Protein 4Z63 (pdb70)

B-factor: mean 12.14, std 10.26, range [0.14, 73.34]

Organism: Arabidopsis thaliana (NCBI:txid3702)

Solvent-accessible surface area: 25390 Å² total

Structure (mmCIF, N/CA/C/O backbone):
data_4Z63
#
_entry.id   4Z63
#
_cell.length_a   92.892
_cell.length_b   92.892
_cell.length_c   242.492
_cell.angle_alpha   90.00
_cell.angle_beta   90.00
_cell.angle_gamma   90.00
#
_symmetry.space_group_name_H-M   'P 43 2 2'
#
loop_
_entity.id
_entity.type
_entity.pdbx_description
1 polymer 'Phytosulfokine receptor 1'
2 polymer Phytosulfokine
3 non-polymer 2-acetamido-2-deoxy-beta-D-glucopyranose
4 water water
#
loop_
_atom_site.group_PDB
_atom_site.id
_atom_site.type_symbol
_atom_site.label_atom_id
_atom_site.label_alt_id
_atom_site.label_comp_id
_atom_site.label_asym_id
_atom_site.label_entity_id
_atom_site.label_seq_id
_atom_site.pdbx_PDB_ins_code
_atom_site.Cartn_x
_atom_site.Cartn_y
_atom_site.Cartn_z
_atom_site.occupancy
_atom_site.B_iso_or_equiv
_atom_site.auth_seq_id
_atom_site.auth_comp_id
_atom_site.auth_asym_id
_atom_site.auth_atom_id
_atom_site.pdbx_PDB_model_num
ATOM 1 N N . ARG A 1 7 ? -15.913 68.082 -25.500 1.00 30.62 30 ARG A N 1
ATOM 2 C CA . ARG A 1 7 ? -16.860 67.317 -26.313 1.00 30.37 30 ARG A CA 1
ATOM 3 C C . ARG A 1 7 ? -16.501 65.838 -26.363 1.00 25.30 30 ARG A C 1
ATOM 4 O O . ARG A 1 7 ? -15.453 65.467 -26.879 1.00 32.95 30 ARG A O 1
ATOM 12 N N . CYS A 1 8 ? -17.367 64.995 -25.817 1.00 16.34 31 CYS A N 1
ATOM 13 C CA . CYS A 1 8 ? -17.103 63.567 -25.800 1.00 22.74 31 CYS A CA 1
ATOM 14 C C . CYS A 1 8 ? -17.978 62.780 -26.759 1.00 21.36 31 CYS A C 1
ATOM 15 O O . CYS A 1 8 ? -18.869 63.325 -27.402 1.00 25.36 31 CYS A O 1
ATOM 18 N N . HIS A 1 9 ? -17.732 61.476 -26.798 1.00 19.31 32 HIS A N 1
ATOM 19 C CA . HIS A 1 9 ? -18.420 60.562 -27.695 1.00 23.16 32 HIS A CA 1
ATOM 20 C C . HIS A 1 9 ? -19.935 60.620 -27.525 1.00 26.86 32 HIS A C 1
ATOM 21 O O . HIS A 1 9 ? -20.439 60.629 -26.402 1.00 24.05 32 HIS A O 1
ATOM 28 N N . PRO A 1 10 ? -20.666 60.662 -28.648 1.00 29.90 33 PRO A N 1
ATOM 29 C CA . PRO A 1 10 ? -22.134 60.708 -28.674 1.00 26.42 33 PRO A CA 1
ATOM 30 C C . PRO A 1 10 ? -22.763 59.509 -27.970 1.00 21.51 33 PRO A C 1
ATOM 31 O O . PRO A 1 10 ? -23.882 59.590 -27.464 1.00 20.26 33 PRO A O 1
ATOM 35 N N . HIS A 1 11 ? -22.035 58.400 -27.952 1.00 22.16 34 HIS A N 1
ATOM 36 C CA . HIS A 1 11 ? -22.534 57.154 -27.394 1.00 21.24 34 HIS A CA 1
ATOM 37 C C . HIS A 1 11 ? -22.494 57.226 -25.878 1.00 19.63 34 HIS A C 1
ATOM 38 O O . HIS A 1 11 ? -23.432 56.805 -25.204 1.00 17.90 34 HIS A O 1
ATOM 45 N N . ASP A 1 12 ? -21.400 57.768 -25.350 1.00 18.88 35 ASP A N 1
ATOM 46 C CA . ASP A 1 12 ? -21.236 57.894 -23.912 1.00 16.35 35 ASP A CA 1
ATOM 47 C C . ASP A 1 12 ? -22.166 58.986 -23.446 1.00 16.80 35 ASP A C 1
ATOM 48 O O . ASP A 1 12 ? -22.846 58.834 -22.440 1.00 14.27 35 ASP A O 1
ATOM 53 N N . LEU A 1 13 ? -22.195 60.079 -24.205 1.00 20.37 36 LEU A N 1
ATOM 54 C CA . LEU A 1 13 ? -23.030 61.236 -23.905 1.00 17.02 36 LEU A CA 1
ATOM 55 C C . LEU A 1 13 ? -24.482 60.820 -23.706 1.00 20.81 36 LEU A C 1
ATOM 56 O O . LEU A 1 13 ? -25.138 61.214 -22.732 1.00 19.83 36 LEU A O 1
ATOM 61 N N . GLU A 1 14 ? -24.967 60.004 -24.635 1.00 17.02 37 GLU A N 1
ATOM 62 C CA . GLU A 1 14 ? -26.319 59.475 -24.571 1.00 21.88 37 GLU A CA 1
ATOM 63 C C . GLU A 1 14 ? -26.497 58.601 -23.328 1.00 15.96 37 GLU A C 1
ATOM 64 O O . GLU A 1 14 ? -27.402 58.827 -22.533 1.00 21.51 37 GLU A O 1
ATOM 70 N N . ALA A 1 15 ? -25.620 57.619 -23.158 1.00 12.79 38 ALA A N 1
ATOM 71 C CA . ALA A 1 15 ? -25.741 56.669 -22.059 1.00 16.07 38 ALA A CA 1
ATOM 72 C C . ALA A 1 15 ? -25.726 57.377 -20.713 1.00 13.73 38 ALA A C 1
ATOM 73 O O . ALA A 1 15 ? -26.459 57.011 -19.797 1.00 13.33 38 ALA A O 1
ATOM 75 N N . LEU A 1 16 ? -24.892 58.400 -20.603 1.00 8.33 39 LEU A N 1
ATOM 76 C CA . LEU A 1 16 ? -24.748 59.106 -19.348 1.00 8.67 39 LEU A CA 1
ATOM 77 C C . LEU A 1 16 ? -25.970 59.960 -19.054 1.00 9.44 39 LEU A C 1
ATOM 78 O O . LEU A 1 16 ? -26.380 60.084 -17.906 1.00 10.96 39 LEU A O 1
ATOM 83 N N . ARG A 1 17 ? -26.565 60.530 -20.094 1.00 12.76 40 ARG A N 1
ATOM 84 C CA . ARG A 1 17 ? -27.751 61.357 -19.913 1.00 10.31 40 ARG A CA 1
ATOM 85 C C . ARG A 1 17 ? -28.950 60.525 -19.471 1.00 9.18 40 ARG A C 1
ATOM 86 O O . ARG A 1 17 ? -29.759 60.976 -18.662 1.00 10.36 40 ARG A O 1
ATOM 94 N N . ASP A 1 18 ? -29.067 59.313 -19.999 1.00 6.00 41 ASP A N 1
ATOM 95 C CA . ASP A 1 18 ? -30.140 58.422 -19.576 1.00 9.29 41 ASP A CA 1
ATOM 96 C C . ASP A 1 18 ? -29.927 57.938 -18.140 1.00 19.09 41 ASP A C 1
ATOM 97 O O . ASP A 1 18 ? -30.877 57.838 -17.361 1.00 13.77 41 ASP A O 1
ATOM 102 N N . PHE A 1 19 ? -28.677 57.628 -17.808 1.00 9.49 42 PHE A N 1
ATOM 103 C CA . PHE A 1 19 ? -28.321 57.174 -16.477 1.00 8.23 42 PHE A CA 1
ATOM 104 C C . PHE A 1 19 ? -28.815 58.151 -15.420 1.00 12.96 42 PHE A C 1
ATOM 105 O O . PHE A 1 19 ? -29.443 57.751 -14.428 1.00 12.28 42 PHE A O 1
ATOM 113 N N . ILE A 1 20 ? -28.544 59.433 -15.636 1.00 9.91 43 ILE A N 1
ATOM 114 C CA . ILE A 1 20 ? -28.814 60.433 -14.609 1.00 8.15 43 ILE A CA 1
ATOM 115 C C . ILE A 1 20 ? -30.267 60.881 -14.675 1.00 8.33 43 ILE A C 1
ATOM 116 O O . ILE A 1 20 ? -30.774 61.513 -13.764 1.00 13.20 43 ILE A O 1
ATOM 121 N N . ALA A 1 21 ? -30.945 60.527 -15.758 1.00 11.87 44 ALA A N 1
ATOM 122 C CA . ALA A 1 21 ? -32.346 60.888 -15.927 1.00 12.01 44 ALA A CA 1
ATOM 123 C C . ALA A 1 21 ? -33.195 60.141 -14.909 1.00 9.60 44 ALA A C 1
ATOM 124 O O . ALA A 1 21 ? -34.295 60.566 -14.566 1.00 7.31 44 ALA A O 1
ATOM 126 N N . HIS A 1 22 ? -32.681 59.005 -14.462 1.00 7.14 45 HIS A N 1
ATOM 127 C CA . HIS A 1 22 ? -33.390 58.142 -13.538 1.00 9.07 45 HIS A CA 1
ATOM 128 C C . HIS A 1 22 ? -32.986 58.344 -12.086 1.00 8.96 45 HIS A C 1
ATOM 129 O O . HIS A 1 22 ? -33.485 57.643 -11.214 1.00 7.63 45 HIS A O 1
ATOM 136 N N . LEU A 1 23 ? -32.070 59.276 -11.834 1.00 9.10 46 LEU A N 1
ATOM 137 C CA . LEU A 1 23 ? -31.498 59.438 -10.501 1.00 13.58 46 LEU A CA 1
ATOM 138 C C . LEU A 1 23 ? -31.570 60.865 -9.967 1.00 10.31 46 LEU A C 1
ATOM 139 O O . LEU A 1 23 ? -31.277 61.822 -10.669 1.00 19.42 46 LEU A O 1
ATOM 144 N N . GLU A 1 24 ? -31.970 60.993 -8.714 1.00 9.16 47 GLU A N 1
ATOM 145 C CA . GLU A 1 24 ? -31.938 62.271 -8.026 1.00 15.27 47 GLU A CA 1
ATOM 146 C C . GLU A 1 24 ? -31.216 62.088 -6.694 1.00 11.44 47 GLU A C 1
ATOM 147 O O . GLU A 1 24 ? -31.270 61.012 -6.101 1.00 6.92 47 GLU A O 1
ATOM 153 N N . PRO A 1 25 ? -30.529 63.139 -6.221 1.00 15.40 48 PRO A N 1
ATOM 154 C CA . PRO A 1 25 ? -30.365 64.444 -6.873 1.00 12.25 48 PRO A CA 1
ATOM 155 C C . PRO A 1 25 ? -29.308 64.431 -7.965 1.00 15.25 48 PRO A C 1
ATOM 156 O O . PRO A 1 25 ? -28.459 63.545 -7.989 1.00 21.87 48 PRO A O 1
ATOM 160 N N . LYS A 1 26 ? -29.369 65.395 -8.872 1.00 11.98 49 LYS A N 1
ATOM 161 C CA . LYS A 1 26 ? -28.252 65.609 -9.768 1.00 13.36 49 LYS A CA 1
ATOM 162 C C . LYS A 1 26 ? -27.062 66.107 -8.951 1.00 13.37 49 LYS A C 1
ATOM 163 O O . LYS A 1 26 ? -27.157 67.118 -8.255 1.00 15.15 49 LYS A O 1
ATOM 169 N N . PRO A 1 27 ? -25.927 65.405 -9.056 1.00 14.55 50 PRO A N 1
ATOM 170 C CA . PRO A 1 27 ? -24.658 65.807 -8.447 1.00 12.90 50 PRO A CA 1
ATOM 171 C C . PRO A 1 27 ? -24.219 67.176 -8.939 1.00 19.31 50 PRO A C 1
ATOM 172 O O . PRO A 1 27 ? -24.808 67.748 -9.854 1.00 17.81 50 PRO A O 1
ATOM 176 N N . ASP A 1 28 ? -23.217 67.709 -8.258 1.00 27.01 51 ASP A N 1
ATOM 177 C CA . ASP A 1 28 ? -22.704 69.045 -8.488 1.00 24.18 51 ASP A CA 1
ATOM 178 C C . ASP A 1 28 ? -22.450 69.327 -9.979 1.00 29.08 51 ASP A C 1
ATOM 179 O O . ASP A 1 28 ? -23.022 70.252 -10.550 1.00 21.52 51 ASP A O 1
ATOM 184 N N . GLY A 1 29 ? -21.637 68.495 -10.620 1.00 30.56 52 GLY A N 1
ATOM 185 C CA . GLY A 1 29 ? -21.249 68.724 -12.002 1.00 17.50 52 GLY A CA 1
ATOM 186 C C . GLY A 1 29 ? -22.207 68.214 -13.070 1.00 19.45 52 GLY A C 1
ATOM 187 O O . GLY A 1 29 ? -21.917 68.323 -14.262 1.00 18.95 52 GLY A O 1
ATOM 188 N N . TRP A 1 30 ? -23.335 67.641 -12.656 1.00 17.12 53 TRP A N 1
ATOM 189 C CA . TRP A 1 30 ? -24.333 67.141 -13.610 1.00 18.67 53 TRP A CA 1
ATOM 190 C C . TRP A 1 30 ? -25.535 68.071 -13.857 1.00 18.65 53 TRP A C 1
ATOM 191 O O . TRP A 1 30 ? -26.446 67.727 -14.605 1.00 13.53 53 TRP A O 1
ATOM 202 N N . ILE A 1 31 ? -25.555 69.236 -13.223 1.00 17.15 54 ILE A N 1
ATOM 203 C CA . ILE A 1 31 ? -26.685 70.137 -13.399 1.00 19.42 54 ILE A CA 1
ATOM 204 C C . ILE A 1 31 ? -26.738 70.646 -14.846 1.00 20.04 54 ILE A C 1
ATOM 205 O O . ILE A 1 31 ? -27.808 70.995 -15.348 1.00 15.47 54 ILE A O 1
ATOM 210 N N . ASN A 1 32 ? -25.579 70.650 -15.508 1.00 19.16 55 ASN A N 1
ATOM 211 C CA . ASN A 1 32 ? -25.446 71.028 -16.923 1.00 13.29 55 ASN A CA 1
ATOM 212 C C . ASN A 1 32 ? -25.688 69.887 -17.896 1.00 12.96 55 ASN A C 1
ATOM 213 O O . ASN A 1 32 ? -25.562 70.074 -19.099 1.00 15.54 55 ASN A O 1
ATOM 218 N N . SER A 1 33 ? -26.028 68.714 -17.372 1.00 17.02 56 SER A N 1
ATOM 219 C CA . SER A 1 33 ? -25.926 67.455 -18.113 1.00 10.38 56 SER A CA 1
ATOM 220 C C . SER A 1 33 ? -26.624 67.377 -19.472 1.00 7.70 56 SER A C 1
ATOM 221 O O . SER A 1 33 ? -26.084 66.784 -20.404 1.00 9.17 56 SER A O 1
ATOM 224 N N . SER A 1 34 ? -27.832 67.924 -19.572 1.00 11.20 57 SER A N 1
ATOM 225 C CA . SER A 1 34 ? -28.632 67.805 -20.790 1.00 6.82 57 SER A CA 1
ATOM 226 C C . SER A 1 34 ? -28.206 68.833 -21.837 1.00 12.76 57 SER A C 1
ATOM 227 O O . SER A 1 34 ? -28.612 68.778 -23.000 1.00 16.63 57 SER A O 1
ATOM 230 N N . SER A 1 35 ? -27.373 69.766 -21.412 1.00 7.72 58 SER A N 1
ATOM 231 C CA . SER A 1 35 ? -26.881 70.826 -22.274 1.00 10.13 58 SER A CA 1
ATOM 232 C C . SER A 1 35 ? -25.392 70.604 -22.560 1.00 13.25 58 SER A C 1
ATOM 233 O O . SER A 1 35 ? -24.967 70.543 -23.722 1.00 15.81 58 SER A O 1
ATOM 236 N N . SER A 1 36 ? -24.605 70.539 -21.490 1.00 13.49 59 SER A N 1
ATOM 237 C CA . SER A 1 36 ? -23.166 70.320 -21.580 1.00 15.68 59 SER A CA 1
ATOM 238 C C . SER A 1 36 ? -22.835 69.131 -22.462 1.00 11.32 59 SER A C 1
ATOM 239 O O . SER A 1 36 ? -23.502 68.099 -22.425 1.00 12.97 59 SER A O 1
ATOM 242 N N . THR A 1 37 ? -21.830 69.303 -23.299 1.00 9.95 60 THR A N 1
ATOM 243 C CA . THR A 1 37 ? -21.318 68.196 -24.082 1.00 15.28 60 THR A CA 1
ATOM 244 C C . THR A 1 37 ? -20.034 67.599 -23.508 1.00 17.63 60 THR A C 1
ATOM 245 O O . THR A 1 37 ? -19.538 66.592 -24.022 1.00 21.96 60 THR A O 1
ATOM 249 N N . ASP A 1 38 ? -19.492 68.193 -22.447 1.00 17.27 61 ASP A N 1
ATOM 250 C CA . ASP A 1 38 ? -18.199 67.721 -21.968 1.00 19.68 61 ASP A CA 1
ATOM 251 C C . ASP A 1 38 ? -18.397 66.841 -20.739 1.00 21.19 61 ASP A C 1
ATOM 252 O O . ASP A 1 38 ? -18.349 67.305 -19.593 1.00 12.38 61 ASP A O 1
ATOM 257 N N . CYS A 1 39 ? -18.479 65.539 -20.991 1.00 15.85 62 CYS A N 1
ATOM 258 C CA . CYS A 1 39 ? -18.961 64.619 -19.974 1.00 19.91 62 CYS A CA 1
ATOM 259 C C . CYS A 1 39 ? -17.854 64.200 -19.031 1.00 23.39 62 CYS A C 1
ATOM 260 O O . CYS A 1 39 ? -18.096 63.910 -17.853 1.00 26.12 62 CYS A O 1
ATOM 263 N N . CYS A 1 40 ? -16.635 64.191 -19.556 1.00 13.52 63 CYS A N 1
ATOM 264 C CA . CYS A 1 40 ? -15.487 63.687 -18.824 1.00 19.37 63 CYS A CA 1
ATOM 265 C C . CYS A 1 40 ? -15.143 64.554 -17.631 1.00 23.10 63 CYS A C 1
ATOM 266 O O . CYS A 1 40 ? -14.475 64.107 -16.702 1.00 24.47 63 CYS A O 1
ATOM 269 N N . ASN A 1 41 ? -15.593 65.799 -17.661 1.00 19.15 64 ASN A N 1
ATOM 270 C CA . ASN A 1 41 ? -15.435 66.669 -16.508 1.00 15.90 64 ASN A CA 1
ATOM 271 C C . ASN A 1 41 ? -16.665 66.741 -15.610 1.00 13.57 6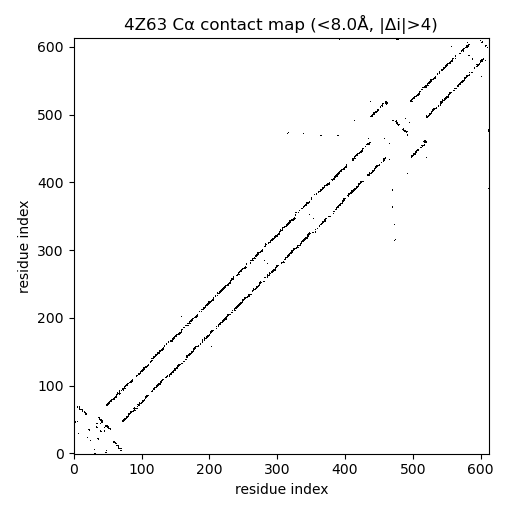4 ASN A C 1
ATOM 272 O O . ASN A 1 41 ? -16.697 67.524 -14.659 1.00 17.76 64 ASN A O 1
ATOM 277 N N . TRP A 1 42 ? -17.682 65.936 -15.915 1.00 13.93 65 TRP A N 1
ATOM 278 C CA . TRP A 1 42 ? -18.793 65.755 -14.973 1.00 18.75 65 TRP A CA 1
ATOM 279 C C . TRP A 1 42 ? -18.330 65.000 -13.721 1.00 7.41 65 TRP A C 1
ATOM 280 O O . TRP A 1 42 ? -17.340 64.281 -13.751 1.00 10.23 65 TRP A O 1
ATOM 291 N N . THR A 1 43 ? -19.061 65.159 -12.628 1.00 14.36 66 THR A N 1
ATOM 292 C CA . THR A 1 43 ? -18.703 64.538 -11.354 1.00 13.75 66 THR A CA 1
ATOM 293 C C . THR A 1 43 ? -18.617 63.011 -11.454 1.00 12.91 66 THR A C 1
ATOM 294 O O . THR A 1 43 ? -19.568 62.352 -11.883 1.00 8.70 66 THR A O 1
ATOM 298 N N . GLY A 1 44 ? -17.473 62.455 -11.058 1.00 6.99 67 GLY A N 1
ATOM 299 C CA . GLY A 1 44 ? -17.296 61.013 -11.032 1.00 4.12 67 GLY A CA 1
ATOM 300 C C . GLY A 1 44 ? -17.055 60.298 -12.351 1.00 9.55 67 GLY A C 1
ATOM 301 O O . GLY A 1 44 ? -17.206 59.079 -12.428 1.00 12.83 67 GLY A O 1
ATOM 302 N N . ILE A 1 45 ? -16.675 61.038 -13.389 1.00 9.56 68 ILE A N 1
ATOM 303 C CA . ILE A 1 45 ? -16.387 60.439 -14.688 1.00 8.31 68 ILE A CA 1
ATOM 304 C C . ILE A 1 45 ? -14.905 60.522 -15.016 1.00 10.45 68 ILE A C 1
ATOM 305 O O . ILE A 1 45 ? -14.258 61.535 -14.754 1.00 17.01 68 ILE A O 1
ATOM 310 N N . THR A 1 46 ? -14.364 59.457 -15.590 1.00 8.17 69 THR A N 1
ATOM 311 C CA . THR A 1 46 ? -12.986 59.462 -16.024 1.00 9.25 69 THR A CA 1
ATOM 312 C C . THR A 1 46 ? -12.912 58.909 -17.433 1.00 13.54 69 THR A C 1
ATOM 313 O O . THR A 1 46 ? -13.636 57.972 -17.777 1.00 11.52 69 THR A O 1
ATOM 317 N N . CYS A 1 47 ? -12.046 59.501 -18.254 1.00 21.85 70 CYS A N 1
ATOM 318 C CA . CYS A 1 47 ? -11.851 59.030 -19.623 1.00 19.26 70 CYS A CA 1
ATOM 319 C C . CYS A 1 47 ? -10.411 58.625 -19.921 1.00 17.92 70 CYS A C 1
ATOM 320 O O . CYS A 1 47 ? -9.492 58.979 -19.190 1.00 17.62 70 CYS A O 1
ATOM 323 N N . ASN A 1 48 ? -10.236 57.868 -20.999 1.00 15.81 71 ASN A N 1
ATOM 324 C CA . ASN A 1 48 ? -8.919 57.564 -21.544 1.00 22.96 71 ASN A CA 1
ATOM 325 C C . ASN A 1 48 ? -8.429 58.738 -22.382 1.00 28.43 71 ASN A C 1
ATOM 326 O O . ASN A 1 48 ? -8.956 59.848 -22.245 1.00 23.01 71 ASN A O 1
ATOM 331 N N . SER A 1 49 ? -7.414 58.500 -23.217 1.00 35.04 72 SER A N 1
ATOM 332 C CA . SER A 1 49 ? -6.631 59.583 -23.818 1.00 36.22 72 SER A CA 1
ATOM 333 C C . SER A 1 49 ? -6.062 60.356 -22.640 1.00 42.74 72 SER A C 1
ATOM 334 O O . SER A 1 49 ? -5.238 59.799 -21.917 1.00 67.32 72 SER A O 1
ATOM 337 N N . ASN A 1 50 ? -6.454 61.605 -22.409 1.00 43.80 73 ASN A N 1
ATOM 338 C CA . ASN A 1 50 ? -6.095 62.168 -21.102 1.00 50.31 73 ASN A CA 1
ATOM 339 C C . ASN A 1 50 ? -7.287 62.244 -20.151 1.00 42.30 73 ASN A C 1
ATOM 340 O O . ASN A 1 50 ? -7.467 61.367 -19.306 1.00 49.54 73 ASN A O 1
ATOM 345 N N . ASN A 1 51 ? -8.100 63.286 -20.265 1.00 48.68 74 ASN A N 1
ATOM 346 C CA . ASN A 1 51 ? -9.501 63.175 -19.869 1.00 36.23 74 ASN A CA 1
ATOM 347 C C . ASN A 1 51 ? -10.425 63.111 -21.090 1.00 48.58 74 ASN A C 1
ATOM 348 O O . ASN A 1 51 ? -11.631 63.126 -20.946 1.00 51.99 74 ASN A O 1
ATOM 353 N N . THR A 1 52 ? -9.848 63.079 -22.289 1.00 38.25 75 THR A N 1
ATOM 354 C CA . THR A 1 52 ? -10.573 63.463 -23.507 1.00 35.79 75 THR A CA 1
ATOM 355 C C . THR A 1 52 ? -11.223 62.374 -24.395 1.00 32.63 75 THR A C 1
ATOM 356 O O . THR A 1 52 ? -11.827 62.697 -25.412 1.00 32.23 75 THR A O 1
ATOM 360 N N . GLY A 1 53 ? -11.103 61.104 -24.022 1.00 37.87 76 GLY A N 1
ATOM 361 C CA . GLY A 1 53 ? -11.607 59.997 -24.831 1.00 21.04 76 GLY A CA 1
ATOM 362 C C . GLY A 1 53 ? -12.954 59.405 -24.423 1.00 18.65 76 GLY A C 1
ATOM 363 O O . GLY A 1 53 ? -13.896 60.121 -24.073 1.00 19.13 76 GLY A O 1
ATOM 364 N N . ARG A 1 54 ? -13.055 58.082 -24.547 1.00 15.73 77 ARG A N 1
ATOM 365 C CA . ARG A 1 54 ? -14.204 57.315 -24.062 1.00 20.01 77 ARG A CA 1
ATOM 366 C C . ARG A 1 54 ? -14.306 57.308 -22.528 1.00 19.71 77 ARG A C 1
ATOM 367 O O . ARG A 1 54 ? -13.314 57.526 -21.833 1.00 14.73 77 ARG A O 1
ATOM 375 N N . VAL A 1 55 ? -15.497 57.036 -21.997 1.00 15.53 78 VAL A N 1
ATOM 376 C CA . VAL A 1 55 ? -15.657 56.962 -20.547 1.00 19.74 78 VAL A CA 1
ATOM 377 C C . VAL A 1 55 ? -15.149 55.607 -20.045 1.00 16.26 78 VAL A C 1
ATOM 378 O O . VAL A 1 55 ? -15.692 54.562 -20.421 1.00 12.77 78 VAL A O 1
ATOM 382 N N . ILE A 1 56 ? -14.082 55.613 -19.241 1.00 9.01 79 ILE A N 1
ATOM 383 C CA . ILE A 1 56 ? -13.593 54.360 -18.654 1.00 10.20 79 ILE A CA 1
ATOM 384 C C . ILE A 1 56 ? -14.004 54.095 -17.189 1.00 10.49 79 ILE A C 1
ATOM 385 O O . ILE A 1 56 ? -13.961 52.957 -16.716 1.00 9.91 79 ILE A O 1
ATOM 390 N N . ARG A 1 57 ? -14.459 55.134 -16.499 1.00 7.89 80 ARG A N 1
ATOM 391 C CA . ARG A 1 57 ? -14.826 55.014 -15.094 1.00 9.88 80 ARG A CA 1
ATOM 392 C C . ARG A 1 57 ? -16.052 55.841 -14.750 1.00 8.95 80 ARG A C 1
ATOM 393 O O . ARG A 1 57 ? -16.100 57.037 -15.032 1.00 10.38 80 ARG A O 1
ATOM 401 N N . LEU A 1 58 ? -17.057 55.204 -14.164 1.00 5.76 81 LEU A N 1
ATOM 402 C CA . LEU A 1 58 ? -18.164 55.946 -13.585 1.00 7.28 81 LEU A CA 1
ATOM 403 C C . LEU A 1 58 ? -18.218 55.662 -12.075 1.00 4.90 81 LEU A C 1
ATOM 404 O O . LEU A 1 58 ? -18.662 54.587 -11.672 1.00 4.97 81 LEU A O 1
ATOM 409 N N . GLU A 1 59 ? -17.783 56.615 -11.245 1.00 4.24 82 GLU A N 1
ATOM 410 C CA . GLU A 1 59 ? -17.699 56.351 -9.802 1.00 5.16 82 GLU A CA 1
ATOM 411 C C . GLU A 1 59 ? -18.521 57.363 -9.030 1.00 3.52 82 GLU A C 1
ATOM 412 O O . GLU A 1 59 ? -18.065 58.455 -8.747 1.00 2.88 82 GLU A O 1
ATOM 418 N N . LEU A 1 60 ? -19.740 56.959 -8.695 1.00 2.34 83 LEU A N 1
ATOM 419 C CA . LEU A 1 60 ? -20.730 57.766 -7.990 1.00 1.50 83 LEU A CA 1
ATOM 420 C C . LEU A 1 60 ? -21.069 57.326 -6.571 1.00 3.31 83 LEU A C 1
ATOM 421 O O . LEU A 1 60 ? -22.179 57.571 -6.103 1.00 4.06 83 LEU A O 1
ATOM 426 N N . GLY A 1 61 ? -20.210 56.509 -5.977 1.00 2.88 84 GLY A N 1
ATOM 427 C CA . GLY A 1 61 ? -20.430 56.049 -4.624 1.00 2.76 84 GLY A CA 1
ATOM 428 C C . GLY A 1 61 ? -20.759 57.135 -3.616 1.00 4.89 84 GLY A C 1
ATOM 429 O O . GLY A 1 61 ? -20.217 58.238 -3.674 1.00 5.84 84 GLY A O 1
ATOM 430 N N . ASN A 1 62 ? -21.673 56.811 -2.698 1.00 6.44 85 ASN A N 1
ATOM 431 C CA . ASN A 1 62 ? -21.993 57.667 -1.556 1.00 6.18 85 ASN A CA 1
ATOM 432 C C . ASN A 1 62 ? -22.434 59.062 -1.991 1.00 7.75 85 ASN A C 1
ATOM 433 O O . ASN A 1 62 ? -22.004 60.067 -1.447 1.00 10.49 85 ASN A O 1
ATOM 438 N N . LYS A 1 63 ? -23.245 59.107 -3.035 1.00 8.38 86 LYS A N 1
ATOM 439 C CA . LYS A 1 63 ? -23.793 60.350 -3.554 1.00 7.16 86 LYS A CA 1
ATOM 440 C C . LYS A 1 63 ? -25.255 60.621 -3.174 1.00 12.51 86 LYS A C 1
ATOM 441 O O . LYS A 1 63 ? -25.868 61.549 -3.702 1.00 21.52 86 LYS A O 1
ATOM 447 N N . LYS A 1 64 ? -25.834 59.768 -2.334 1.00 6.91 87 LYS A N 1
ATOM 448 C CA . LYS A 1 64 ? -27.236 59.913 -1.919 1.00 8.13 87 LYS A CA 1
ATOM 449 C C . LYS A 1 64 ? -28.196 59.728 -3.091 1.00 8.65 87 LYS A C 1
ATOM 450 O O . LYS A 1 64 ? -29.313 60.241 -3.075 1.00 8.90 87 LYS A O 1
ATOM 456 N N . LEU A 1 65 ? -27.756 58.970 -4.091 1.00 11.16 88 LEU A N 1
ATOM 457 C CA . LEU A 1 65 ? -28.499 58.768 -5.333 1.00 4.84 88 LEU A CA 1
ATOM 458 C C . LEU A 1 65 ? -29.715 57.868 -5.186 1.00 5.63 88 LEU A C 1
ATOM 459 O O . LEU A 1 65 ? -29.610 56.720 -4.739 1.00 9.99 88 LEU A O 1
ATOM 464 N N . SER A 1 66 ? -30.861 58.377 -5.616 1.00 5.82 89 SER A N 1
ATOM 465 C CA . SER A 1 66 ? -32.126 57.683 -5.437 1.00 6.48 89 SER A CA 1
ATOM 466 C C . SER A 1 66 ? -32.849 57.449 -6.765 1.00 8.49 89 SER A C 1
ATOM 467 O O . SER A 1 66 ? -33.039 58.380 -7.545 1.00 13.36 89 SER A O 1
ATOM 470 N N . GLY A 1 67 ? -33.219 56.201 -7.043 1.00 6.75 90 GLY A N 1
ATOM 471 C CA . GLY A 1 67 ? -33.796 55.870 -8.336 1.00 5.01 90 GLY A CA 1
ATOM 472 C C . GLY A 1 67 ? -33.451 54.472 -8.835 1.00 6.31 90 GLY A C 1
ATOM 473 O O . GLY A 1 67 ? -33.104 53.588 -8.046 1.00 6.04 90 GLY A O 1
ATOM 474 N N . LYS A 1 68 ? -33.538 54.280 -10.153 1.00 6.06 91 LYS A N 1
ATOM 475 C CA . LYS A 1 68 ? -33.220 52.995 -10.794 1.00 5.31 91 LYS A CA 1
ATOM 476 C C . LYS A 1 68 ? -32.088 53.148 -11.779 1.00 4.05 91 LYS A C 1
ATOM 477 O O . LYS A 1 68 ? -31.774 54.258 -12.205 1.00 3.97 91 LYS A O 1
ATOM 483 N N . LEU A 1 69 ? -31.486 52.019 -12.136 1.00 4.89 92 LEU A N 1
ATOM 484 C CA . LEU A 1 69 ? -30.418 51.957 -13.134 1.00 7.28 92 LEU A CA 1
ATOM 485 C C . LEU A 1 69 ? -30.922 51.880 -14.581 1.00 6.97 92 LEU A C 1
ATOM 486 O O . LEU A 1 69 ? -31.672 50.973 -14.934 1.00 5.20 92 LEU A O 1
ATOM 491 N N . SER A 1 70 ? -30.486 52.827 -15.410 1.00 8.35 93 SER A N 1
ATOM 492 C CA . SER A 1 70 ? -30.816 52.838 -16.828 1.00 8.52 93 SER A CA 1
ATOM 493 C C . SER A 1 70 ? -30.191 51.650 -17.552 1.00 11.13 93 SER A C 1
ATOM 494 O O . SER A 1 70 ? -29.043 51.287 -17.289 1.00 6.89 93 SER A O 1
ATOM 497 N N . GLU A 1 71 ? -30.942 51.063 -18.483 1.00 11.64 94 GLU A N 1
ATOM 498 C CA . GLU A 1 71 ? -30.399 50.014 -19.340 1.00 11.55 94 GLU A CA 1
ATOM 499 C C . GLU A 1 71 ? -29.290 50.552 -20.242 1.00 10.08 94 GLU A C 1
ATOM 500 O O . GLU A 1 71 ? -28.405 49.812 -20.675 1.00 13.03 94 GLU A O 1
ATOM 506 N N . SER A 1 72 ? -29.301 51.847 -20.499 1.00 4.37 95 SER A N 1
ATOM 507 C CA . SER A 1 72 ? -28.333 52.385 -21.434 1.00 13.68 95 SER A CA 1
ATOM 508 C C . SER A 1 72 ? -26.978 52.574 -20.770 1.00 14.83 95 SER A C 1
ATOM 509 O O . SER A 1 72 ? -26.021 53.014 -21.396 1.00 19.16 95 SER A O 1
ATOM 512 N N . LEU A 1 73 ? -26.896 52.218 -19.494 1.00 16.31 96 LEU A N 1
ATOM 513 C CA . LEU A 1 73 ? -25.612 52.064 -18.826 1.00 9.22 96 LEU A CA 1
ATOM 514 C C . LEU A 1 73 ? -24.776 51.017 -19.578 1.00 14.46 96 LEU A C 1
ATOM 515 O O . LEU A 1 73 ? -23.550 51.008 -19.502 1.00 15.77 96 LEU A O 1
ATOM 520 N N . GLY A 1 74 ? -25.450 50.133 -20.310 1.00 16.63 97 GLY A N 1
ATOM 521 C CA . GLY A 1 74 ? -24.776 49.092 -21.063 1.00 16.42 97 GLY A CA 1
ATOM 522 C C . GLY A 1 74 ? -24.215 49.562 -22.392 1.00 11.98 97 GLY A C 1
ATOM 523 O O . GLY A 1 74 ? -23.619 48.784 -23.135 1.00 13.50 97 GLY A O 1
ATOM 524 N N . LYS A 1 75 ? -24.401 50.839 -22.693 1.00 16.55 98 LYS A N 1
ATOM 525 C CA . LYS A 1 75 ? -23.872 51.404 -23.929 1.00 21.14 98 LYS A CA 1
ATOM 526 C C . LYS A 1 75 ? -22.461 51.984 -23.752 1.00 27.51 98 LYS A C 1
ATOM 527 O O . LYS A 1 75 ? -21.856 52.419 -24.730 1.00 21.22 98 LYS A O 1
ATOM 533 N N . LEU A 1 76 ? -21.912 51.986 -22.534 1.00 23.85 99 LEU A N 1
ATOM 534 C CA . LEU A 1 76 ? -20.572 52.543 -22.395 1.00 19.63 99 LEU A CA 1
ATOM 535 C C . LEU A 1 76 ? -19.598 51.395 -22.600 1.00 19.78 99 LEU A C 1
ATOM 536 O O . LEU A 1 76 ? -19.275 50.658 -21.669 1.00 14.73 99 LEU A O 1
ATOM 541 N N . ASP A 1 77 ? -19.041 51.339 -23.807 1.00 18.18 100 ASP A N 1
ATOM 542 C CA . ASP A 1 77 ? -18.332 50.162 -24.296 1.00 14.34 100 ASP A CA 1
ATOM 543 C C . ASP A 1 77 ? -16.976 50.067 -23.633 1.00 13.91 100 ASP A C 1
ATOM 544 O O . ASP A 1 77 ? -16.409 48.985 -23.495 1.00 8.48 100 ASP A O 1
ATOM 549 N N . GLU A 1 78 ? -16.436 51.220 -23.262 1.00 13.48 101 GLU A N 1
ATOM 550 C CA . GLU A 1 78 ? -15.088 51.272 -22.728 1.00 15.73 101 GLU A CA 1
ATOM 551 C C . GLU A 1 78 ? -14.985 51.306 -21.203 1.00 14.45 101 GLU A C 1
ATOM 552 O O . GLU A 1 78 ? -13.876 51.357 -20.667 1.00 17.49 101 GLU A O 1
ATOM 558 N N . ILE A 1 79 ? -16.119 51.268 -20.504 1.00 13.10 102 ILE A N 1
ATOM 559 C CA . ILE A 1 79 ? -16.089 51.479 -19.056 1.00 10.91 102 ILE A CA 1
ATOM 560 C C . ILE A 1 79 ? -15.396 50.307 -18.371 1.00 6.21 102 ILE A C 1
ATOM 561 O O . ILE A 1 79 ? -15.754 49.155 -18.579 1.00 4.48 102 ILE A O 1
ATOM 566 N N . ARG A 1 80 ? -14.328 50.599 -17.636 1.00 12.61 103 ARG A N 1
ATOM 567 C CA . ARG A 1 80 ? -13.632 49.556 -16.889 1.00 11.21 103 ARG A CA 1
ATOM 568 C C . ARG A 1 80 ? -14.051 49.471 -15.423 1.00 6.97 103 ARG A C 1
ATOM 569 O O . ARG A 1 80 ? -13.877 48.437 -14.782 1.00 7.36 103 ARG A O 1
ATOM 577 N N . VAL A 1 81 ? -14.642 50.546 -14.913 1.00 7.70 104 VAL A N 1
ATOM 578 C CA . VAL A 1 81 ? -15.000 50.631 -13.498 1.00 7.13 104 VAL A CA 1
ATOM 579 C C . VAL A 1 81 ? -16.382 51.257 -13.326 1.00 5.32 104 VAL A C 1
ATOM 580 O O . VAL A 1 81 ? -16.587 52.402 -13.717 1.00 3.63 104 VAL A O 1
ATOM 584 N N . LEU A 1 82 ? -17.313 50.513 -12.727 1.00 4.13 105 LEU A N 1
ATOM 585 C CA . LEU A 1 82 ? -18.621 51.054 -12.369 1.00 2.43 105 LEU A CA 1
ATOM 586 C C . LEU A 1 82 ? -18.873 50.968 -10.842 1.00 3.14 105 LEU A C 1
ATOM 587 O O . LEU A 1 82 ? -19.057 49.880 -10.275 1.00 1.60 105 LEU A O 1
ATOM 592 N N . ASN A 1 83 ? -18.866 52.125 -10.183 1.00 4.10 106 ASN A N 1
ATOM 593 C CA . ASN A 1 83 ? -19.044 52.180 -8.734 1.00 3.09 106 ASN A CA 1
ATOM 594 C C . ASN A 1 83 ? -20.236 53.050 -8.349 1.00 3.24 106 ASN A C 1
ATOM 595 O O . ASN A 1 83 ? -20.194 54.281 -8.438 1.00 3.90 106 ASN A O 1
ATOM 600 N N . LEU A 1 84 ? -21.314 52.385 -7.967 1.00 2.13 107 LEU A N 1
ATOM 601 C CA . LEU A 1 84 ? -22.513 53.013 -7.417 1.00 2.56 107 LEU A CA 1
ATOM 602 C C . LEU A 1 84 ? -22.769 52.768 -5.925 1.00 3.23 107 LEU A C 1
ATOM 603 O O . LEU A 1 84 ? -23.876 52.980 -5.436 1.00 4.80 107 LEU A O 1
ATOM 608 N N . SER A 1 85 ? -21.790 52.226 -5.224 1.00 3.14 108 SER A N 1
ATOM 609 C CA . SER A 1 85 ? -22.024 51.790 -3.854 1.00 4.73 108 SER A CA 1
ATOM 610 C C . SER A 1 85 ? -22.488 52.918 -2.919 1.00 5.92 108 SER A C 1
ATOM 611 O O . SER A 1 85 ? -22.276 54.103 -3.198 1.00 3.54 108 SER A O 1
ATOM 614 N N . ARG A 1 86 ? -23.143 52.528 -1.824 1.00 5.14 109 ARG A N 1
ATOM 615 C CA . ARG A 1 86 ? -23.644 53.457 -0.794 1.00 7.90 109 ARG A CA 1
ATOM 616 C C . ARG A 1 86 ? -24.589 54.506 -1.359 1.00 4.41 109 ARG A C 1
ATOM 617 O O . ARG A 1 86 ? -24.376 55.709 -1.209 1.00 3.51 109 ARG A O 1
ATOM 625 N N . ASN A 1 87 ? -25.631 54.037 -2.021 1.00 2.42 110 ASN A N 1
ATOM 626 C CA . ASN A 1 87 ? -26.670 54.921 -2.486 1.00 3.07 110 ASN A CA 1
ATOM 627 C C . ASN A 1 87 ? -28.013 54.299 -2.158 1.00 3.06 110 ASN A C 1
ATOM 628 O O . ASN A 1 87 ? -28.081 53.311 -1.443 1.00 2.88 110 ASN A O 1
ATOM 633 N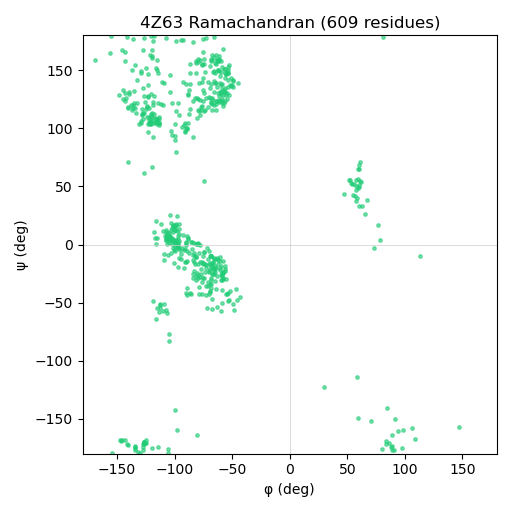 N . PHE A 1 88 ? -29.075 54.934 -2.637 1.00 4.50 111 PHE A N 1
ATOM 634 C CA . PHE A 1 88 ? -30.444 54.448 -2.511 1.00 4.32 111 PHE A CA 1
ATOM 635 C C . PHE A 1 88 ? -31.025 53.770 -3.767 1.00 6.33 111 PHE A C 1
ATOM 636 O O . PHE A 1 88 ? -32.244 53.720 -3.944 1.00 6.51 111 PHE A O 1
ATOM 644 N N . ILE A 1 89 ? -30.160 53.398 -4.701 1.00 3.61 112 ILE A N 1
ATOM 645 C CA . ILE A 1 89 ? -30.608 52.778 -5.947 1.00 4.51 112 ILE A CA 1
ATOM 646 C C . ILE A 1 89 ? -31.406 51.484 -5.739 1.00 5.95 112 ILE A C 1
ATOM 647 O O . ILE A 1 89 ? -31.014 50.612 -4.964 1.00 8.69 112 ILE A O 1
ATOM 652 N N . LYS A 1 90 ? -32.530 51.369 -6.441 1.00 6.60 113 LYS A N 1
ATOM 653 C CA . LYS A 1 90 ? -33.407 50.224 -6.273 1.00 8.09 113 LYS A CA 1
ATOM 654 C C . LYS A 1 90 ? -33.751 49.526 -7.581 1.00 7.90 113 LYS A C 1
ATOM 655 O O . LYS A 1 90 ? -33.252 49.892 -8.640 1.00 18.78 113 LYS A O 1
ATOM 661 N N . ASP A 1 91 ? -34.645 48.548 -7.472 1.00 10.06 114 ASP A N 1
ATOM 662 C CA . ASP A 1 91 ? -35.037 47.587 -8.518 1.00 12.61 114 ASP A CA 1
ATOM 663 C C . ASP A 1 91 ? -33.922 46.703 -9.090 1.00 10.91 114 ASP A C 1
ATOM 664 O O . ASP A 1 91 ? -32.950 46.373 -8.419 1.00 21.60 114 ASP A O 1
ATOM 669 N N . SER A 1 92 ? -34.072 46.347 -10.352 1.00 12.32 115 SER A N 1
ATOM 670 C CA . SER A 1 92 ? -33.255 45.320 -10.967 1.00 12.81 115 SER A CA 1
ATOM 671 C C . SER A 1 92 ? -31.949 45.855 -11.533 1.00 11.06 115 SER A C 1
ATOM 672 O O . SER A 1 92 ? -31.851 47.032 -11.859 1.00 12.30 115 SER A O 1
ATOM 675 N N . ILE A 1 93 ? -30.946 44.992 -11.647 1.00 8.67 116 ILE A N 1
ATOM 676 C CA . ILE A 1 93 ? -29.766 45.337 -12.419 1.00 11.69 116 ILE A CA 1
ATOM 677 C C . ILE A 1 93 ? -30.093 45.059 -13.882 1.00 11.87 116 ILE A C 1
ATOM 678 O O . ILE A 1 93 ? -30.528 43.960 -14.224 1.00 9.67 116 ILE A O 1
ATOM 683 N N . PRO A 1 94 ? -29.913 46.066 -14.744 1.00 10.05 117 PRO A N 1
ATOM 684 C CA . PRO A 1 94 ? -30.117 45.878 -16.183 1.00 12.52 117 PRO A CA 1
ATOM 685 C C . PRO A 1 94 ? -29.217 44.791 -16.764 1.00 11.12 117 PRO A C 1
ATOM 686 O O . PRO A 1 94 ? -28.039 44.675 -16.413 1.00 9.53 117 PRO A O 1
ATOM 690 N N . LEU A 1 95 ? -29.810 43.990 -17.642 1.00 12.41 118 LEU A N 1
ATOM 691 C CA . LEU A 1 95 ? -29.145 42.877 -18.305 1.00 12.39 118 LEU A CA 1
ATOM 692 C C . LEU A 1 95 ? -27.894 43.333 -19.019 1.00 11.44 118 LEU A C 1
ATOM 693 O O . LEU A 1 95 ? -26.861 42.671 -18.964 1.00 10.91 118 LEU A O 1
ATOM 698 N N . SER A 1 96 ? -28.007 44.472 -19.699 1.00 17.46 119 SER A N 1
ATOM 699 C CA . SER A 1 96 ? -26.933 44.997 -20.541 1.00 15.66 119 SER A CA 1
ATOM 700 C C . SER A 1 96 ? -25.643 45.250 -19.770 1.00 11.68 119 SER A C 1
ATOM 701 O O . SER A 1 96 ? -24.556 45.241 -20.342 1.00 16.29 119 SER A O 1
ATOM 704 N N . ILE A 1 97 ? -25.767 45.472 -18.469 1.00 13.04 120 ILE A N 1
ATOM 705 C CA . ILE A 1 97 ? -24.603 45.644 -17.608 1.00 11.98 120 ILE A CA 1
ATOM 706 C C . ILE A 1 97 ? -23.755 44.367 -17.525 1.00 14.98 120 ILE A C 1
ATOM 707 O O . ILE A 1 97 ? -22.525 44.428 -17.418 1.00 19.64 120 ILE A O 1
ATOM 712 N N . PHE A 1 98 ? -24.399 43.211 -17.635 1.00 9.49 121 PHE A N 1
ATOM 713 C CA . PHE A 1 98 ? -23.679 41.947 -17.517 1.00 9.14 121 PHE A CA 1
ATOM 714 C C . PHE A 1 98 ? -22.972 41.536 -18.800 1.00 11.82 121 PHE A C 1
ATOM 715 O O . PHE A 1 98 ? -22.417 40.442 -18.892 1.00 10.65 121 PHE A O 1
ATOM 723 N N . ASN A 1 99 ? -23.093 42.361 -19.826 1.00 10.61 122 ASN A N 1
ATOM 724 C CA . ASN A 1 99 ? -22.370 42.133 -21.072 1.00 14.25 122 ASN A CA 1
ATOM 725 C C . ASN A 1 99 ? -21.187 43.032 -21.439 1.00 12.72 122 ASN A C 1
ATOM 726 O O . ASN A 1 99 ? -20.612 42.902 -22.522 1.00 9.62 122 ASN A O 1
ATOM 731 N N . LEU A 1 100 ? -20.834 43.944 -20.539 1.00 18.01 123 LEU A N 1
ATOM 732 C CA . LEU A 1 100 ? -19.741 44.882 -20.790 1.00 12.41 123 LEU A CA 1
ATOM 733 C C . LEU A 1 100 ? -18.375 44.189 -20.846 1.00 10.02 123 LEU A C 1
ATOM 734 O O . LEU A 1 100 ? -17.918 43.589 -19.875 1.00 18.38 123 LEU A O 1
ATOM 739 N N . LYS A 1 101 ? -17.714 44.335 -21.985 1.00 10.32 124 LYS A N 1
ATOM 740 C CA . LYS A 1 101 ? -16.558 43.529 -22.336 1.00 17.19 124 LYS A CA 1
ATOM 741 C C . LYS A 1 101 ? -15.319 44.020 -21.586 1.00 8.21 124 LYS A C 1
ATOM 742 O O . LYS A 1 101 ? -14.353 43.279 -21.410 1.00 9.10 124 LYS A O 1
ATOM 748 N N . ASN A 1 102 ? -15.332 45.296 -21.215 1.00 6.05 125 ASN A N 1
ATOM 749 C CA . ASN A 1 102 ? -14.204 45.919 -20.529 1.00 7.05 125 ASN A CA 1
ATOM 750 C C . ASN A 1 102 ? -14.337 46.110 -19.006 1.00 11.65 125 ASN A C 1
ATOM 751 O O . ASN A 1 102 ? -13.424 46.639 -18.361 1.00 10.81 125 ASN A O 1
ATOM 756 N N . LEU A 1 103 ? -15.454 45.688 -18.425 1.00 4.00 126 LEU A N 1
ATOM 757 C CA . LEU A 1 103 ? -15.683 46.043 -17.049 1.00 6.15 126 LEU A CA 1
ATOM 758 C C . LEU A 1 103 ? -14.755 45.202 -16.185 1.00 3.65 126 LEU A C 1
ATOM 759 O O . LEU A 1 103 ? -14.831 43.988 -16.175 1.00 2.97 126 LEU A O 1
ATOM 764 N N . GLN A 1 104 ? -13.829 45.856 -15.501 1.00 4.59 127 GLN A N 1
ATOM 765 C CA . GLN A 1 104 ? -12.977 45.145 -14.558 1.00 8.64 127 GLN A CA 1
ATOM 766 C C . GLN A 1 104 ? -13.561 45.071 -13.150 1.00 6.18 127 GLN A C 1
ATOM 767 O O . GLN A 1 104 ? -13.562 44.019 -12.520 1.00 5.64 127 GLN A O 1
ATOM 773 N N . THR A 1 105 ? -14.094 46.205 -12.706 1.00 5.63 128 THR A N 1
ATOM 774 C CA . THR A 1 105 ? -14.523 46.417 -11.334 1.00 5.56 128 THR A CA 1
ATOM 775 C C . THR A 1 105 ? -15.988 46.833 -11.283 1.00 8.04 128 THR A C 1
ATOM 776 O O . THR A 1 105 ? -16.366 47.871 -11.844 1.00 10.69 128 THR A O 1
ATOM 780 N N . LEU A 1 106 ? -16.818 46.023 -10.633 1.00 3.31 129 LEU A N 1
ATOM 781 C CA . LEU A 1 106 ? -18.227 46.364 -10.462 1.00 3.43 129 LEU A CA 1
ATOM 782 C C . LEU A 1 106 ? -18.575 46.443 -8.964 1.00 5.82 129 LEU A C 1
ATOM 783 O O . LEU A 1 106 ? -18.570 45.421 -8.272 1.00 2.32 129 LEU A O 1
ATOM 788 N N . ASP A 1 107 ? -18.852 47.644 -8.454 1.00 3.36 130 ASP A N 1
ATOM 789 C CA . ASP A 1 107 ? -19.276 47.760 -7.063 1.00 3.00 130 ASP A CA 1
ATOM 790 C C . ASP A 1 107 ? -20.643 48.398 -7.028 1.00 3.51 130 ASP A C 1
ATOM 791 O O . ASP A 1 107 ? -20.781 49.605 -7.227 1.00 3.80 130 ASP A O 1
ATOM 796 N N . LEU A 1 108 ? -21.648 47.560 -6.788 1.00 3.32 131 LEU A N 1
ATOM 797 C CA . LEU A 1 108 ? -23.028 47.966 -6.522 1.00 3.05 131 LEU A CA 1
ATOM 798 C C . LEU A 1 108 ? -23.409 47.847 -5.032 1.00 3.70 131 LEU A C 1
ATOM 799 O O . LEU A 1 108 ? -24.582 47.937 -4.674 1.00 4.26 131 LEU A O 1
ATOM 804 N N . SER A 1 109 ? -22.435 47.544 -4.186 1.00 1.54 132 SER A N 1
ATOM 805 C CA . SER A 1 109 ? -22.713 47.249 -2.784 1.00 2.82 132 SER A CA 1
ATOM 806 C C . SER A 1 109 ? -23.514 48.335 -2.066 1.00 4.26 132 SER A C 1
ATOM 807 O O . SER A 1 109 ? -23.419 49.525 -2.385 1.00 2.54 132 SER A O 1
ATOM 810 N N . SER A 1 110 ? -24.334 47.902 -1.112 1.00 4.90 133 SER A N 1
ATOM 811 C CA . SER A 1 110 ? -25.046 48.830 -0.241 1.00 3.39 133 SER A CA 1
ATOM 812 C C . SER A 1 110 ? -25.974 49.777 -1.015 1.00 2.67 133 SER A C 1
ATOM 813 O O . SER A 1 110 ? -25.747 50.992 -1.098 1.00 2.83 133 SER A O 1
ATOM 816 N N . ASN A 1 111 ? -27.019 49.182 -1.573 1.00 0.96 134 ASN A N 1
ATOM 817 C CA . ASN A 1 111 ? -28.123 49.901 -2.184 1.00 4.95 134 ASN A CA 1
ATOM 818 C C . ASN A 1 111 ? -29.373 49.113 -1.870 1.00 5.12 134 ASN A C 1
ATOM 819 O O . ASN A 1 111 ? -29.350 48.243 -1.021 1.00 2.96 134 ASN A O 1
ATOM 824 N N . ASP A 1 112 ? -30.472 49.454 -2.526 1.00 7.90 135 ASP A N 1
ATOM 825 C CA . ASP A 1 112 ? -31.725 48.702 -2.411 1.00 12.71 135 ASP A CA 1
ATOM 826 C C . ASP A 1 112 ? -32.027 47.704 -3.553 1.00 12.15 135 ASP A C 1
ATOM 827 O O . ASP A 1 112 ? -33.179 47.298 -3.729 1.00 12.57 135 ASP A O 1
ATOM 832 N N . LEU A 1 113 ? -31.025 47.419 -4.388 1.00 8.77 136 LEU A N 1
ATOM 833 C CA . LEU A 1 113 ? -31.183 46.556 -5.576 1.00 7.12 136 LEU A CA 1
ATOM 834 C C . LEU A 1 113 ? -31.733 45.167 -5.288 1.00 7.58 136 LEU A C 1
ATOM 835 O O . LEU A 1 113 ? -31.389 44.538 -4.297 1.00 6.43 136 LEU A O 1
ATOM 840 N N . SER A 1 114 ? -32.561 44.660 -6.186 1.00 9.66 137 SER A N 1
ATOM 841 C CA . SER A 1 114 ? -33.189 43.373 -5.938 1.00 12.67 137 SER A CA 1
ATOM 842 C C . SER A 1 114 ? -33.389 42.561 -7.197 1.00 17.49 137 SER A C 1
ATOM 843 O O . SER A 1 114 ? -32.862 42.887 -8.270 1.00 22.83 137 SER A O 1
ATOM 846 N N . GLY A 1 115 ? -34.174 41.499 -7.057 1.00 26.32 138 GLY A N 1
ATOM 847 C CA . GLY A 1 115 ? -34.383 40.585 -8.155 1.00 35.44 138 GLY A CA 1
ATOM 848 C C . GLY A 1 115 ? -33.262 39.574 -8.181 1.00 34.40 138 GLY A C 1
ATOM 849 O O . GLY A 1 115 ? -32.809 39.096 -7.131 1.00 22.82 138 GLY A O 1
ATOM 850 N N . GLY A 1 116 ? -32.825 39.241 -9.390 1.00 33.79 139 GLY A N 1
ATOM 851 C CA . GLY A 1 116 ? -31.810 38.231 -9.570 1.00 25.76 139 GLY A CA 1
ATOM 852 C C . GLY A 1 116 ? -30.869 38.502 -10.726 1.00 43.55 139 GLY A C 1
ATOM 853 O O . GLY A 1 116 ? -31.092 39.364 -11.586 1.00 43.12 139 GLY A O 1
ATOM 854 N N . ILE A 1 117 ? -29.794 37.731 -10.723 1.00 37.32 140 ILE A N 1
ATOM 855 C CA . ILE A 1 117 ? -28.701 37.871 -11.656 1.00 29.49 140 ILE A CA 1
ATOM 856 C C . ILE A 1 117 ? -29.022 36.983 -12.851 1.00 26.47 140 ILE A C 1
ATOM 857 O O . ILE A 1 117 ? -29.515 35.873 -12.667 1.00 43.20 140 ILE A O 1
ATOM 862 N N . PRO A 1 118 ? -28.764 37.468 -14.078 1.00 24.89 141 PRO A N 1
ATOM 863 C CA . PRO A 1 118 ? -29.082 36.717 -15.304 1.00 20.92 141 PRO A CA 1
ATOM 864 C C . PRO A 1 118 ? -28.339 35.383 -15.391 1.00 26.12 141 PRO A C 1
ATOM 865 O O . PRO A 1 118 ? -27.220 35.271 -14.885 1.00 22.40 141 PRO A O 1
ATOM 869 N N . THR A 1 119 ? -28.960 34.392 -16.033 1.00 27.52 142 THR A N 1
ATOM 870 C CA . THR A 1 119 ? -28.372 33.062 -16.187 1.00 29.77 142 THR A CA 1
ATOM 871 C C . THR A 1 119 ? -27.174 33.100 -17.129 1.00 28.22 142 THR A C 1
ATOM 872 O O . THR A 1 119 ? -26.322 32.208 -17.106 1.00 24.67 142 THR A O 1
ATOM 876 N N . SER A 1 120 ? -27.123 34.132 -17.966 1.00 18.99 143 SER A N 1
ATOM 877 C CA . SER A 1 120 ? -26.045 34.280 -18.927 1.00 16.02 143 SER A CA 1
ATOM 878 C C . SER A 1 120 ? -25.281 35.583 -18.714 1.00 16.93 143 SER A C 1
ATOM 879 O O . SER A 1 120 ? -25.812 36.666 -18.933 1.00 19.65 143 SER A O 1
ATOM 882 N N . ILE A 1 121 ? -24.026 35.477 -18.295 1.00 19.66 144 ILE A N 1
ATOM 883 C CA . ILE A 1 121 ? -23.219 36.657 -17.991 1.00 15.38 144 ILE A CA 1
ATOM 884 C C . ILE A 1 121 ? -21.920 36.586 -18.765 1.00 12.55 144 ILE A C 1
ATOM 885 O O . ILE A 1 121 ? -21.218 35.576 -18.711 1.00 16.92 144 ILE A O 1
ATOM 890 N N . ASN A 1 122 ? -21.590 37.637 -19.503 1.00 8.44 145 ASN A N 1
ATOM 891 C CA . ASN A 1 122 ? -20.297 37.638 -20.157 1.00 11.53 145 ASN A CA 1
ATOM 892 C C . ASN A 1 122 ? -19.526 38.920 -19.867 1.00 16.18 145 ASN A C 1
ATOM 893 O O . ASN A 1 122 ? -19.750 39.959 -20.488 1.00 17.20 145 ASN A O 1
ATOM 898 N N . LEU A 1 123 ? -18.538 38.801 -18.987 1.00 14.83 146 LEU A N 1
ATOM 899 C CA . LEU A 1 123 ? -17.775 39.946 -18.513 1.00 13.83 146 LEU A CA 1
ATOM 900 C C . LEU A 1 123 ? -16.336 39.502 -18.405 1.00 13.44 146 LEU A C 1
ATOM 901 O O . LEU A 1 123 ? -15.813 39.346 -17.299 1.00 4.86 146 LEU A O 1
ATOM 906 N N . PRO A 1 124 ? -15.691 39.303 -19.567 1.00 18.96 147 PRO A N 1
ATOM 907 C CA . PRO A 1 124 ? -14.400 38.619 -19.680 1.00 11.06 147 PRO A CA 1
ATOM 908 C C . PRO A 1 124 ? -13.321 39.325 -18.873 1.00 7.30 147 PRO A C 1
ATOM 909 O O . PRO A 1 124 ? -12.403 38.666 -18.386 1.00 6.53 147 PRO A O 1
ATOM 913 N N . ALA A 1 125 ? -13.444 40.645 -18.735 1.00 6.20 148 ALA A N 1
ATOM 914 C CA . ALA A 1 125 ? -12.433 41.451 -18.053 1.00 7.94 148 ALA A CA 1
ATOM 915 C C . ALA A 1 125 ? -12.664 41.619 -16.537 1.00 8.29 148 ALA A C 1
ATOM 916 O O . ALA A 1 125 ? -11.880 42.297 -15.868 1.00 12.85 148 ALA A O 1
ATOM 918 N N . LEU A 1 126 ? -13.718 41.006 -15.998 1.00 3.27 149 LEU A N 1
ATOM 919 C CA . LEU A 1 126 ? -14.099 41.260 -14.610 1.00 6.35 149 LEU A CA 1
ATOM 920 C C . LEU A 1 126 ? -13.058 40.778 -13.604 1.00 4.22 149 LEU A C 1
ATOM 921 O O . LEU A 1 126 ? -12.592 39.660 -13.688 1.00 3.66 149 LEU A O 1
ATOM 926 N N . GLN A 1 127 ? -12.702 41.649 -12.668 1.00 4.98 150 GLN A N 1
ATOM 927 C CA . GLN A 1 127 ? -11.746 41.348 -11.598 1.00 6.53 150 GLN A CA 1
ATOM 928 C C . GLN A 1 127 ? -12.486 41.190 -10.272 1.00 8.87 150 GLN A C 1
ATOM 929 O O . GLN A 1 127 ? -12.359 40.177 -9.587 1.00 9.54 150 GLN A O 1
ATOM 935 N N . SER A 1 128 ? -13.191 42.249 -9.883 1.00 6.08 151 SER A N 1
ATOM 936 C CA . SER A 1 128 ? -13.968 42.253 -8.652 1.00 11.83 151 SER A CA 1
ATOM 937 C C . SER A 1 128 ? -15.448 42.562 -8.895 1.00 7.47 151 SER A C 1
ATOM 938 O O . SER A 1 128 ? -15.798 43.463 -9.656 1.00 4.16 151 SER A O 1
ATOM 941 N N . PHE A 1 129 ? -16.289 41.800 -8.199 1.00 9.07 152 PHE A N 1
ATOM 942 C CA . PHE A 1 129 ? -17.740 41.820 -8.327 1.00 7.63 152 PHE A CA 1
ATOM 943 C C . PHE A 1 129 ? -18.350 41.990 -6.912 1.00 10.62 152 PHE A C 1
ATOM 944 O O . PHE A 1 129 ? -18.254 41.089 -6.063 1.00 6.01 152 PHE A O 1
ATOM 952 N N . ASP A 1 130 ? -18.956 43.147 -6.641 1.00 11.56 153 ASP A N 1
ATOM 953 C CA . ASP A 1 130 ? -19.481 43.403 -5.301 1.00 5.54 153 ASP A CA 1
ATOM 954 C C . ASP A 1 130 ? -20.924 43.869 -5.345 1.00 5.89 153 ASP A C 1
ATOM 955 O O . ASP A 1 130 ? -21.219 45.009 -5.724 1.00 5.03 153 ASP A O 1
ATOM 960 N N . LEU A 1 131 ? -21.804 42.950 -4.950 1.00 6.82 154 LEU A N 1
ATOM 961 C CA . LEU A 1 131 ? -23.245 43.156 -4.796 1.00 2.90 154 LEU A CA 1
ATOM 962 C C . LEU A 1 131 ? -23.731 43.199 -3.348 1.00 4.69 154 LEU A C 1
ATOM 963 O O . LEU A 1 131 ? -24.931 43.127 -3.091 1.00 4.93 154 LEU A O 1
ATOM 968 N N . SER A 1 132 ? -22.810 43.200 -2.397 1.00 2.97 155 SER A N 1
ATOM 969 C CA . SER A 1 132 ? -23.204 43.001 -1.012 1.00 3.84 155 SER A CA 1
ATOM 970 C C . SER A 1 132 ? -24.081 44.125 -0.454 1.00 2.09 155 SER A C 1
ATOM 971 O O . SER A 1 132 ? -24.056 45.238 -0.955 1.00 2.56 155 SER A O 1
ATOM 974 N N . SER A 1 133 ? -24.868 43.808 0.570 1.00 2.34 156 SER A N 1
ATOM 975 C CA . SER A 1 133 ? -25.846 44.738 1.159 1.00 1.91 156 SER A CA 1
ATOM 976 C C . SER A 1 133 ? -26.886 45.231 0.184 1.00 1.53 156 SER A C 1
ATOM 977 O O . SER A 1 133 ? -26.973 46.415 -0.100 1.00 1.31 156 SER A O 1
ATOM 980 N N . ASN A 1 134 ? -27.698 44.307 -0.296 1.00 2.17 157 ASN A N 1
ATOM 981 C CA . ASN A 1 134 ? -28.793 44.624 -1.186 1.00 2.36 157 ASN A CA 1
ATOM 982 C C . ASN A 1 134 ? -29.912 43.638 -0.892 1.00 4.26 157 ASN A C 1
ATOM 983 O O . ASN A 1 134 ? -29.908 42.973 0.136 1.00 5.64 157 ASN A O 1
ATOM 988 N N . LYS A 1 135 ? -30.902 43.600 -1.763 1.00 6.33 158 LYS A N 1
ATOM 989 C CA . LYS A 1 135 ? -32.034 42.684 -1.656 1.00 9.74 158 LYS A CA 1
ATOM 990 C C . LYS A 1 135 ? -32.009 41.429 -2.546 1.00 8.45 158 LYS A C 1
ATOM 991 O O . LYS A 1 135 ? -33.055 40.851 -2.816 1.00 10.57 158 LYS A O 1
ATOM 997 N N . PHE A 1 136 ? -30.858 41.092 -3.116 1.00 6.67 159 PHE A N 1
ATOM 998 C CA . PHE A 1 136 ? -30.784 39.930 -4.003 1.00 7.19 159 PHE A CA 1
ATOM 999 C C . PHE A 1 136 ? -31.115 38.611 -3.313 1.00 9.29 159 PHE A C 1
ATOM 1000 O O . PHE A 1 136 ? -30.559 38.298 -2.265 1.00 14.01 159 PHE A O 1
ATOM 1008 N N . ASN A 1 137 ? -32.004 37.835 -3.924 1.00 10.55 160 ASN A N 1
ATOM 1009 C CA . ASN A 1 137 ? -32.291 36.470 -3.489 1.00 9.75 160 ASN A CA 1
ATOM 1010 C C . ASN A 1 137 ? -31.971 35.479 -4.594 1.00 12.38 160 ASN A C 1
ATOM 1011 O O . ASN A 1 137 ? -31.451 35.852 -5.643 1.00 16.42 160 ASN A O 1
ATOM 1016 N N . GLY A 1 138 ? -32.287 34.212 -4.366 1.00 10.86 161 GLY A N 1
ATOM 1017 C CA . GLY A 1 138 ? -32.173 33.232 -5.427 1.00 13.52 161 GLY A CA 1
ATOM 1018 C C . GLY A 1 138 ? -30.912 32.404 -5.390 1.00 15.87 161 GLY A C 1
ATOM 1019 O O . GLY A 1 138 ? -30.280 32.260 -4.348 1.00 20.71 161 GLY A O 1
ATOM 1020 N N . SER A 1 139 ? -30.569 31.822 -6.530 1.00 12.24 162 SER A N 1
ATOM 1021 C CA . SER A 1 139 ? -29.366 31.023 -6.615 1.00 16.90 162 SER A CA 1
ATOM 1022 C C . SER A 1 139 ? -28.135 31.909 -6.739 1.00 16.51 162 SER A C 1
ATOM 1023 O O . SER A 1 139 ? -28.136 32.907 -7.474 1.00 18.76 162 SER A O 1
ATOM 1026 N N . LEU A 1 140 ? -27.085 31.524 -6.022 1.00 13.81 163 LEU A N 1
ATOM 1027 C CA . LEU A 1 140 ? -25.785 32.173 -6.134 1.00 17.22 163 LEU A CA 1
ATOM 1028 C C . LEU A 1 140 ? -25.253 32.160 -7.572 1.00 17.57 163 LEU A C 1
ATOM 1029 O O . LEU A 1 140 ? -25.219 31.123 -8.243 1.00 11.77 163 LEU A O 1
ATOM 1034 N N . PRO A 1 141 ? -24.815 33.324 -8.047 1.00 13.10 164 PRO A N 1
ATOM 1035 C CA . PRO A 1 141 ? -24.336 33.440 -9.421 1.00 7.56 164 PRO A CA 1
ATOM 1036 C C . PRO A 1 141 ? -22.950 32.826 -9.652 1.00 10.00 164 PRO A C 1
ATOM 1037 O O . PRO A 1 141 ? -22.071 33.522 -10.179 1.00 13.59 164 PRO A O 1
ATOM 1041 N N . SER A 1 142 ? -22.746 31.556 -9.305 1.00 8.99 165 SER A N 1
ATOM 1042 C CA . SER A 1 142 ? -21.441 30.922 -9.558 1.00 8.87 165 SER A CA 1
ATOM 1043 C C . SER A 1 142 ? -21.132 30.704 -11.050 1.00 16.37 165 SER A C 1
ATOM 1044 O O . SER A 1 142 ? -20.003 30.363 -11.405 1.00 18.28 165 SER A O 1
ATOM 1047 N N . HIS A 1 143 ? -22.119 30.907 -11.919 1.00 7.37 166 HIS A N 1
ATOM 1048 C CA . HIS A 1 143 ? -21.906 30.701 -13.347 1.00 10.39 166 HIS A CA 1
ATOM 1049 C C . HIS A 1 143 ? -21.110 31.837 -13.950 1.00 12.82 166 HIS A C 1
ATOM 1050 O O . HIS A 1 143 ? -20.682 31.746 -15.099 1.00 16.62 166 HIS A O 1
ATOM 1057 N N . ILE A 1 144 ? -20.914 32.903 -13.174 1.00 14.79 167 ILE A N 1
ATOM 1058 C CA . ILE A 1 144 ? -20.076 34.036 -13.582 1.00 9.37 167 ILE A CA 1
ATOM 1059 C C . ILE A 1 144 ? -18.640 33.600 -13.908 1.00 10.54 167 ILE A C 1
ATOM 1060 O O . ILE A 1 144 ? -17.939 34.257 -14.674 1.00 11.10 167 ILE A O 1
ATOM 1065 N N . CYS A 1 145 ? -18.215 32.481 -13.329 1.00 9.81 168 CYS A N 1
ATOM 1066 C CA . CYS A 1 145 ? -16.876 31.951 -13.541 1.00 10.41 168 CYS A CA 1
ATOM 1067 C C . CYS A 1 145 ? -16.581 31.539 -14.978 1.00 12.34 168 CYS A C 1
ATOM 1068 O O . CYS A 1 145 ? -15.424 31.546 -15.389 1.00 10.28 168 CYS A O 1
ATOM 1071 N N . HIS A 1 146 ? -17.621 31.170 -15.726 1.00 9.36 169 HIS A N 1
ATOM 1072 C CA . HIS A 1 146 ? -17.451 30.665 -17.081 1.00 8.75 169 HIS A CA 1
ATOM 1073 C C . HIS A 1 146 ? -16.757 31.695 -17.972 1.00 14.38 169 HIS A C 1
ATOM 1074 O O . HIS A 1 146 ? -15.702 31.417 -18.559 1.00 7.83 169 HIS A O 1
ATOM 1081 N N . ASN A 1 147 ? -17.347 32.881 -18.078 1.00 6.50 170 ASN A N 1
ATOM 1082 C CA . ASN A 1 147 ? -16.736 33.925 -18.878 1.00 7.86 170 ASN A CA 1
ATOM 1083 C C . ASN A 1 147 ? -15.840 34.942 -18.163 1.00 8.05 170 ASN A C 1
ATOM 1084 O O . ASN A 1 147 ? -15.101 35.665 -18.819 1.00 8.07 170 ASN A O 1
ATOM 1089 N N . SER A 1 148 ? -15.850 35.006 -16.837 1.00 12.73 171 SER A N 1
ATOM 1090 C CA . SER A 1 148 ? -14.831 35.856 -16.228 1.00 9.31 171 SER A CA 1
ATOM 1091 C C . SER A 1 148 ? -13.756 34.947 -15.689 1.00 7.47 171 SER A C 1
ATOM 1092 O O . SER A 1 148 ? -13.836 34.474 -14.556 1.00 11.74 171 SER A O 1
ATOM 1095 N N . THR A 1 149 ? -12.692 34.791 -16.461 1.00 6.26 172 THR A N 1
ATOM 1096 C CA . THR A 1 149 ? -11.686 33.808 -16.115 1.00 8.70 172 THR A CA 1
ATOM 1097 C C . THR A 1 149 ? -10.672 34.480 -15.212 1.00 7.60 172 THR A C 1
ATOM 1098 O O . THR A 1 149 ? -9.861 33.818 -14.561 1.00 6.16 172 THR A O 1
ATOM 1102 N N . GLN A 1 150 ? -10.734 35.808 -15.177 1.00 6.72 173 GLN A N 1
ATOM 1103 C CA . GLN A 1 150 ? -9.807 36.591 -14.377 1.00 7.15 173 GLN A CA 1
ATOM 1104 C C . GLN A 1 150 ? -10.311 37.016 -12.983 1.00 4.72 173 GLN A C 1
ATOM 1105 O O . GLN A 1 150 ? -9.565 37.636 -12.227 1.00 6.47 173 GLN A O 1
ATOM 1111 N N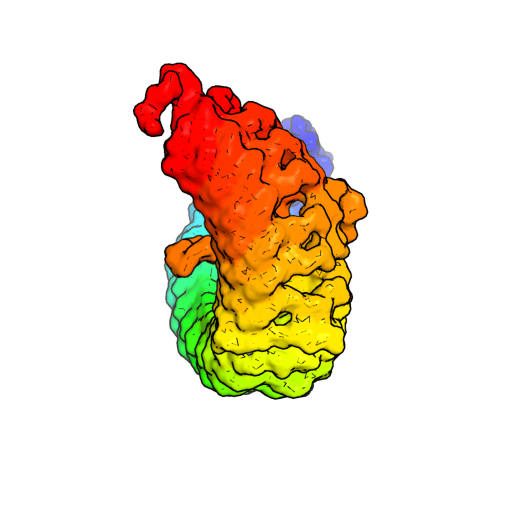 . ILE A 1 151 ? -11.551 36.690 -12.639 1.00 3.03 174 ILE A N 1
ATOM 1112 C CA . ILE A 1 151 ? -12.157 37.251 -11.427 1.00 5.25 174 ILE A CA 1
ATOM 1113 C C . ILE A 1 151 ? -11.380 36.935 -10.141 1.00 4.69 174 ILE A C 1
ATOM 1114 O O . ILE A 1 151 ? -11.079 35.782 -9.841 1.00 3.70 174 ILE A O 1
ATOM 1119 N N . ARG A 1 152 ? -10.966 37.983 -9.439 1.00 5.02 175 ARG A N 1
ATOM 1120 C CA . ARG A 1 152 ? -10.305 37.835 -8.140 1.00 8.18 175 ARG A CA 1
ATOM 1121 C C . ARG A 1 152 ? -11.240 37.815 -6.949 1.00 5.42 175 ARG A C 1
ATOM 1122 O O . ARG A 1 152 ? -10.999 37.099 -5.990 1.00 6.65 175 ARG A O 1
ATOM 1130 N N . VAL A 1 153 ? -12.288 38.631 -7.020 1.00 3.49 176 VAL A N 1
ATOM 1131 C CA . VAL A 1 153 ? -13.109 38.959 -5.858 1.00 5.02 176 VAL A CA 1
ATOM 1132 C C . VAL A 1 153 ? -14.615 38.852 -6.101 1.00 7.01 176 VAL A C 1
ATOM 1133 O O . VAL A 1 153 ? -15.164 39.521 -6.992 1.00 5.20 176 VAL A O 1
ATOM 1137 N N . VAL A 1 154 ? -15.275 38.017 -5.302 1.00 2.93 177 VAL A N 1
ATOM 1138 C CA . VAL A 1 154 ? -16.734 37.962 -5.278 1.00 5.47 177 VAL A CA 1
ATOM 1139 C C . VAL A 1 154 ? -17.238 38.308 -3.879 1.00 5.97 177 VAL A C 1
ATOM 1140 O O . VAL A 1 154 ? -16.986 37.563 -2.927 1.00 5.82 177 VAL A O 1
ATOM 1144 N N . LYS A 1 155 ? -17.920 39.447 -3.755 1.00 5.27 178 LYS A N 1
ATOM 1145 C CA . LYS A 1 155 ? -18.571 39.837 -2.496 1.00 3.52 178 LYS A CA 1
ATOM 1146 C C . LYS A 1 155 ? -20.112 39.849 -2.657 1.00 5.38 178 LYS A C 1
ATOM 1147 O O . LYS A 1 155 ? -20.682 40.739 -3.318 1.00 5.54 178 LYS A O 1
ATOM 1153 N N . LEU A 1 156 ? -20.772 38.824 -2.111 1.00 2.88 179 LEU A N 1
ATOM 1154 C CA . LEU A 1 156 ? -22.246 38.735 -2.071 1.00 3.08 179 LEU A CA 1
ATOM 1155 C C . LEU A 1 156 ? -22.933 38.942 -0.698 1.00 2.08 179 LEU A C 1
ATOM 1156 O O . LEU A 1 156 ? -24.134 38.743 -0.563 1.00 1.63 179 LEU A O 1
ATOM 1161 N N . ALA A 1 157 ? -22.156 39.289 0.318 1.00 1.79 180 ALA A N 1
ATOM 1162 C CA . ALA A 1 157 ? -22.622 39.238 1.695 1.00 2.20 180 ALA A CA 1
ATOM 1163 C C . ALA A 1 157 ? -23.817 40.162 1.971 1.00 6.19 180 ALA A C 1
ATOM 1164 O O . ALA A 1 157 ? -24.079 41.099 1.214 1.00 6.39 180 ALA A O 1
ATOM 1166 N N . VAL A 1 158 ? -24.557 39.878 3.040 1.00 2.96 181 VAL A N 1
ATOM 1167 C CA . VAL A 1 158 ? -25.672 40.739 3.440 1.00 4.90 181 VAL A CA 1
ATOM 1168 C C . VAL A 1 158 ? -26.718 40.844 2.330 1.00 2.74 181 VAL A C 1
ATOM 1169 O O . VAL A 1 158 ? -27.034 41.917 1.827 1.00 1.57 181 VAL A O 1
ATOM 1173 N N . ASN A 1 159 ? -27.201 39.679 1.921 1.00 4.64 182 ASN A N 1
ATOM 1174 C CA . ASN A 1 159 ? -28.298 39.578 0.978 1.00 4.56 182 ASN A CA 1
ATOM 1175 C C . ASN A 1 159 ? -29.296 38.545 1.461 1.00 4.48 182 ASN A C 1
ATOM 1176 O O . ASN A 1 159 ? -29.234 38.100 2.597 1.00 6.82 182 ASN A O 1
ATOM 1181 N N . TYR A 1 160 ? -30.271 38.251 0.623 1.00 5.69 183 TYR A N 1
ATOM 1182 C CA . TYR A 1 160 ? -31.320 37.282 0.920 1.00 7.04 183 TYR A CA 1
ATOM 1183 C C . TYR A 1 160 ? -31.132 35.926 0.255 1.00 8.68 183 TYR A C 1
ATOM 1184 O O . TYR A 1 160 ? -32.101 35.188 0.076 1.00 9.23 183 TYR A O 1
ATOM 1193 N N . PHE A 1 161 ? -29.933 35.679 -0.260 1.00 6.84 184 PHE A N 1
ATOM 1194 C CA . PHE A 1 161 ? -29.655 34.409 -0.905 1.00 8.72 184 PHE A CA 1
ATOM 1195 C C . PHE A 1 161 ? -29.959 33.282 0.063 1.00 10.19 184 PHE A C 1
ATOM 1196 O O . PHE A 1 161 ? -29.414 33.225 1.164 1.00 7.81 184 PHE A O 1
ATOM 1204 N N . ALA A 1 162 ? -30.835 32.387 -0.370 1.00 15.60 185 ALA A N 1
ATOM 1205 C CA . ALA A 1 162 ? -31.131 31.160 0.351 1.00 18.85 185 ALA A CA 1
ATOM 1206 C C . ALA A 1 162 ? -30.935 30.036 -0.657 1.00 19.95 185 ALA A C 1
ATOM 1207 O O . ALA A 1 162 ? -30.430 30.262 -1.763 1.00 20.69 185 ALA A O 1
ATOM 1209 N N . GLY A 1 163 ? -31.305 28.824 -0.283 1.00 20.17 186 GLY A N 1
ATOM 1210 C CA . GLY A 1 163 ? -31.044 27.695 -1.150 1.00 8.06 186 GLY A CA 1
ATOM 1211 C C . GLY A 1 163 ? -29.696 27.111 -0.796 1.00 15.38 186 GLY A C 1
ATOM 1212 O O . GLY A 1 163 ? -29.034 27.553 0.152 1.00 17.27 186 GLY A O 1
ATOM 1213 N N . ASN A 1 164 ? -29.288 26.103 -1.549 1.00 16.59 187 ASN A N 1
ATOM 1214 C CA . ASN A 1 164 ? -28.018 25.458 -1.303 1.00 16.99 187 ASN A CA 1
ATOM 1215 C C . ASN A 1 164 ? -26.859 26.395 -1.566 1.00 18.02 187 ASN A C 1
ATOM 1216 O O . ASN A 1 164 ? -26.956 27.286 -2.410 1.00 17.46 187 ASN A O 1
ATOM 1221 N N . PHE A 1 165 ? -25.765 26.198 -0.834 1.00 16.11 188 PHE A N 1
ATOM 1222 C CA . PHE A 1 165 ? -24.522 26.837 -1.194 1.00 13.13 188 PHE A CA 1
ATOM 1223 C C . PHE A 1 165 ? -24.235 26.100 -2.491 1.00 22.15 188 PHE A C 1
ATOM 1224 O O . PHE A 1 165 ? -23.978 24.884 -2.506 1.00 19.84 188 PHE A O 1
ATOM 1232 N N . THR A 1 166 ? -24.236 26.850 -3.581 1.00 23.15 189 THR A N 1
ATOM 1233 C CA . THR A 1 166 ? -24.277 26.231 -4.895 1.00 24.98 189 THR A CA 1
ATOM 1234 C C . THR A 1 166 ? -22.883 26.010 -5.455 1.00 20.11 189 THR A C 1
ATOM 1235 O O . THR A 1 166 ? -21.994 26.861 -5.338 1.00 20.44 189 THR A O 1
ATOM 1239 N N . SER A 1 167 ? -22.716 24.857 -6.081 1.00 16.42 190 SER A N 1
ATOM 1240 C CA . SER A 1 167 ? -21.455 24.480 -6.682 1.00 18.40 190 SER A CA 1
ATOM 1241 C C . SER A 1 167 ? -21.100 25.437 -7.824 1.00 18.21 190 SER A C 1
ATOM 1242 O O . SER A 1 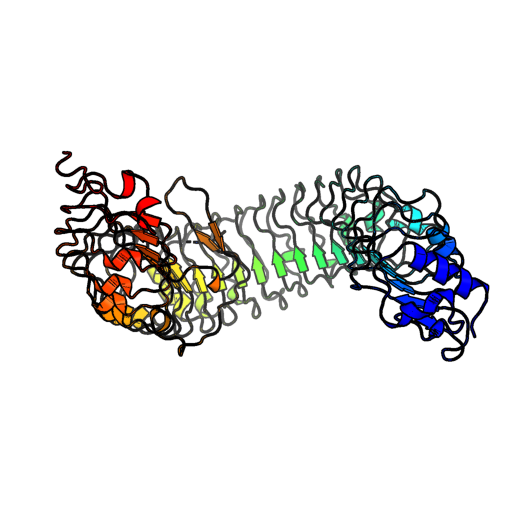167 ? -21.951 26.190 -8.308 1.00 14.78 190 SER A O 1
ATOM 1245 N N . GLY A 1 168 ? -19.831 25.423 -8.227 1.00 20.53 191 GLY A N 1
ATOM 1246 C CA . GLY A 1 168 ? -19.375 26.170 -9.391 1.00 11.85 191 GLY A CA 1
ATOM 1247 C C . GLY A 1 168 ? -18.431 27.336 -9.174 1.00 17.05 191 GLY A C 1
ATOM 1248 O O . GLY A 1 168 ? -17.863 27.852 -10.143 1.00 15.55 191 GLY A O 1
ATOM 1249 N N . PHE A 1 169 ? -18.224 27.738 -7.922 1.00 16.06 192 PHE A N 1
ATOM 1250 C CA . PHE A 1 169 ? -17.245 28.784 -7.631 1.00 9.20 192 PHE A CA 1
ATOM 1251 C C . PHE A 1 169 ? -15.828 28.291 -7.854 1.00 11.55 192 PHE A C 1
ATOM 1252 O O . PHE A 1 169 ? -14.917 29.084 -8.109 1.00 9.47 192 PHE A O 1
ATOM 1260 N N . GLY A 1 170 ? -15.665 26.972 -7.784 1.00 11.94 193 GLY A N 1
ATOM 1261 C CA . GLY A 1 170 ? -14.383 26.323 -7.991 1.00 11.60 193 GLY A CA 1
ATOM 1262 C C . GLY A 1 170 ? -13.801 26.521 -9.379 1.00 12.58 193 GLY A C 1
ATOM 1263 O O . GLY A 1 170 ? -12.626 26.222 -9.598 1.00 8.74 193 GLY A O 1
ATOM 1264 N N . LYS A 1 171 ? -14.610 27.014 -10.317 1.00 7.11 194 LYS A N 1
ATOM 1265 C CA . LYS A 1 171 ? -14.115 27.271 -11.671 1.00 8.62 194 LYS A CA 1
ATOM 1266 C C . LYS A 1 171 ? -13.557 28.685 -11.776 1.00 7.02 194 LYS A C 1
ATOM 1267 O O . LYS A 1 171 ? -12.992 29.039 -12.801 1.00 9.60 194 LYS A O 1
ATOM 1273 N N . CYS A 1 172 ? -13.692 29.499 -10.730 1.00 6.63 195 CYS A N 1
ATOM 1274 C CA . CYS A 1 172 ? -13.031 30.797 -10.784 1.00 6.50 195 CYS A CA 1
ATOM 1275 C C . CYS A 1 172 ? -11.666 30.500 -10.211 1.00 8.07 195 CYS A C 1
ATOM 1276 O O . CYS A 1 172 ? -11.470 30.531 -9.008 1.00 14.63 195 CYS A O 1
ATOM 1279 N N . VAL A 1 173 ? -10.693 30.333 -11.084 1.00 4.88 196 VAL A N 1
ATOM 1280 C CA . VAL A 1 173 ? -9.476 29.640 -10.707 1.00 3.19 196 VAL A CA 1
ATOM 1281 C C . VAL A 1 173 ? -8.584 30.608 -9.938 1.00 2.49 196 VAL A C 1
ATOM 1282 O O . VAL A 1 173 ? -7.791 30.218 -9.094 1.00 1.92 196 VAL A O 1
ATOM 1286 N N . LEU A 1 174 ? -8.728 31.885 -10.255 1.00 2.45 197 LEU A N 1
ATOM 1287 C CA . LEU A 1 174 ? -7.920 32.933 -9.649 1.00 3.98 197 LEU A CA 1
ATOM 1288 C C . LEU A 1 174 ? -8.610 33.637 -8.480 1.00 7.33 197 LEU A C 1
ATOM 1289 O O . LEU A 1 174 ? -8.119 34.662 -8.014 1.00 12.07 197 LEU A O 1
ATOM 1294 N N . LEU A 1 175 ? -9.766 33.131 -8.049 1.00 3.63 198 LEU A N 1
ATOM 1295 C CA . LEU A 1 175 ? -10.475 33.731 -6.925 1.00 4.25 198 LEU A CA 1
ATOM 1296 C C . LEU A 1 175 ? -9.614 33.862 -5.665 1.00 4.70 198 LEU A C 1
ATOM 1297 O O . LEU A 1 175 ? -8.968 32.906 -5.231 1.00 4.76 198 LEU A O 1
ATOM 1302 N N . GLU A 1 176 ? -9.623 35.066 -5.098 1.00 4.11 199 GLU A N 1
ATOM 1303 C CA . GLU A 1 176 ? -8.848 35.430 -3.908 1.00 5.17 199 GLU A CA 1
ATOM 1304 C C . GLU A 1 176 ? -9.724 35.724 -2.677 1.00 4.99 199 GLU A C 1
ATOM 1305 O O . GLU A 1 176 ? -9.449 35.232 -1.585 1.00 3.06 199 GLU A O 1
ATOM 1311 N N . HIS A 1 177 ? -10.675 36.642 -2.830 1.00 6.93 200 HIS A N 1
ATOM 1312 C CA . HIS A 1 177 ? -11.667 36.913 -1.788 1.00 6.78 200 HIS A CA 1
ATOM 1313 C C . HIS A 1 177 ? -12.991 36.294 -2.191 1.00 6.37 200 HIS A C 1
ATOM 1314 O O . HIS A 1 177 ? -13.444 36.495 -3.311 1.00 4.85 200 HIS A O 1
ATOM 1321 N N . LEU A 1 178 ? -13.622 35.555 -1.281 1.00 5.17 201 LEU A N 1
ATOM 1322 C CA . LEU A 1 178 ? -14.996 35.135 -1.494 1.00 3.54 201 LEU A CA 1
ATOM 1323 C C . LEU A 1 178 ? -15.812 35.392 -0.218 1.00 2.83 201 LEU A C 1
ATOM 1324 O O . LEU A 1 178 ? -15.573 34.766 0.819 1.00 2.29 201 LEU A O 1
ATOM 1329 N N . CYS A 1 179 ? -16.758 36.330 -0.306 1.00 3.55 202 CYS A N 1
ATOM 1330 C CA . CYS A 1 179 ? -17.595 36.712 0.841 1.00 8.67 202 CYS A CA 1
ATOM 1331 C C . CYS A 1 179 ? -19.066 36.417 0.587 1.00 3.66 202 CYS A C 1
ATOM 1332 O O . CYS A 1 179 ? -19.719 37.101 -0.201 1.00 1.13 202 CYS A O 1
ATOM 1335 N N . LEU A 1 180 ? -19.538 35.359 1.245 1.00 3.40 203 LEU A N 1
ATOM 1336 C CA . LEU A 1 180 ? -20.935 34.918 1.270 1.00 2.08 203 LEU A CA 1
ATOM 1337 C C . LEU A 1 180 ? -21.718 35.172 2.586 1.00 2.58 203 LEU A C 1
ATOM 1338 O O . LEU A 1 180 ? -22.823 34.657 2.786 1.00 2.06 203 LEU A O 1
ATOM 1343 N N . GLY A 1 181 ? -21.098 35.887 3.516 1.00 3.57 204 GLY A N 1
ATOM 1344 C CA . GLY A 1 181 ? -21.642 36.032 4.850 1.00 2.69 204 GLY A CA 1
ATOM 1345 C C . GLY A 1 181 ? -23.021 36.656 4.947 1.00 3.79 204 GLY A C 1
ATOM 1346 O O . GLY A 1 181 ? -23.383 37.518 4.150 1.00 2.93 204 GLY A O 1
ATOM 1347 N N . MET A 1 182 ? -23.784 36.237 5.953 1.00 4.16 205 MET A N 1
ATOM 1348 C CA . MET A 1 182 ? -25.070 36.863 6.231 1.00 4.62 205 MET A CA 1
ATOM 1349 C C . MET A 1 182 ? -26.067 36.729 5.083 1.00 3.18 205 MET A C 1
ATOM 1350 O O . MET A 1 182 ? -26.600 37.702 4.567 1.00 2.55 205 MET A O 1
ATOM 1355 N N . ASN A 1 183 ? -26.265 35.483 4.679 1.00 4.43 206 ASN A N 1
ATOM 1356 C CA . ASN A 1 183 ? -27.349 35.080 3.800 1.00 8.08 206 ASN A CA 1
ATOM 1357 C C . ASN A 1 183 ? -28.086 33.929 4.499 1.00 10.45 206 ASN A C 1
ATOM 1358 O O . ASN A 1 183 ? -27.887 33.695 5.680 1.00 6.72 206 ASN A O 1
ATOM 1363 N N . ASP A 1 184 ? -28.992 33.282 3.783 1.00 10.26 207 ASP A N 1
ATOM 1364 C CA . ASP A 1 184 ? -29.704 32.086 4.249 1.00 12.53 207 ASP A CA 1
ATOM 1365 C C . ASP A 1 184 ? -29.217 30.705 3.756 1.00 10.61 207 ASP A C 1
ATOM 1366 O O . ASP A 1 184 ? -29.998 29.763 3.751 1.00 16.40 207 ASP A O 1
ATOM 1371 N N . LEU A 1 185 ? -28.010 30.617 3.207 1.00 8.34 208 LEU A N 1
ATOM 1372 C CA . LEU A 1 185 ? -27.507 29.366 2.621 1.00 4.86 208 LEU A CA 1
ATOM 1373 C C . LEU A 1 185 ? -27.616 28.112 3.512 1.00 8.71 208 LEU A C 1
ATOM 1374 O O . LEU A 1 185 ? -27.309 28.146 4.708 1.00 5.44 208 LEU A O 1
ATOM 1379 N N . THR A 1 186 ? -28.039 27.002 2.906 1.00 11.47 209 THR A N 1
ATOM 1380 C CA . THR A 1 186 ? -28.133 25.713 3.598 1.00 9.55 209 THR A CA 1
ATOM 1381 C C . THR A 1 186 ? -27.205 24.664 2.966 1.00 9.30 209 THR A C 1
ATOM 1382 O O . THR A 1 186 ? -26.530 24.946 1.978 1.00 11.87 209 THR A O 1
ATOM 1386 N N . GLY A 1 187 ? -27.185 23.454 3.520 1.00 3.03 210 GLY A N 1
ATOM 1387 C CA . GLY A 1 187 ? -26.332 22.397 3.004 1.00 1.82 210 GLY A CA 1
ATOM 1388 C C . GLY A 1 187 ? -24.895 22.524 3.478 1.00 4.96 210 GLY A C 1
ATOM 1389 O O . GLY A 1 187 ? -24.578 23.395 4.290 1.00 6.19 210 GLY A O 1
ATOM 1390 N N . ASN A 1 188 ? -24.018 21.652 2.988 1.00 4.00 211 ASN A N 1
ATOM 1391 C CA . ASN A 1 188 ? -22.612 21.734 3.348 1.00 3.93 211 ASN A CA 1
ATOM 1392 C C . ASN A 1 188 ? -21.882 22.529 2.288 1.00 4.98 211 ASN A C 1
ATOM 1393 O O . ASN A 1 188 ? -22.474 22.943 1.290 1.00 7.49 211 ASN A O 1
ATOM 1398 N N . ILE A 1 189 ? -20.601 22.759 2.516 1.00 3.07 212 ILE A N 1
ATOM 1399 C CA . ILE A 1 189 ? -19.785 23.464 1.556 1.00 6.85 212 ILE A CA 1
ATOM 1400 C C . ILE A 1 189 ? -19.609 22.554 0.357 1.00 7.14 212 ILE A C 1
ATOM 1401 O O . ILE A 1 189 ? -19.186 21.407 0.515 1.00 8.30 212 ILE A O 1
ATOM 1406 N N . PRO A 1 190 ? -19.932 23.053 -0.843 1.00 5.99 213 PRO A N 1
ATOM 1407 C CA . PRO A 1 190 ? -19.766 22.244 -2.056 1.00 7.78 213 PRO A CA 1
ATOM 1408 C C . PRO A 1 190 ? -18.302 21.872 -2.184 1.00 6.63 213 PRO A C 1
ATOM 1409 O O . PRO A 1 190 ? -17.465 22.720 -1.918 1.00 7.67 213 PRO A O 1
ATOM 1413 N N . GLU A 1 191 ? -17.981 20.635 -2.540 1.00 10.86 214 GLU A N 1
ATOM 1414 C CA . GLU A 1 191 ? -16.571 20.231 -2.592 1.00 18.35 214 GLU A CA 1
ATOM 1415 C C . GLU A 1 191 ? -15.818 20.960 -3.715 1.00 13.90 214 GLU A C 1
ATOM 1416 O O . GLU A 1 191 ? -14.586 21.019 -3.748 1.00 11.44 214 GLU A O 1
ATOM 1422 N N . ASP A 1 192 ? -16.612 21.522 -4.610 1.00 10.60 215 ASP A N 1
ATOM 1423 C CA . ASP A 1 192 ? -16.206 22.450 -5.648 1.00 15.07 215 ASP A CA 1
ATOM 1424 C C . ASP A 1 192 ? -15.261 23.527 -5.082 1.00 20.26 215 ASP A C 1
ATOM 1425 O O . ASP A 1 192 ? -14.190 23.806 -5.638 1.00 11.17 215 ASP A O 1
ATOM 1430 N N . LEU A 1 193 ? -15.663 24.112 -3.956 1.00 13.39 216 LEU A N 1
ATOM 1431 C CA . LEU A 1 193 ? -14.958 25.235 -3.354 1.00 11.60 216 LEU A CA 1
ATOM 1432 C C . LEU A 1 193 ? -13.505 24.926 -3.004 1.00 11.58 216 LEU A C 1
ATOM 1433 O O . LEU A 1 193 ? -12.655 25.809 -3.039 1.00 12.68 216 LEU A O 1
ATOM 1438 N N . PHE A 1 194 ? -13.222 23.669 -2.680 1.00 11.80 217 PHE A N 1
ATOM 1439 C CA . PHE A 1 194 ? -11.875 23.258 -2.290 1.00 9.03 217 PHE A CA 1
ATOM 1440 C C . PHE A 1 194 ? -10.862 23.216 -3.443 1.00 10.90 217 PHE A C 1
ATOM 1441 O O . PHE A 1 194 ? -9.687 22.921 -3.226 1.00 15.64 217 PHE A O 1
ATOM 1449 N N . HIS A 1 195 ? -11.319 23.497 -4.659 1.00 8.82 218 HIS A N 1
ATOM 1450 C CA . HIS A 1 195 ? -10.396 23.703 -5.779 1.00 13.99 218 HIS A CA 1
ATOM 1451 C C . HIS A 1 195 ? -9.753 25.088 -5.794 1.00 8.48 218 HIS A C 1
ATOM 1452 O O . HIS A 1 195 ? -8.868 25.335 -6.604 1.00 7.45 218 HIS A O 1
ATOM 1459 N N . LEU A 1 196 ? -10.164 26.012 -4.932 1.00 5.30 219 LEU A N 1
ATOM 1460 C CA . LEU A 1 196 ? -9.633 27.344 -5.139 1.00 4.87 219 LEU A CA 1
ATOM 1461 C C . LEU A 1 196 ? -8.377 27.474 -4.323 1.00 3.45 219 LEU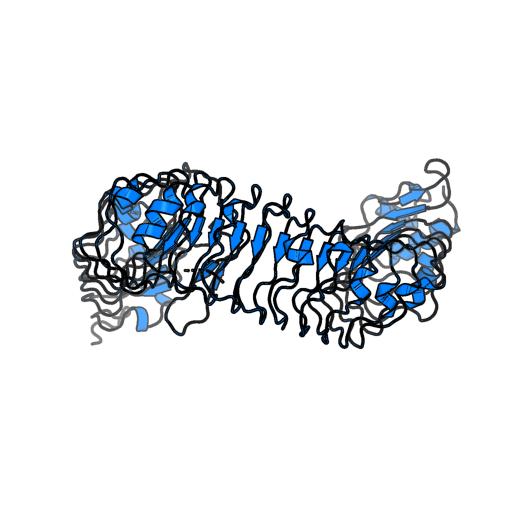 A C 1
ATOM 1462 O O . LEU A 1 196 ? -8.421 27.917 -3.197 1.00 6.84 219 LEU A O 1
ATOM 1467 N N . LYS A 1 197 ? -7.237 27.269 -4.960 1.00 3.22 220 LYS A N 1
ATOM 1468 C CA . LYS A 1 197 ? -5.982 27.175 -4.232 1.00 3.02 220 LYS A CA 1
ATOM 1469 C C . LYS A 1 197 ? -5.342 28.546 -4.032 1.00 2.48 220 LYS A C 1
ATOM 1470 O O . LYS A 1 197 ? -4.314 28.664 -3.360 1.00 1.85 220 LYS A O 1
ATOM 1476 N N . ARG A 1 198 ? -5.908 29.570 -4.662 1.00 1.37 221 ARG A N 1
ATOM 1477 C CA . ARG A 1 198 ? -5.429 30.932 -4.456 1.00 3.06 221 ARG A CA 1
ATOM 1478 C C . ARG A 1 198 ? -6.279 31.782 -3.498 1.00 2.30 221 ARG A C 1
ATOM 1479 O O . ARG A 1 198 ? -5.936 32.931 -3.221 1.00 2.38 221 ARG A O 1
ATOM 1487 N N . LEU A 1 199 ? -7.378 31.223 -3.001 1.00 1.55 222 LEU A N 1
ATOM 1488 C CA . LEU A 1 199 ? -8.267 31.959 -2.102 1.00 2.40 222 LEU A CA 1
ATOM 1489 C C . LEU A 1 199 ? -7.555 32.309 -0.782 1.00 2.60 222 LEU A C 1
ATOM 1490 O O . LEU A 1 199 ? -7.063 31.412 -0.087 1.00 0.93 222 LEU A O 1
ATOM 1495 N N . ASN A 1 200 ? -7.462 33.600 -0.449 1.00 1.52 223 ASN A N 1
ATOM 1496 C CA . ASN A 1 200 ? -6.941 33.977 0.870 1.00 2.67 223 ASN A CA 1
ATOM 1497 C C . ASN A 1 200 ? -7.989 34.415 1.909 1.00 2.47 223 ASN A C 1
ATOM 1498 O O . ASN A 1 200 ? -7.671 34.633 3.078 1.00 1.37 223 ASN A O 1
ATOM 1503 N N . LEU A 1 201 ? -9.234 34.556 1.468 1.00 5.24 224 LEU A N 1
ATOM 1504 C CA . LEU A 1 201 ? -10.321 34.987 2.347 1.00 4.09 224 LEU A CA 1
ATOM 1505 C C . LEU A 1 201 ? -11.582 34.203 2.018 1.00 4.18 224 LEU A C 1
ATOM 1506 O O . LEU A 1 201 ? -12.074 34.284 0.896 1.00 5.12 224 LEU A O 1
ATOM 1511 N N . LEU A 1 202 ? -12.098 33.441 2.979 1.00 2.53 225 LEU A N 1
ATOM 1512 C CA . LEU A 1 202 ? -13.401 32.819 2.816 1.00 3.14 225 LEU A CA 1
ATOM 1513 C C . LEU A 1 202 ? -14.293 33.261 3.967 1.00 5.20 225 LEU A C 1
ATOM 1514 O O . LEU A 1 202 ? -14.099 32.794 5.090 1.00 3.52 225 LEU A O 1
ATOM 1519 N N . GLY A 1 203 ? -15.232 34.181 3.744 1.00 3.80 226 GLY A N 1
ATOM 1520 C CA . GLY A 1 203 ? -16.288 34.309 4.724 1.00 2.87 226 GLY A CA 1
ATOM 1521 C C . GLY A 1 203 ? -17.516 33.545 4.297 1.00 4.34 226 GLY A C 1
ATOM 1522 O O . GLY A 1 203 ? -18.102 33.840 3.248 1.00 4.02 226 GLY A O 1
ATOM 1523 N N . ILE A 1 204 ? -17.939 32.601 5.130 1.00 4.10 227 ILE A N 1
ATOM 1524 C CA . ILE A 1 204 ? -19.259 31.982 5.038 1.00 3.52 227 ILE A CA 1
ATOM 1525 C C . ILE A 1 204 ? -20.159 32.262 6.243 1.00 4.11 227 ILE A C 1
ATOM 1526 O O . ILE A 1 204 ? -21.222 31.666 6.371 1.00 4.31 227 ILE A O 1
ATOM 1531 N N . GLN A 1 205 ? -19.684 33.115 7.152 1.00 3.85 228 GLN A N 1
ATOM 1532 C CA . GLN A 1 205 ? -20.306 33.300 8.463 1.00 3.07 228 GLN A CA 1
ATOM 1533 C C . GLN A 1 205 ? -21.756 33.752 8.397 1.00 3.20 228 GLN A C 1
ATOM 1534 O O . GLN A 1 205 ? -22.190 34.359 7.419 1.00 2.88 228 GLN A O 1
ATOM 1540 N N . GLU A 1 206 ? -22.504 33.406 9.438 1.00 3.29 229 GLU A N 1
ATOM 1541 C CA . GLU A 1 206 ? -23.895 33.834 9.574 1.00 6.03 229 GLU A CA 1
ATOM 1542 C C . GLU A 1 206 ? -24.781 33.366 8.433 1.00 5.07 229 GLU A C 1
ATOM 1543 O O . GLU A 1 206 ? -25.460 34.165 7.806 1.00 9.04 229 GLU A O 1
ATOM 1549 N N . ASN A 1 207 ? -24.728 32.065 8.158 1.00 3.69 230 ASN A N 1
ATOM 1550 C CA . ASN A 1 207 ? -25.669 31.397 7.264 1.00 6.76 230 ASN A CA 1
ATOM 1551 C C . ASN A 1 207 ? -26.243 30.201 8.032 1.00 9.54 230 ASN A C 1
ATOM 1552 O O . ASN A 1 207 ? -26.038 30.078 9.236 1.00 12.31 230 ASN A O 1
ATOM 1557 N N . ARG A 1 208 ? -26.999 29.354 7.343 1.00 11.93 231 ARG A N 1
ATOM 1558 C CA . ARG A 1 208 ? -27.501 28.087 7.894 1.00 6.87 231 ARG A CA 1
ATOM 1559 C C . ARG A 1 208 ? -26.706 26.828 7.528 1.00 6.23 231 ARG A C 1
ATOM 1560 O O . ARG A 1 208 ? -27.254 25.734 7.557 1.00 14.73 231 ARG A O 1
ATOM 1568 N N . LEU A 1 209 ? -25.488 26.993 7.036 1.00 3.49 232 LEU A N 1
ATOM 1569 C CA . LEU A 1 209 ? -24.644 25.866 6.639 1.00 2.76 232 LEU A CA 1
ATOM 1570 C C . LEU A 1 209 ? -24.410 24.810 7.733 1.00 6.73 232 LEU A C 1
ATOM 1571 O O . LEU A 1 209 ? -24.340 25.120 8.928 1.00 3.31 232 LEU A O 1
ATOM 1576 N N . SER A 1 210 ? -24.280 23.556 7.317 1.00 3.19 233 SER A N 1
ATOM 1577 C CA . SER A 1 210 ? -24.155 22.477 8.273 1.00 6.35 233 SER A CA 1
ATOM 1578 C C . SER A 1 210 ? -23.416 21.313 7.651 1.00 8.17 233 SER A C 1
ATOM 1579 O O . SER A 1 210 ? -23.036 21.369 6.486 1.00 7.27 233 SER A O 1
ATOM 1582 N N . GLY A 1 211 ? -23.246 20.251 8.437 1.00 7.00 234 GLY A N 1
ATOM 1583 C CA . GLY A 1 211 ? -22.400 19.135 8.065 1.00 5.71 234 GLY A CA 1
ATOM 1584 C C . GLY A 1 211 ? -21.036 19.290 8.704 1.00 5.65 234 GLY A C 1
ATOM 1585 O O . GLY A 1 211 ? -20.817 20.191 9.507 1.00 6.17 234 GLY A O 1
ATOM 1586 N N . SER A 1 212 ? -20.118 18.394 8.384 1.00 5.30 235 SER A N 1
ATOM 1587 C CA . SER A 1 212 ? -18.752 18.565 8.849 1.00 8.38 235 SER A CA 1
ATOM 1588 C C . SER A 1 212 ? -18.005 19.534 7.946 1.00 11.88 235 SER A C 1
ATOM 1589 O O . SER A 1 212 ? -18.368 19.737 6.784 1.00 9.34 235 SER A O 1
ATOM 1592 N N . LEU A 1 213 ? -16.968 20.138 8.503 1.00 11.40 236 LEU A N 1
ATOM 1593 C CA . LEU A 1 213 ? -16.129 21.056 7.774 1.00 8.26 236 LEU A CA 1
ATOM 1594 C C . LEU A 1 213 ? -15.089 20.140 7.145 1.00 10.59 236 LEU A C 1
ATOM 1595 O O . LEU A 1 213 ? -14.271 19.539 7.847 1.00 11.76 236 LEU A O 1
ATOM 1600 N N . SER A 1 214 ? -15.130 20.016 5.819 1.00 14.12 237 SER A N 1
ATOM 1601 C CA . SER A 1 214 ? -14.422 18.925 5.142 1.00 10.31 237 SER A CA 1
ATOM 1602 C C . SER A 1 214 ? -12.916 18.942 5.318 1.00 8.06 237 SER A C 1
ATOM 1603 O O . SER A 1 214 ? -12.303 19.989 5.445 1.00 9.95 237 SER A O 1
ATOM 1606 N N . ARG A 1 215 ? -12.322 17.762 5.293 1.00 13.90 238 ARG A N 1
ATOM 1607 C CA . ARG A 1 215 ? -10.881 17.643 5.385 1.00 11.97 238 ARG A CA 1
ATOM 1608 C C . ARG A 1 215 ? -10.235 18.153 4.104 1.00 11.66 238 ARG A C 1
ATOM 1609 O O . ARG A 1 215 ? -9.047 18.464 4.084 1.00 16.86 238 ARG A O 1
ATOM 1617 N N . GLU A 1 216 ? -11.028 18.270 3.040 1.00 11.35 239 GLU A N 1
ATOM 1618 C CA . GLU A 1 216 ? -10.516 18.754 1.762 1.00 16.19 239 GLU A CA 1
ATOM 1619 C C . GLU A 1 216 ? -10.074 20.207 1.840 1.00 13.94 239 GLU A C 1
ATOM 1620 O O . GLU A 1 216 ? -9.406 20.722 0.941 1.00 9.09 239 GLU A O 1
ATOM 1626 N N . ILE A 1 217 ? -10.435 20.854 2.938 1.00 8.38 240 ILE A N 1
ATOM 1627 C CA . ILE A 1 217 ? -10.063 22.233 3.179 1.00 9.52 240 ILE A CA 1
ATOM 1628 C C . ILE A 1 217 ? -8.537 22.423 3.271 1.00 8.62 240 ILE A C 1
ATOM 1629 O O . ILE A 1 217 ? -8.031 23.545 3.127 1.00 7.41 240 ILE A O 1
ATOM 1634 N N . ARG A 1 218 ? -7.805 21.329 3.470 1.00 3.62 241 ARG A N 1
ATOM 1635 C CA . ARG A 1 218 ? -6.349 21.376 3.443 1.00 6.66 241 ARG A CA 1
ATOM 1636 C C . ARG A 1 218 ? -5.863 21.772 2.058 1.00 14.45 241 ARG A C 1
ATOM 1637 O O . ARG A 1 218 ? -4.688 22.089 1.846 1.00 10.30 241 ARG A O 1
ATOM 1645 N N . ASN A 1 219 ? -6.772 21.749 1.098 1.00 10.09 242 ASN A N 1
ATOM 1646 C CA . ASN A 1 219 ? -6.364 22.079 -0.242 1.00 13.22 242 ASN A CA 1
ATOM 1647 C C . ASN A 1 219 ? -6.351 23.567 -0.482 1.00 10.04 242 ASN A C 1
ATOM 1648 O O . ASN A 1 219 ? -5.842 24.020 -1.510 1.00 6.69 242 ASN A O 1
ATOM 1653 N N . LEU A 1 220 ? -6.879 24.346 0.456 1.00 3.41 243 LEU A N 1
ATOM 1654 C CA . LEU A 1 220 ? -6.852 25.758 0.202 1.00 2.36 243 LEU A CA 1
ATOM 1655 C C . LEU A 1 220 ? -5.695 26.330 0.972 1.00 2.32 243 LEU A C 1
ATOM 1656 O O . LEU A 1 220 ? -5.880 26.943 2.011 1.00 2.23 243 LEU A O 1
ATOM 1661 N N . SER A 1 221 ? -4.544 26.366 0.330 1.00 2.50 244 SER A N 1
ATOM 1662 C CA . SER A 1 221 ? -3.307 26.548 1.062 1.00 4.70 244 SER A CA 1
ATOM 1663 C C . SER A 1 221 ? -2.937 28.015 1.149 1.00 2.67 244 SER A C 1
ATOM 1664 O O . SER A 1 221 ? -1.957 28.374 1.802 1.00 3.58 244 SER A O 1
ATOM 1667 N N . SER A 1 222 ? -3.718 28.856 0.480 1.00 1.34 245 SER A N 1
ATOM 1668 C CA . SER A 1 222 ? -3.477 30.288 0.472 1.00 0.97 245 SER A CA 1
ATOM 1669 C C . SER A 1 222 ? -4.287 31.037 1.522 1.00 0.60 245 SER A C 1
ATOM 1670 O O . SER A 1 222 ? -4.132 32.249 1.653 1.00 0.80 245 SER A O 1
ATOM 1673 N N . LEU A 1 223 ? -5.162 30.330 2.241 1.00 0.79 246 LEU A N 1
ATOM 1674 C CA . LEU A 1 223 ? -6.044 30.976 3.219 1.00 1.11 246 LEU A CA 1
ATOM 1675 C C . LEU A 1 223 ? -5.301 31.763 4.290 1.00 1.32 246 LEU A C 1
ATOM 1676 O O . LEU A 1 223 ? -4.344 31.286 4.893 1.00 1.50 246 LEU A O 1
ATOM 1681 N N . VAL A 1 224 ? -5.762 32.987 4.486 1.00 1.85 247 VAL A N 1
ATOM 1682 C CA . VAL A 1 224 ? -5.299 33.867 5.548 1.00 2.18 247 VAL A CA 1
ATOM 1683 C C . VAL A 1 224 ? -6.384 33.986 6.634 1.00 1.63 247 VAL A C 1
ATOM 1684 O O . VAL A 1 224 ? -6.132 33.792 7.830 1.00 1.12 247 VAL A O 1
ATOM 1688 N N . ARG A 1 225 ? -7.563 34.399 6.180 1.00 1.24 248 ARG A N 1
ATOM 1689 C CA . ARG A 1 225 ? -8.748 34.537 7.003 1.00 2.51 248 ARG A CA 1
ATOM 1690 C C . ARG A 1 225 ? -9.833 33.511 6.640 1.00 3.79 248 ARG A C 1
ATOM 1691 O O . ARG A 1 225 ? -10.299 33.466 5.494 1.00 2.99 248 ARG A O 1
ATOM 1699 N N . LEU A 1 226 ? -10.207 32.687 7.624 1.00 2.46 249 LEU A N 1
ATOM 1700 C CA . LEU A 1 226 ? -11.313 31.736 7.502 1.00 2.76 249 LEU A CA 1
ATOM 1701 C C . LEU A 1 226 ? -12.435 32.065 8.489 1.00 4.19 249 LEU A C 1
ATOM 1702 O O . LEU A 1 226 ? -12.286 31.867 9.700 1.00 2.80 249 LEU A O 1
ATOM 1707 N N . ASP A 1 227 ? -13.559 32.563 7.980 1.00 4.72 250 ASP A N 1
ATOM 1708 C CA . ASP A 1 227 ? -14.693 32.841 8.853 1.00 2.96 250 ASP A CA 1
ATOM 1709 C C . ASP A 1 227 ? -15.861 31.921 8.536 1.00 2.67 250 ASP A C 1
ATOM 1710 O O . ASP A 1 227 ? -16.567 32.084 7.552 1.00 1.23 250 ASP A O 1
ATOM 1715 N N . VAL A 1 228 ? -16.012 30.951 9.430 1.00 4.99 251 VAL A N 1
ATOM 1716 C CA . VAL A 1 228 ? -17.055 29.940 9.460 1.00 2.90 251 VAL A CA 1
ATOM 1717 C C . VAL A 1 228 ? -18.151 30.202 10.548 1.00 2.10 251 VAL A C 1
ATOM 1718 O O . VAL A 1 228 ? -19.107 29.446 10.671 1.00 1.95 251 VAL A O 1
ATOM 1722 N N . SER A 1 229 ? -18.025 31.307 11.290 1.00 3.01 252 SER A N 1
ATOM 1723 C CA . SER A 1 229 ? -18.870 31.617 12.465 1.00 2.31 252 SER A CA 1
ATOM 1724 C C . SER A 1 229 ? -20.353 31.564 12.184 1.00 2.47 252 SER A C 1
ATOM 1725 O O . SER A 1 229 ? -20.786 31.822 11.066 1.00 1.47 252 SER A O 1
ATOM 1728 N N . TRP A 1 230 ? -21.121 31.228 13.219 1.00 2.20 253 TRP A N 1
ATOM 1729 C CA . TRP A 1 230 ? -22.579 31.318 13.190 1.00 1.89 253 TRP A CA 1
ATOM 1730 C C . TRP A 1 230 ? -23.223 30.505 12.085 1.00 2.38 253 TRP A C 1
ATOM 1731 O O . TRP A 1 230 ? -24.054 30.997 11.340 1.00 2.41 253 TRP A O 1
ATOM 1742 N N . ASN A 1 231 ? -22.831 29.245 11.999 1.00 2.56 254 ASN A N 1
ATOM 1743 C CA . ASN A 1 231 ? -23.527 28.285 11.174 1.00 2.39 254 ASN A CA 1
ATOM 1744 C C . ASN A 1 231 ? -23.929 27.094 12.049 1.00 3.75 254 ASN A C 1
ATOM 1745 O O . ASN A 1 231 ? -23.890 27.175 13.269 1.00 9.35 254 ASN A O 1
ATOM 1750 N N . LEU A 1 232 ? -24.413 26.039 11.415 1.00 7.70 255 LEU A N 1
ATOM 1751 C CA . LEU A 1 232 ? -24.757 24.764 12.048 1.00 2.59 255 LEU A CA 1
ATOM 1752 C C . LEU A 1 232 ? -23.717 23.638 11.941 1.00 4.47 255 LEU A C 1
ATOM 1753 O O . LEU A 1 232 ? -24.094 22.477 11.972 1.00 12.74 255 LEU A O 1
ATOM 1758 N N . PHE A 1 233 ? -22.464 23.949 11.625 1.00 5.87 256 PHE A N 1
ATOM 1759 C CA . PHE A 1 233 ? -21.432 22.910 11.504 1.00 3.23 256 PHE A CA 1
ATOM 1760 C C . PHE A 1 233 ? -21.260 22.057 12.755 1.00 5.45 256 PHE A C 1
ATOM 1761 O O . PHE A 1 233 ? -21.517 22.502 13.873 1.00 6.41 256 PHE A O 1
ATOM 1769 N N . SER A 1 234 ? -20.838 20.815 12.555 1.00 4.88 257 SER A N 1
ATOM 1770 C CA . SER A 1 234 ? -20.632 19.877 13.653 1.00 5.97 257 SER A CA 1
ATOM 1771 C C . SER A 1 234 ? -19.470 18.978 13.277 1.00 7.44 257 SER A C 1
ATOM 1772 O O . SER A 1 234 ? -18.757 19.255 12.315 1.00 14.06 257 SER A O 1
ATOM 1775 N N . GLY A 1 235 ? -19.267 17.909 14.033 1.00 5.74 258 GLY A N 1
ATOM 1776 C CA . GLY A 1 235 ? -18.141 17.034 13.785 1.00 3.94 258 GLY A CA 1
ATOM 1777 C C . GLY A 1 235 ? -16.881 17.616 14.391 1.00 4.52 258 GLY A C 1
ATOM 1778 O O . GLY A 1 235 ? -16.896 18.694 14.979 1.00 4.19 258 GLY A O 1
ATOM 1779 N N . GLU A 1 236 ? -15.785 16.889 14.257 1.00 4.08 259 GLU A N 1
ATOM 1780 C CA . GLU A 1 236 ? -14.508 17.386 14.702 1.00 6.13 259 GLU A CA 1
ATOM 1781 C C . GLU A 1 236 ? -14.035 18.449 13.732 1.00 5.48 259 GLU A C 1
ATOM 1782 O O . GLU A 1 236 ? -14.337 18.394 12.552 1.00 9.21 259 GLU A O 1
ATOM 1788 N N . ILE A 1 237 ? -13.300 19.424 14.238 1.00 4.52 260 ILE A N 1
ATOM 1789 C CA . ILE A 1 237 ? -12.571 20.326 13.377 1.00 6.70 260 ILE A CA 1
ATOM 1790 C C . ILE A 1 237 ? -11.454 19.511 12.726 1.00 8.14 260 ILE A C 1
ATOM 1791 O O . ILE A 1 237 ? -10.635 18.906 13.423 1.00 7.39 260 ILE A O 1
ATOM 1796 N N . PRO A 1 238 ? -11.423 19.485 11.385 1.00 11.84 261 PRO A N 1
ATOM 1797 C CA . PRO A 1 238 ? -10.499 18.623 10.630 1.00 13.51 261 PRO A CA 1
ATOM 1798 C C . PRO A 1 238 ? -9.041 18.957 10.954 1.00 11.95 261 PRO A C 1
ATOM 1799 O O . PRO A 1 238 ? -8.706 20.146 11.053 1.00 4.65 261 PRO A O 1
ATOM 1803 N N . ASP A 1 239 ? -8.172 17.959 11.108 1.00 11.36 262 ASP A N 1
ATOM 1804 C CA . ASP A 1 239 ? -6.842 18.325 11.567 1.00 14.35 262 ASP A CA 1
ATOM 1805 C C . ASP A 1 239 ? -5.970 18.381 10.320 1.00 12.37 262 ASP A C 1
ATOM 1806 O O . ASP A 1 239 ? -5.152 17.500 10.056 1.00 11.78 262 ASP A O 1
ATOM 1811 N N . VAL A 1 240 ? -6.115 19.507 9.622 1.00 11.95 263 VAL A N 1
ATOM 1812 C CA . VAL A 1 240 ? -5.422 19.829 8.374 1.00 11.05 263 VAL A CA 1
ATOM 1813 C C . VAL A 1 240 ? -4.472 21.029 8.394 1.00 12.32 263 VAL A C 1
ATOM 1814 O O . VAL A 1 240 ? -3.924 21.408 7.364 1.00 14.62 263 VAL A O 1
ATOM 1818 N N . PHE A 1 241 ? -4.342 21.674 9.539 1.00 9.65 264 PHE A N 1
ATOM 1819 C CA . PHE A 1 241 ? -3.831 23.033 9.561 1.00 8.71 264 PHE A CA 1
ATOM 1820 C C . PHE A 1 241 ? -2.351 23.237 9.216 1.00 10.69 264 PHE A C 1
ATOM 1821 O O . PHE A 1 241 ? -1.903 24.367 9.024 1.00 16.66 264 PHE A O 1
ATOM 1829 N N . ASP A 1 242 ? -1.588 22.160 9.116 1.00 10.35 265 ASP A N 1
ATOM 1830 C CA . ASP A 1 242 ? -0.224 22.293 8.610 1.00 18.60 265 ASP A CA 1
ATOM 1831 C C . ASP A 1 242 ? -0.250 22.562 7.093 1.00 15.91 265 ASP A C 1
ATOM 1832 O O . ASP A 1 242 ? 0.724 23.050 6.505 1.00 11.81 265 ASP A O 1
ATOM 1837 N N . GLU A 1 243 ? -1.386 22.267 6.472 1.00 10.09 266 GLU A N 1
ATOM 1838 C CA . GLU A 1 243 ? -1.572 22.568 5.062 1.00 9.95 266 GLU A CA 1
ATOM 1839 C C . GLU A 1 243 ? -1.983 24.011 4.823 1.00 10.23 266 GLU A C 1
ATOM 1840 O O . GLU A 1 243 ? -2.016 24.454 3.685 1.00 15.46 266 GLU A O 1
ATOM 1846 N N . LEU A 1 244 ? -2.309 24.744 5.881 1.00 8.26 267 LEU A N 1
ATOM 1847 C CA . LEU A 1 244 ? -2.740 26.127 5.724 1.00 5.16 267 LEU A CA 1
ATOM 1848 C C . LEU A 1 244 ? -1.781 27.040 6.475 1.00 8.33 267 LEU A C 1
ATOM 1849 O O . LEU A 1 244 ? -2.175 27.696 7.446 1.00 5.07 267 LEU A O 1
ATOM 1854 N N . PRO A 1 245 ? -0.523 27.113 6.001 1.00 11.03 268 PRO A N 1
ATOM 1855 C CA . PRO A 1 245 ? 0.588 27.795 6.678 1.00 6.38 268 PRO A CA 1
ATOM 1856 C C . PRO A 1 245 ? 0.423 29.307 6.752 1.00 3.14 268 PRO A C 1
ATOM 1857 O O . PRO A 1 245 ? 1.172 29.981 7.445 1.00 2.60 268 PRO A O 1
ATOM 1861 N N . GLN A 1 246 ? -0.492 29.842 5.967 1.00 3.10 269 GLN A N 1
ATOM 1862 C CA . GLN A 1 246 ? -0.686 31.277 5.937 1.00 3.81 269 GLN A CA 1
ATOM 1863 C C . GLN A 1 246 ? -1.852 31.704 6.812 1.00 0.99 269 GLN A C 1
ATOM 1864 O O . GLN A 1 246 ? -2.136 32.889 6.898 1.00 1.38 269 GLN A O 1
ATOM 1870 N N . LEU A 1 247 ? -2.535 30.745 7.439 1.00 0.95 270 LEU A N 1
ATOM 1871 C CA . LEU A 1 247 ? -3.724 31.066 8.239 1.00 3.56 270 LEU A CA 1
ATOM 1872 C C . LEU A 1 247 ? -3.399 31.947 9.446 1.00 1.86 270 LEU A C 1
ATOM 1873 O O . LEU A 1 247 ? -2.588 31.577 10.290 1.00 2.98 270 LEU A O 1
ATOM 1878 N N . LYS A 1 248 ? -4.073 33.089 9.523 1.00 1.15 271 LYS A N 1
ATOM 1879 C CA . LYS A 1 248 ? -3.882 34.087 10.581 1.00 1.80 271 LYS A CA 1
ATOM 1880 C C . LYS A 1 248 ? -5.115 34.168 11.457 1.00 1.49 271 LYS A C 1
ATOM 1881 O O . LYS A 1 248 ? -5.001 34.237 12.666 1.00 3.07 271 LYS A O 1
ATOM 1887 N N . PHE A 1 249 ? -6.274 34.335 10.827 1.00 1.82 272 PHE A N 1
ATOM 1888 C CA . PHE A 1 249 ? -7.554 34.365 11.529 1.00 1.50 272 PHE A CA 1
ATOM 1889 C C . PHE A 1 249 ? -8.424 33.141 11.255 1.00 3.56 272 PHE A C 1
ATOM 1890 O O . PHE A 1 249 ? -8.764 32.831 10.099 1.00 1.63 272 PHE A O 1
ATOM 1898 N N . PHE A 1 250 ? -8.741 32.426 12.335 1.00 2.94 273 PHE A N 1
ATOM 1899 C CA . PHE A 1 250 ? -9.720 31.351 12.283 1.00 3.49 273 PHE A CA 1
ATOM 1900 C C . PHE A 1 250 ? -10.917 31.656 13.186 1.00 4.11 273 PHE A C 1
ATOM 1901 O O . PHE A 1 250 ? -10.778 31.664 14.403 1.00 2.98 273 PHE A O 1
ATOM 1909 N N . LEU A 1 251 ? -12.081 31.878 12.580 1.00 2.53 274 LEU A N 1
ATOM 1910 C CA . LEU A 1 251 ? -13.302 32.173 13.306 1.00 2.15 274 LEU A CA 1
ATOM 1911 C C . LEU A 1 251 ? -14.336 31.066 13.105 1.00 4.75 274 LEU A C 1
ATOM 1912 O O . LEU A 1 251 ? -14.871 30.895 12.000 1.00 2.66 274 LEU A O 1
ATOM 1917 N N . GLY A 1 252 ? -14.548 30.272 14.162 1.00 3.32 275 GLY A N 1
ATOM 1918 C CA . GLY A 1 252 ? -15.545 29.214 14.184 1.00 2.52 275 GLY A CA 1
ATOM 1919 C C . GLY A 1 252 ? -16.677 29.336 15.192 1.00 4.06 275 GLY A C 1
ATOM 1920 O O . GLY A 1 252 ? -17.496 28.427 15.307 1.00 2.17 275 GLY A O 1
ATOM 1921 N N . GLN A 1 253 ? -16.738 30.455 15.907 1.00 4.02 276 GLN A N 1
ATOM 1922 C CA . GLN A 1 253 ? -17.652 30.600 17.036 1.00 1.97 276 GLN A CA 1
ATOM 1923 C C . GLN A 1 253 ? -19.119 30.362 16.686 1.00 1.96 276 GLN A C 1
ATOM 1924 O O . GLN A 1 253 ? -19.550 30.637 15.579 1.00 1.99 276 GLN A O 1
ATOM 1930 N N . THR A 1 254 ? -19.872 29.835 17.652 1.00 3.46 277 THR A N 1
ATOM 1931 C CA . THR A 1 254 ? -21.294 29.524 17.482 1.00 2.63 277 THR A CA 1
ATOM 1932 C C . THR A 1 254 ? -21.515 28.514 16.352 1.00 2.21 277 THR A C 1
ATOM 1933 O O . THR A 1 254 ? -22.130 28.806 15.324 1.00 1.18 277 THR A O 1
ATOM 1937 N N . ASN A 1 255 ? -20.992 27.314 16.582 1.00 2.12 278 ASN A N 1
ATOM 1938 C CA . ASN A 1 255 ? -21.276 26.140 15.768 1.00 4.62 278 ASN A CA 1
ATOM 1939 C C . ASN A 1 255 ? -21.416 24.945 16.719 1.00 3.02 278 ASN A C 1
ATOM 1940 O O . ASN A 1 255 ? -21.431 25.135 17.914 1.00 2.78 278 ASN A O 1
ATOM 1945 N N . GLY A 1 256 ? -21.534 23.732 16.183 1.00 5.48 279 GLY A N 1
ATOM 1946 C CA . GLY A 1 256 ? -21.583 22.508 16.974 1.00 3.59 279 GLY A CA 1
ATOM 1947 C C . GLY A 1 256 ? -20.304 21.668 16.977 1.00 6.01 279 GLY A C 1
ATOM 1948 O O . GLY A 1 256 ? -20.365 20.450 17.124 1.00 7.21 279 GLY A O 1
ATOM 1949 N N . PHE A 1 257 ? -19.154 22.295 16.746 1.00 4.89 280 PHE A N 1
ATOM 1950 C CA . PHE A 1 257 ? -17.875 21.585 16.718 1.00 3.27 280 PHE A CA 1
ATOM 1951 C C . PHE A 1 257 ? -17.620 20.770 17.980 1.00 3.23 280 PHE A C 1
ATOM 1952 O O . PHE A 1 257 ? -17.849 21.240 19.090 1.00 2.24 280 PHE A O 1
ATOM 1960 N N . ILE A 1 258 ? -17.151 19.542 17.800 1.00 3.64 281 ILE A N 1
ATOM 1961 C CA . ILE A 1 258 ? -16.825 18.691 18.935 1.00 5.89 281 ILE A CA 1
ATOM 1962 C C . ILE A 1 258 ? -15.339 18.311 18.919 1.00 7.30 281 ILE A C 1
ATOM 1963 O O . ILE A 1 258 ? -14.622 18.604 17.954 1.00 6.48 281 ILE A O 1
ATOM 1968 N N . GLY A 1 259 ? -14.896 17.623 19.968 1.00 3.75 282 GLY A N 1
ATOM 1969 C CA . GLY A 1 259 ? -13.498 17.250 20.095 1.00 5.91 282 GLY A CA 1
ATOM 1970 C C . GLY A 1 259 ? -12.734 18.410 20.680 1.00 3.37 282 GLY A C 1
ATOM 1971 O O . GLY A 1 259 ? -13.333 19.391 21.100 1.00 4.72 282 GLY A O 1
ATOM 1972 N N . GLY A 1 260 ? -11.417 18.312 20.708 1.00 1.87 283 GLY A N 1
ATOM 1973 C CA . GLY A 1 260 ? -10.613 19.405 21.207 1.00 2.73 283 GLY A CA 1
ATOM 1974 C C . GLY A 1 260 ? -10.057 20.268 20.082 1.00 14.25 283 GLY A C 1
ATOM 1975 O O . GLY A 1 260 ? -10.564 20.299 18.949 1.00 3.76 283 GLY A O 1
ATOM 1976 N N . ILE A 1 261 ? -9.005 20.998 20.399 1.00 7.51 284 ILE A N 1
ATOM 1977 C CA . ILE A 1 261 ? -8.277 21.676 19.367 1.00 6.77 284 ILE A CA 1
ATOM 1978 C C . ILE A 1 261 ? -7.344 20.678 18.702 1.00 7.57 284 ILE A C 1
ATOM 1979 O O . ILE A 1 261 ? -6.575 20.003 19.383 1.00 7.06 284 ILE A O 1
ATOM 1984 N N . PRO A 1 262 ? -7.436 20.566 17.366 1.00 5.91 285 PRO A N 1
ATOM 1985 C CA . PRO A 1 262 ? -6.598 19.648 16.594 1.00 5.68 285 PRO A CA 1
ATOM 1986 C C . PRO A 1 262 ? -5.138 19.995 16.781 1.00 5.55 285 PRO A C 1
ATOM 1987 O O . PRO A 1 262 ? -4.810 21.177 16.926 1.00 5.67 285 PRO A O 1
ATOM 1991 N N . LYS A 1 263 ? -4.285 18.974 16.793 1.00 3.74 286 LYS A N 1
ATOM 1992 C CA . LYS A 1 263 ? -2.858 19.158 16.988 1.00 6.96 286 LYS A CA 1
ATOM 1993 C C . LYS A 1 263 ? -2.262 20.146 15.986 1.00 5.21 286 LYS A C 1
ATOM 1994 O O . LYS A 1 263 ? -1.459 21.000 16.361 1.00 5.65 286 LYS A O 1
ATOM 2000 N N . SER A 1 264 ? -2.669 20.052 14.724 1.00 3.39 287 SER A N 1
ATOM 2001 C CA . SER A 1 264 ? -2.113 20.945 13.699 1.00 6.60 287 SER A CA 1
ATOM 2002 C C . SER A 1 264 ? -2.447 22.412 13.955 1.00 4.79 287 SER A C 1
ATOM 2003 O O . SER A 1 264 ? -1.619 23.283 13.736 1.00 6.48 287 SER A O 1
ATOM 2006 N N . LEU A 1 265 ? -3.657 22.680 14.435 1.00 10.94 288 LEU A N 1
ATOM 2007 C CA . LEU A 1 265 ? -4.053 24.039 14.799 1.00 4.39 288 LEU A CA 1
ATOM 2008 C C . LEU A 1 265 ? -3.282 24.460 16.032 1.00 6.62 288 LEU A C 1
ATOM 2009 O O . LEU A 1 265 ? -2.821 25.602 16.116 1.00 9.14 288 LEU A O 1
ATOM 2014 N N . ALA A 1 266 ? -3.117 23.530 16.976 1.00 3.61 289 ALA A N 1
ATOM 2015 C CA . ALA A 1 266 ? -2.376 23.819 18.207 1.00 8.88 289 ALA A CA 1
ATOM 2016 C C . ALA A 1 266 ? -0.883 24.014 17.947 1.00 6.74 289 ALA A C 1
ATOM 2017 O O . ALA A 1 266 ? -0.145 24.491 18.810 1.00 5.05 289 ALA A O 1
ATOM 2019 N N . ASN A 1 267 ? -0.440 23.580 16.774 1.00 6.95 290 ASN A N 1
ATOM 2020 C CA . ASN A 1 267 ? 0.921 23.843 16.297 1.00 6.67 290 ASN A CA 1
ATOM 2021 C C . ASN A 1 267 ? 1.145 24.941 15.259 1.00 5.32 290 ASN A C 1
ATOM 2022 O O . ASN A 1 267 ? 2.246 25.070 14.741 1.00 10.60 290 ASN A O 1
ATOM 2027 N N . SER A 1 268 ? 0.114 25.683 14.892 1.00 5.97 291 SER A N 1
ATOM 2028 C CA . SER A 1 268 ? 0.277 26.635 13.794 1.00 4.37 291 SER A CA 1
ATOM 2029 C C . SER A 1 268 ? 1.037 27.904 14.196 1.00 5.17 291 SER A C 1
ATOM 2030 O O . SER A 1 268 ? 0.623 28.630 15.089 1.00 8.83 291 SER A O 1
ATOM 2033 N N . PRO A 1 269 ? 2.184 28.156 13.561 1.00 9.94 292 PRO A N 1
ATOM 2034 C CA . PRO A 1 269 ? 2.967 29.352 13.891 1.00 5.87 292 PRO A CA 1
ATOM 2035 C C . PRO A 1 269 ? 2.353 30.651 13.375 1.00 3.71 292 PRO A C 1
ATOM 2036 O O . PRO A 1 269 ? 2.789 31.729 13.781 1.00 4.71 292 PRO A O 1
ATOM 2040 N N . SER A 1 270 ? 1.423 30.555 12.433 1.00 3.08 293 SER A N 1
ATOM 2041 C CA . SER A 1 270 ? 0.846 31.754 11.839 1.00 2.50 293 SER A CA 1
ATOM 2042 C C . SER A 1 270 ? -0.414 32.332 12.470 1.00 0.97 293 SER A C 1
ATOM 2043 O O . SER A 1 270 ? -0.697 33.505 12.261 1.00 1.52 293 SER A O 1
ATOM 2046 N N . LEU A 1 271 ? -1.165 31.548 13.234 1.00 1.02 294 LEU A N 1
ATOM 2047 C CA . LEU A 1 271 ? -2.435 32.049 13.788 1.00 2.55 294 LEU A CA 1
ATOM 2048 C C . LEU A 1 271 ? -2.233 33.282 14.658 1.00 0.85 294 LEU A C 1
ATOM 2049 O O . LEU A 1 271 ? -1.434 33.248 15.575 1.00 0.91 294 LEU A O 1
ATOM 2054 N N . ASN A 1 272 ? -2.910 34.380 14.336 1.00 1.01 295 ASN A N 1
ATOM 2055 C CA . ASN A 1 272 ? -3.007 35.520 15.255 1.00 2.78 295 ASN A CA 1
ATOM 2056 C C . ASN A 1 272 ? -4.151 35.320 16.227 1.00 3.75 295 ASN A C 1
ATOM 2057 O O . ASN A 1 272 ? -4.024 35.574 17.416 1.00 3.06 295 ASN A O 1
ATOM 2062 N N . LEU A 1 273 ? -5.269 34.849 15.681 1.00 3.74 296 LEU A N 1
ATOM 2063 C CA . LEU A 1 273 ? -6.540 34.858 16.375 1.00 2.63 296 LEU A CA 1
ATOM 2064 C C . LEU A 1 273 ? -7.250 33.524 16.204 1.00 2.79 296 LEU A C 1
ATOM 2065 O O . LEU A 1 273 ? -7.344 32.997 15.088 1.00 2.96 296 LEU A O 1
ATOM 2070 N N . LEU A 1 274 ? -7.731 32.976 17.315 1.00 1.55 297 LEU A N 1
ATOM 2071 C CA . LEU A 1 274 ? -8.544 31.765 17.279 1.00 2.15 297 LEU A CA 1
ATOM 2072 C C . LEU A 1 274 ? -9.826 32.012 18.049 1.00 2.54 297 LEU A C 1
ATOM 2073 O O . LEU A 1 274 ? -9.787 32.234 19.249 1.00 2.43 297 LEU A O 1
ATOM 2078 N N . ASN A 1 275 ? -10.965 32.030 17.368 1.00 3.22 298 ASN A N 1
ATOM 2079 C CA . ASN A 1 275 ? -12.211 32.134 18.105 1.00 5.15 298 ASN A CA 1
ATOM 2080 C C . ASN A 1 275 ? -13.089 30.931 17.800 1.00 4.88 298 ASN A C 1
ATOM 2081 O O . ASN A 1 275 ? -13.683 30.833 16.725 1.00 5.79 298 ASN A O 1
ATOM 2086 N N . LEU A 1 276 ? -13.121 30.015 18.763 1.00 2.77 299 LEU A N 1
ATOM 2087 C CA . LEU A 1 276 ? -13.998 28.848 18.802 1.00 3.57 299 LEU A CA 1
ATOM 2088 C C . LEU A 1 276 ? -15.147 28.908 19.832 1.00 5.63 299 LEU A C 1
ATOM 2089 O O . LEU A 1 276 ? -15.714 27.875 20.200 1.00 3.80 299 LEU A O 1
ATOM 2094 N N . ARG A 1 277 ? -15.397 30.081 20.396 1.00 5.51 300 ARG A N 1
ATOM 2095 C CA . ARG A 1 277 ? -16.370 30.187 21.477 1.00 5.11 300 ARG A CA 1
ATOM 2096 C C . ARG A 1 277 ? -17.769 29.684 21.102 1.00 5.32 300 ARG A C 1
ATOM 2097 O O . ARG A 1 277 ? -18.146 29.694 19.929 1.00 3.51 300 ARG A O 1
ATOM 2105 N N . ASN A 1 278 ? -18.497 29.197 22.113 1.00 4.23 301 ASN A N 1
ATOM 2106 C CA . ASN A 1 278 ? -19.862 28.689 21.976 1.00 1.65 301 ASN A CA 1
ATOM 2107 C C . ASN A 1 278 ? -19.927 27.527 20.999 1.00 1.68 301 ASN A C 1
ATOM 2108 O O . ASN A 1 278 ? -20.751 27.468 20.098 1.00 1.12 301 ASN A O 1
ATOM 2113 N N . ASN A 1 279 ? -19.023 26.589 21.196 1.00 1.93 302 ASN A N 1
ATOM 2114 C CA . ASN A 1 279 ? -19.111 25.330 20.500 1.00 2.11 302 ASN A CA 1
ATOM 2115 C C . ASN A 1 279 ? -19.365 24.204 21.497 1.00 2.45 302 ASN A C 1
ATOM 2116 O O . ASN A 1 279 ? -19.613 24.435 22.670 1.00 3.33 302 ASN A O 1
ATOM 2121 N N . SER A 1 280 ? -19.341 22.990 20.994 1.00 3.81 303 SER A N 1
ATOM 2122 C CA . SER A 1 280 ? -19.476 21.768 21.771 1.00 2.11 303 SER A CA 1
ATOM 2123 C C . SER A 1 280 ? -18.102 21.133 22.145 1.00 2.23 303 SER A C 1
ATOM 2124 O O . SER A 1 280 ? -18.002 19.929 22.345 1.00 1.78 303 SER A O 1
ATOM 2127 N N . LEU A 1 281 ? -17.025 21.908 22.049 1.00 3.19 304 LEU A N 1
ATOM 2128 C CA . LEU A 1 281 ? -15.665 21.400 22.274 1.00 3.02 304 LEU A CA 1
ATOM 2129 C C . LEU A 1 281 ? -15.414 20.879 23.694 1.00 8.95 304 LEU A C 1
ATOM 2130 O O . LEU A 1 281 ? -15.999 21.378 24.668 1.00 8.81 304 LEU A O 1
ATOM 2135 N N . SER A 1 282 ? -14.515 19.909 23.824 1.00 3.78 305 SER A N 1
ATOM 2136 C CA . SER A 1 282 ? -14.289 19.285 25.124 1.00 9.08 305 SER A CA 1
ATOM 2137 C C . SER A 1 282 ? -12.909 18.667 25.277 1.00 12.49 305 SER A C 1
ATOM 2138 O O . SER A 1 282 ? -12.085 18.696 24.358 1.00 11.22 305 SER A O 1
ATOM 2141 N N . GLY A 1 283 ? -12.667 18.100 26.455 1.00 7.61 306 GLY A N 1
ATOM 2142 C CA . GLY A 1 283 ? -11.410 17.440 26.727 1.00 4.89 306 GLY A CA 1
ATOM 2143 C C . GLY A 1 283 ? -10.397 18.412 27.281 1.00 9.05 306 GLY A C 1
ATOM 2144 O O . GLY A 1 283 ? -10.712 19.565 27.580 1.00 7.74 306 GLY A O 1
ATOM 2145 N N . ARG A 1 284 ? -9.175 17.929 27.438 1.00 6.47 307 ARG A N 1
ATOM 2146 C CA . ARG A 1 284 ? -8.086 18.760 27.883 1.00 5.74 307 ARG A CA 1
ATOM 2147 C C . ARG A 1 284 ? -7.841 19.820 26.799 1.00 9.97 307 ARG A C 1
ATOM 2148 O O . ARG A 1 284 ? -8.040 19.570 25.596 1.00 5.36 307 ARG A O 1
ATOM 2156 N N . LEU A 1 285 ? -7.424 21.007 27.226 1.00 7.84 308 LEU A N 1
ATOM 2157 C CA . LEU A 1 285 ? -7.046 22.059 26.298 1.00 6.30 308 LEU A CA 1
ATOM 2158 C C . LEU A 1 285 ? -5.533 22.052 26.108 1.00 8.58 308 LEU A C 1
ATOM 2159 O O . LEU A 1 285 ? -4.784 22.385 27.027 1.00 6.02 308 LEU A O 1
ATOM 2164 N N . MET A 1 286 ? -5.089 21.681 24.908 1.00 7.84 309 MET A N 1
ATOM 2165 C CA . MET A 1 286 ? -3.654 21.562 24.625 1.00 9.72 309 MET A CA 1
ATOM 2166 C C . MET A 1 286 ? -3.202 22.397 23.416 1.00 11.77 309 MET A C 1
ATOM 2167 O O . MET A 1 286 ? -3.639 22.181 22.279 1.00 6.33 309 MET A O 1
ATOM 2172 N N . LEU A 1 287 ? -2.329 23.361 23.683 1.00 10.73 310 LEU A N 1
ATOM 2173 C CA . LEU A 1 287 ? -1.710 24.159 22.639 1.00 9.98 310 LEU A CA 1
ATOM 2174 C C . LEU A 1 287 ? -0.211 24.000 22.806 1.00 12.03 310 LEU A C 1
ATOM 2175 O O . LEU A 1 287 ? 0.281 23.868 23.926 1.00 11.59 310 LEU A O 1
ATOM 2180 N N . ASN A 1 288 ? 0.523 24.028 21.700 1.00 11.02 311 ASN A N 1
ATOM 2181 C CA . ASN A 1 288 ? 1.964 24.045 21.806 1.00 10.28 311 ASN A CA 1
ATOM 2182 C C . ASN A 1 288 ? 2.362 25.488 21.605 1.00 11.24 311 ASN A C 1
ATOM 2183 O O . ASN A 1 288 ? 2.429 25.971 20.483 1.00 14.53 311 ASN A O 1
ATOM 2188 N N . CYS A 1 289 ? 2.694 26.154 22.703 1.00 10.13 312 CYS A N 1
ATOM 2189 C CA . CYS A 1 289 ? 2.883 27.588 22.670 1.00 9.89 312 CYS A CA 1
ATOM 2190 C C . CYS A 1 289 ? 4.276 27.978 22.194 1.00 12.74 312 CYS A C 1
ATOM 2191 O O . CYS A 1 289 ? 4.515 29.128 21.829 1.00 16.29 312 CYS A O 1
ATOM 2194 N N . THR A 1 290 ? 5.184 27.008 22.192 1.00 13.03 313 THR A N 1
ATOM 2195 C CA . THR A 1 290 ? 6.499 27.183 21.597 1.00 12.06 313 THR A CA 1
ATOM 2196 C C . THR A 1 290 ? 6.295 27.238 20.086 1.00 10.34 313 THR A C 1
ATOM 2197 O O . THR A 1 290 ? 7.020 27.918 19.367 1.00 10.90 313 THR A O 1
ATOM 2201 N N . ALA A 1 291 ? 5.290 26.500 19.623 1.00 12.87 314 ALA A N 1
ATOM 2202 C CA . ALA A 1 291 ? 4.920 26.456 18.211 1.00 9.05 314 ALA A CA 1
ATOM 2203 C C . ALA A 1 291 ? 4.045 27.637 17.764 1.00 7.79 314 ALA A C 1
ATOM 2204 O O . ALA A 1 291 ? 4.114 28.067 16.619 1.00 5.25 314 ALA A O 1
ATOM 2206 N N . MET A 1 292 ? 3.219 28.188 18.643 1.00 8.82 315 MET A N 1
ATOM 2207 C CA . MET A 1 292 ? 2.372 29.243 18.131 1.00 7.27 315 MET A CA 1
ATOM 2208 C C . MET A 1 292 ? 2.957 30.577 18.503 1.00 6.46 315 MET A C 1
ATOM 2209 O O . MET A 1 292 ? 2.588 31.171 19.507 1.00 7.09 315 MET A O 1
ATOM 2214 N N . ILE A 1 293 ? 3.759 31.126 17.601 1.00 7.06 316 ILE A N 1
ATOM 2215 C CA . ILE A 1 293 ? 4.509 32.308 17.970 1.00 4.91 316 ILE A CA 1
ATOM 2216 C C . ILE A 1 293 ? 3.808 33.574 17.537 1.00 6.50 316 ILE A C 1
ATOM 2217 O O . ILE A 1 293 ? 4.166 34.659 17.994 1.00 6.88 316 ILE A O 1
ATOM 2222 N N . ALA A 1 294 ? 2.781 33.436 16.695 1.00 5.54 317 ALA A N 1
ATOM 2223 C CA . ALA A 1 294 ? 1.967 34.601 16.320 1.00 4.53 317 ALA A CA 1
ATOM 2224 C C . ALA A 1 294 ? 0.660 34.775 17.129 1.00 2.16 317 ALA A C 1
ATOM 2225 O O . ALA A 1 294 ? -0.057 35.751 16.941 1.00 0.91 317 ALA A O 1
ATOM 2227 N N . LEU A 1 295 ? 0.354 33.858 18.038 1.00 1.35 318 LEU A N 1
ATOM 2228 C CA . LEU A 1 295 ? -0.978 33.882 18.612 1.00 2.75 318 LEU A CA 1
ATOM 2229 C C . LEU A 1 295 ? -1.084 35.041 19.599 1.00 4.56 318 LEU A C 1
ATOM 2230 O O . LEU A 1 295 ? -0.350 35.084 20.583 1.00 4.80 318 LEU A O 1
ATOM 2235 N N . ASN A 1 296 ? -1.936 36.020 19.294 1.00 2.07 319 ASN A N 1
ATOM 2236 C CA . ASN A 1 296 ? -2.169 37.113 20.222 1.00 6.08 319 ASN A CA 1
ATOM 2237 C C . ASN A 1 296 ? -3.540 37.151 20.913 1.00 8.72 319 ASN A C 1
ATOM 2238 O O . ASN A 1 296 ? -3.754 37.927 21.849 1.00 4.88 319 ASN A O 1
ATOM 2243 N N . SER A 1 297 ? -4.482 36.361 20.413 1.00 7.60 320 SER A N 1
ATOM 2244 C CA . SER A 1 297 ? -5.851 36.429 20.910 1.00 4.33 320 SER A CA 1
ATOM 2245 C C . SER A 1 297 ? -6.492 35.065 20.828 1.00 3.80 320 SER A C 1
ATOM 2246 O O . SER A 1 297 ? -6.503 34.455 19.755 1.00 2.32 320 SER A O 1
ATOM 2249 N N . LEU A 1 298 ? -7.067 34.620 21.945 1.00 3.36 321 LEU A N 1
ATOM 2250 C CA . LEU A 1 298 ? -7.654 33.283 22.056 1.00 3.67 321 LEU A CA 1
ATOM 2251 C C . LEU A 1 298 ? -9.010 33.317 22.777 1.00 4.06 321 LEU A C 1
ATOM 2252 O O . LEU A 1 298 ? -9.092 33.725 23.941 1.00 3.40 321 LEU A O 1
ATOM 2257 N N . ASP A 1 299 ? -10.068 32.916 22.076 1.00 2.44 322 ASP A N 1
ATOM 2258 C CA . ASP A 1 299 ? -11.391 32.841 22.678 1.00 4.21 322 ASP A CA 1
ATOM 2259 C C . ASP A 1 299 ? -11.958 31.418 22.586 1.00 7.74 322 ASP A C 1
ATOM 2260 O O . ASP A 1 299 ? -12.355 30.964 21.511 1.00 5.45 322 ASP A O 1
ATOM 2265 N N . LEU A 1 300 ? -11.959 30.723 23.723 1.00 4.78 323 LEU A N 1
ATOM 2266 C CA . LEU A 1 300 ? -12.578 29.407 23.884 1.00 4.92 323 LEU A CA 1
ATOM 2267 C C . LEU A 1 300 ? -13.886 29.336 24.706 1.00 6.22 323 LEU A C 1
ATOM 2268 O O . LEU A 1 300 ? -14.330 28.255 25.099 1.00 2.48 323 LEU A O 1
ATOM 2273 N N . GLY A 1 301 ? -14.452 30.493 25.027 1.00 6.83 324 GLY A N 1
ATOM 2274 C CA . GLY A 1 301 ? -15.614 30.558 25.891 1.00 3.73 324 GLY A CA 1
ATOM 2275 C C . GLY A 1 301 ? -16.795 29.686 25.495 1.00 6.55 324 GLY A C 1
ATOM 2276 O O . GLY A 1 301 ? -16.959 29.322 24.335 1.00 4.06 324 GLY A O 1
ATOM 2277 N N . THR A 1 302 ? -17.603 29.331 26.497 1.00 14.12 325 THR A N 1
ATOM 2278 C CA . THR A 1 302 ? -18.800 28.507 26.333 1.00 2.70 325 THR A CA 1
ATOM 2279 C C . THR A 1 302 ? -18.490 27.198 25.627 1.00 1.55 325 THR A C 1
ATOM 2280 O O . THR A 1 302 ? -19.124 26.833 24.649 1.00 1.68 325 THR A O 1
ATOM 2284 N N . ASN A 1 303 ? -17.489 26.502 26.153 1.00 1.75 326 ASN A N 1
ATOM 2285 C CA . ASN A 1 303 ? -17.207 25.124 25.776 1.00 3.23 326 ASN A CA 1
ATOM 2286 C C . ASN A 1 303 ? -17.058 24.226 27.004 1.00 9.96 326 ASN A C 1
ATOM 2287 O O . ASN A 1 303 ? -17.236 24.656 28.144 1.00 11.67 326 ASN A O 1
ATOM 2292 N N . ARG A 1 304 ? -16.791 22.957 26.742 1.00 10.11 327 ARG A N 1
ATOM 2293 C CA . ARG A 1 304 ? -16.554 21.939 27.770 1.00 9.16 327 ARG A CA 1
ATOM 2294 C C . ARG A 1 304 ? -15.114 21.468 28.069 1.00 10.23 327 ARG A C 1
ATOM 2295 O O . ARG A 1 304 ? -14.912 20.331 28.502 1.00 7.80 327 ARG A O 1
ATOM 2303 N N . PHE A 1 305 ? -14.117 22.253 27.674 1.00 11.35 328 PHE A N 1
ATOM 2304 C CA . PHE A 1 305 ? -12.742 21.919 28.038 1.00 10.47 328 PHE A CA 1
ATOM 2305 C C . PHE A 1 305 ? -12.651 21.627 29.549 1.00 13.65 328 PHE A C 1
ATOM 2306 O O . PHE A 1 305 ? -13.229 22.333 30.376 1.00 8.37 328 PHE A O 1
ATOM 2314 N N . ASN A 1 306 ? -11.944 20.555 29.887 1.00 17.72 329 ASN A N 1
ATOM 2315 C CA . ASN A 1 306 ? -11.826 20.098 31.259 1.00 6.16 329 ASN A CA 1
ATOM 2316 C C . ASN A 1 306 ? -10.374 19.911 31.638 1.00 10.37 329 ASN A C 1
ATOM 2317 O O . ASN A 1 306 ? -9.481 20.171 30.834 1.00 14.77 329 ASN A O 1
ATOM 2322 N N . GLY A 1 307 ? -10.140 19.437 32.858 1.00 14.12 330 GLY A N 1
ATOM 2323 C CA . GLY A 1 307 ? -8.797 19.270 33.371 1.00 11.30 330 GLY A CA 1
ATOM 2324 C C . GLY A 1 307 ? -8.333 20.592 33.920 1.00 10.23 330 GLY A C 1
ATOM 2325 O O . GLY A 1 307 ? -9.134 21.509 34.055 1.00 9.47 330 GLY A O 1
ATOM 2326 N N . ARG A 1 308 ? -7.046 20.692 34.234 1.00 11.04 331 ARG A N 1
ATOM 2327 C CA . ARG A 1 308 ? -6.461 21.943 34.720 1.00 9.63 331 ARG A CA 1
ATOM 2328 C C . ARG A 1 308 ? -6.268 22.982 33.601 1.00 15.08 331 ARG A C 1
ATOM 2329 O O . ARG A 1 308 ? -6.232 22.643 32.414 1.00 13.49 331 ARG A O 1
ATOM 2337 N N . LEU A 1 309 ? -6.153 24.252 33.969 1.00 13.79 332 LEU A N 1
ATOM 2338 C CA . LEU A 1 309 ? -5.742 25.264 33.002 1.00 10.50 332 LEU A CA 1
ATOM 2339 C C . LEU A 1 309 ? -4.354 24.898 32.494 1.00 9.94 332 LEU A C 1
ATOM 2340 O O . LEU A 1 309 ? -3.468 24.590 33.283 1.00 16.88 332 LEU A O 1
ATOM 2345 N N . PRO A 1 310 ? -4.163 24.903 31.170 1.00 16.72 333 PRO A N 1
ATOM 2346 C CA . PRO A 1 310 ? -2.865 24.449 30.653 1.00 12.63 333 PRO A CA 1
ATOM 2347 C C . PRO A 1 310 ? -1.705 25.306 31.150 1.00 14.23 333 PRO A C 1
ATOM 2348 O O . PRO A 1 310 ? -1.708 26.536 31.023 1.00 11.62 333 PRO A O 1
ATOM 2352 N N . GLU A 1 311 ? -0.709 24.633 31.709 1.00 14.76 334 GLU A N 1
ATOM 2353 C CA . GLU A 1 311 ? 0.385 25.300 32.385 1.00 15.99 334 GLU A CA 1
ATOM 2354 C C . GLU A 1 311 ? 1.284 26.039 31.395 1.00 15.46 334 GLU A C 1
ATOM 2355 O O . GLU A 1 311 ? 1.982 26.993 31.755 1.00 10.17 334 GLU A O 1
ATOM 2361 N N . ASN A 1 312 ? 1.253 25.608 30.139 1.00 10.05 335 ASN A N 1
ATOM 2362 C CA . ASN A 1 312 ? 2.131 26.198 29.138 1.00 18.75 335 ASN A CA 1
ATOM 2363 C C . ASN A 1 312 ? 1.623 27.493 28.495 1.00 17.89 335 ASN A C 1
ATOM 2364 O O . ASN A 1 312 ? 2.370 28.147 27.777 1.00 14.18 335 ASN A O 1
ATOM 2369 N N . LEU A 1 313 ? 0.379 27.879 28.780 1.00 11.50 336 LEU A N 1
ATOM 2370 C CA . LEU A 1 313 ? -0.191 29.114 28.223 1.00 14.12 336 LEU A CA 1
ATOM 2371 C C . LEU A 1 313 ? 0.735 30.349 28.216 1.00 12.09 336 LEU A C 1
ATOM 2372 O O . LEU A 1 313 ? 0.803 31.050 27.213 1.00 9.58 336 LEU A O 1
ATOM 2377 N N . PRO A 1 314 ? 1.451 30.625 29.325 1.00 13.48 337 PRO A N 1
ATOM 2378 C CA . PRO A 1 314 ? 2.359 31.786 29.272 1.00 14.88 337 PRO A CA 1
ATOM 2379 C C . PRO A 1 314 ? 3.483 31.647 28.238 1.00 12.17 337 PRO A C 1
ATOM 2380 O O . PRO A 1 314 ? 4.171 32.620 27.941 1.00 6.22 337 PRO A O 1
ATOM 2384 N N . ASP A 1 315 ? 3.671 30.452 27.698 1.00 10.41 338 ASP A N 1
ATOM 2385 C CA . ASP A 1 315 ? 4.695 30.267 26.680 1.00 12.85 338 ASP A CA 1
ATOM 2386 C C . ASP A 1 315 ? 4.249 30.784 25.311 1.00 13.87 338 ASP A C 1
ATOM 2387 O O . ASP A 1 315 ? 4.998 30.683 24.351 1.00 15.45 338 ASP A O 1
ATOM 2392 N N . CYS A 1 316 ? 3.032 31.314 25.209 1.00 10.52 339 CYS A N 1
ATOM 2393 C CA . CYS A 1 316 ? 2.658 32.019 24.001 1.00 9.03 339 CYS A CA 1
ATOM 2394 C C . CYS A 1 316 ? 3.009 33.449 24.289 1.00 7.54 339 CYS A C 1
ATOM 2395 O O . CYS A 1 316 ? 2.239 34.173 24.920 1.00 8.81 339 CYS A O 1
ATOM 2398 N N . LYS A 1 317 ? 4.124 33.891 23.730 1.00 7.67 340 LYS A N 1
ATOM 2399 C CA . LYS A 1 317 ? 4.734 35.123 24.192 1.00 8.66 340 LYS A CA 1
ATOM 2400 C C . LYS A 1 317 ? 3.969 36.339 23.711 1.00 6.63 340 LYS A C 1
ATOM 2401 O O . LYS A 1 317 ? 4.174 37.440 24.199 1.00 9.55 340 LYS A O 1
ATOM 2407 N N . ARG A 1 318 ? 3.129 36.139 22.708 1.00 5.79 341 ARG A N 1
ATOM 2408 C CA . ARG A 1 318 ? 2.316 37.217 22.163 1.00 6.29 341 ARG A CA 1
ATOM 2409 C C . ARG A 1 318 ? 0.847 37.228 22.603 1.00 5.53 341 ARG A C 1
ATOM 2410 O O . ARG A 1 318 ? 0.081 38.071 22.158 1.00 4.70 341 ARG A O 1
ATOM 2418 N N . LEU A 1 319 ? 0.446 36.316 23.481 1.00 5.52 342 LEU A N 1
ATOM 2419 C CA . LEU A 1 319 ? -0.975 36.182 23.750 1.00 4.55 342 LEU A CA 1
ATOM 2420 C C . LEU A 1 319 ? -1.380 37.273 24.729 1.00 5.34 342 LEU A C 1
ATOM 2421 O O . LEU A 1 319 ? -1.005 37.268 25.894 1.00 5.15 342 LEU A O 1
ATOM 2426 N N . LYS A 1 320 ? -2.119 38.232 24.189 1.00 5.37 343 LYS A N 1
ATOM 2427 C CA . LYS A 1 320 ? -2.635 39.395 24.891 1.00 5.47 343 LYS A CA 1
ATOM 2428 C C . LYS A 1 320 ? -4.003 39.166 25.510 1.00 6.00 343 LYS A C 1
ATOM 2429 O O . LYS A 1 320 ? -4.301 39.616 26.622 1.00 3.29 343 LYS A O 1
ATOM 2435 N N . ASN A 1 321 ? -4.847 38.485 24.740 1.00 6.75 344 ASN A N 1
ATOM 2436 C CA . ASN A 1 321 ? -6.267 38.401 25.033 1.00 4.81 344 ASN A CA 1
ATOM 2437 C C . ASN A 1 321 ? -6.699 36.959 25.185 1.00 3.44 344 ASN A C 1
ATOM 2438 O O . ASN A 1 321 ? -6.586 36.170 24.249 1.00 4.16 344 ASN A O 1
ATOM 2443 N N . VAL A 1 322 ? -7.176 36.618 26.377 1.00 3.16 345 VAL A N 1
ATOM 2444 C CA . VAL A 1 322 ? -7.563 35.243 26.691 1.00 5.00 345 VAL A CA 1
ATOM 2445 C C . VAL A 1 322 ? -8.972 35.215 27.275 1.00 5.20 345 VAL A C 1
ATOM 2446 O O . VAL A 1 322 ? -9.235 35.793 28.330 1.00 6.60 345 VAL A O 1
ATOM 2450 N N . ASN A 1 323 ? -9.893 34.566 26.579 1.00 4.85 346 ASN A N 1
ATOM 2451 C CA . ASN A 1 323 ? -11.195 34.324 27.162 1.00 5.16 346 ASN A CA 1
ATOM 2452 C C . ASN A 1 323 ? -11.453 32.825 27.221 1.00 8.54 346 ASN A C 1
ATOM 2453 O O . ASN A 1 323 ? -11.668 32.167 26.197 1.00 4.13 346 ASN A O 1
ATOM 2458 N N . LEU A 1 324 ? -11.376 32.309 28.446 1.00 12.32 347 LEU A N 1
ATOM 2459 C CA . LEU A 1 324 ? -11.669 30.922 28.806 1.00 6.15 347 LEU A CA 1
ATOM 2460 C C . LEU A 1 324 ? -12.998 30.696 29.521 1.00 7.77 347 LEU A C 1
ATOM 2461 O O . LEU A 1 324 ? -13.204 29.638 30.114 1.00 8.18 347 LEU A O 1
ATOM 2466 N N . ALA A 1 325 ? -13.840 31.719 29.575 1.00 7.47 348 ALA A N 1
ATOM 2467 C CA . ALA A 1 325 ? -15.013 31.675 30.439 1.00 3.89 348 ALA A CA 1
ATOM 2468 C C . ALA A 1 325 ? -15.987 30.582 30.073 1.00 4.86 348 ALA A C 1
ATOM 2469 O O . ALA A 1 325 ? -15.997 30.064 28.957 1.00 3.86 348 ALA A O 1
ATOM 2471 N N . ARG A 1 326 ? -16.787 30.226 31.064 1.00 2.91 349 ARG A N 1
ATOM 2472 C CA . ARG A 1 326 ? -17.803 29.211 30.935 1.00 2.88 349 ARG A CA 1
ATOM 2473 C C . ARG A 1 326 ? -17.268 27.882 30.403 1.00 2.68 349 ARG A C 1
ATOM 2474 O O . ARG A 1 326 ? -17.768 27.317 29.433 1.00 3.82 349 ARG A O 1
ATOM 2482 N N . ASN A 1 327 ? -16.236 27.384 31.062 1.00 4.18 350 ASN A N 1
ATOM 2483 C CA . ASN A 1 327 ? -15.729 26.064 30.753 1.00 9.12 350 ASN A CA 1
ATOM 2484 C C . ASN A 1 327 ? -15.785 25.161 31.956 1.00 8.54 350 ASN A C 1
ATOM 2485 O O . ASN A 1 327 ? -16.253 25.563 33.013 1.00 6.81 350 ASN A O 1
ATOM 2490 N N . THR A 1 328 ? -15.347 23.926 31.755 1.00 11.89 351 THR A N 1
ATOM 2491 C CA . THR A 1 328 ? -15.312 22.885 32.795 1.00 13.42 351 THR A CA 1
ATOM 2492 C C . THR A 1 328 ? -14.002 22.618 33.528 1.00 8.47 351 THR A C 1
ATOM 2493 O O . THR A 1 328 ? -13.750 21.475 33.887 1.00 9.73 351 THR A O 1
ATOM 2497 N N . PHE A 1 329 ? -13.098 23.589 33.605 1.00 7.96 352 PHE A N 1
ATOM 2498 C CA . PHE A 1 329 ? -11.813 23.315 34.252 1.00 10.61 352 PHE A CA 1
ATOM 2499 C C . PHE A 1 329 ? -11.967 23.040 35.749 1.00 15.09 352 PHE A C 1
ATOM 2500 O O . PHE A 1 329 ? -13.074 23.072 36.288 1.00 15.09 352 PHE A O 1
ATOM 2508 N N . HIS A 1 330 ? -10.853 22.748 36.411 1.00 8.75 353 HIS A N 1
ATOM 2509 C CA . HIS A 1 330 ? -10.845 22.556 37.856 1.00 13.04 353 HIS A CA 1
ATOM 2510 C C . HIS A 1 330 ? -9.442 22.830 38.361 1.00 20.57 353 HIS A C 1
ATOM 2511 O O . HIS A 1 330 ? -8.496 22.868 37.572 1.00 14.02 353 HIS A O 1
ATOM 2518 N N . GLY A 1 331 ? -9.303 23.020 39.671 1.00 8.44 354 GLY A N 1
ATOM 2519 C CA . GLY A 1 331 ? -7.997 23.250 40.256 1.00 6.89 354 GLY A CA 1
ATOM 2520 C C . GLY A 1 331 ? -7.625 24.717 40.271 1.00 9.23 354 GLY A C 1
ATOM 2521 O O . GLY A 1 331 ? -8.471 25.589 40.092 1.00 14.20 354 GLY A O 1
ATOM 2522 N N . GLN A 1 332 ? -6.349 25.003 40.464 1.00 8.90 355 GLN A N 1
ATOM 2523 C CA . GLN A 1 332 ? -5.933 26.389 40.599 1.00 15.81 355 GLN A CA 1
ATOM 2524 C C . GLN A 1 332 ? -5.357 26.996 39.312 1.00 14.93 355 GLN A C 1
ATOM 2525 O O . GLN A 1 332 ? -5.176 26.318 38.299 1.00 15.39 355 GLN A O 1
ATOM 2531 N N . VAL A 1 333 ? -5.062 28.285 39.372 1.00 7.06 356 VAL A N 1
ATOM 2532 C CA . VAL A 1 333 ? -4.315 28.926 38.323 1.00 9.39 356 VAL A CA 1
ATOM 2533 C C . VAL A 1 333 ? -2.869 28.499 38.499 1.00 11.01 356 VAL A C 1
ATOM 2534 O O . VAL A 1 333 ? -2.293 28.719 39.552 1.00 16.74 356 VAL A O 1
ATOM 2538 N N . PRO A 1 334 ? -2.321 27.927 37.450 1.00 14.90 357 PRO A N 1
ATOM 2539 C CA . PRO A 1 334 ? -0.937 27.545 37.439 1.00 9.18 357 PRO A CA 1
ATOM 2540 C C . PRO A 1 334 ? -0.004 28.662 37.791 1.00 7.94 357 PRO A C 1
ATOM 2541 O O . PRO A 1 334 ? -0.151 29.824 37.679 1.00 10.12 357 PRO A O 1
ATOM 2545 N N . GLU A 1 335 ? 1.051 28.171 38.307 1.00 10.13 358 GLU A N 1
ATOM 2546 C CA . GLU A 1 335 ? 2.040 28.917 38.967 1.00 15.49 358 GLU A CA 1
ATOM 2547 C C . GLU A 1 335 ? 2.929 29.679 37.929 1.00 7.88 358 GLU A C 1
ATOM 2548 O O . GLU A 1 335 ? 3.340 30.748 38.120 1.00 10.39 358 GLU A O 1
ATOM 2554 N N . SER A 1 336 ? 3.096 29.080 36.787 1.00 9.68 359 SER A N 1
ATOM 2555 C CA . SER A 1 336 ? 3.623 29.690 35.606 1.00 8.54 359 SER A CA 1
ATOM 2556 C C . SER A 1 336 ? 2.921 30.918 35.092 1.00 10.97 359 SER A C 1
ATOM 2557 O O . SER A 1 336 ? 3.504 31.692 34.441 1.00 14.25 359 SER A O 1
ATOM 2560 N N . PHE A 1 337 ? 1.683 31.109 35.424 1.00 7.38 360 PHE A N 1
ATOM 2561 C CA . PHE A 1 337 ? 1.008 32.327 34.974 1.00 8.04 360 PHE A CA 1
ATOM 2562 C C . PHE A 1 337 ? 1.672 33.611 35.495 1.00 10.37 360 PHE A C 1
ATOM 2563 O O . PHE A 1 337 ? 1.350 34.703 35.034 1.00 9.91 360 PHE A O 1
ATOM 2571 N N . LYS A 1 338 ? 2.608 33.475 36.436 1.00 12.35 361 LYS A N 1
ATOM 2572 C CA . LYS A 1 338 ? 3.423 34.605 36.905 1.00 13.96 361 LYS A CA 1
ATOM 2573 C C . LYS A 1 338 ? 4.229 35.248 35.777 1.00 12.87 361 LYS A C 1
ATOM 2574 O O . LYS A 1 338 ? 4.585 36.419 35.833 1.00 13.65 361 LYS A O 1
ATOM 2580 N N . ASN A 1 339 ? 4.520 34.448 34.760 1.00 21.66 362 ASN A N 1
ATOM 2581 C CA . ASN A 1 339 ? 5.323 34.849 33.612 1.00 11.19 362 ASN A CA 1
ATOM 2582 C C . ASN A 1 339 ? 4.542 35.309 32.372 1.00 21.51 362 ASN A C 1
ATOM 2583 O O . ASN A 1 339 ? 5.127 35.514 31.305 1.00 11.87 362 ASN A O 1
ATOM 2588 N N . PHE A 1 340 ? 3.229 35.486 32.498 1.00 22.04 363 PHE A N 1
ATOM 2589 C CA . PHE A 1 340 ? 2.437 35.756 31.317 1.00 5.56 363 PHE A CA 1
ATOM 2590 C C . PHE A 1 340 ? 2.585 37.243 31.144 1.00 7.70 363 PHE A C 1
ATOM 2591 O O . PHE A 1 340 ? 1.763 38.036 31.606 1.00 11.23 363 PHE A O 1
ATOM 2599 N N . GLU A 1 341 ? 3.572 37.606 30.342 1.00 14.29 364 GLU A N 1
ATOM 2600 C CA . GLU A 1 341 ? 4.019 38.979 30.249 1.00 11.21 364 GLU A CA 1
ATOM 2601 C C . GLU A 1 341 ? 3.144 39.731 29.284 1.00 10.43 364 GLU A C 1
ATOM 2602 O O . GLU A 1 341 ? 3.026 40.954 29.347 1.00 11.02 364 GLU A O 1
ATOM 2608 N N . SER A 1 342 ? 2.555 38.985 28.362 1.00 10.21 365 SER A N 1
ATOM 2609 C CA . SER A 1 342 ? 1.779 39.584 27.291 1.00 17.61 365 SER A CA 1
ATOM 2610 C C . SER A 1 342 ? 0.315 39.749 27.664 1.00 9.67 365 SER A C 1
ATOM 2611 O O . SER A 1 342 ? -0.418 40.484 27.012 1.00 11.68 365 SER A O 1
ATOM 2614 N N . LEU A 1 343 ? -0.097 39.074 28.727 1.00 6.59 366 LEU A N 1
ATOM 2615 C CA . LEU A 1 343 ? -1.499 39.044 29.116 1.00 7.23 366 LEU A CA 1
ATOM 2616 C C . LEU A 1 343 ? -2.037 40.420 29.491 1.00 8.11 366 LEU A C 1
ATOM 2617 O O . LEU A 1 343 ? -1.519 41.088 30.390 1.00 10.42 366 LEU A O 1
ATOM 2622 N N . SER A 1 344 ? -3.103 40.816 28.808 1.00 7.06 367 SER A N 1
ATOM 2623 C CA . SER A 1 344 ? -3.780 42.087 29.040 1.00 5.44 367 SER A CA 1
ATOM 2624 C C . SER A 1 344 ? -5.172 41.842 29.599 1.00 5.03 367 SER A C 1
ATOM 2625 O O . SER A 1 344 ? -5.530 42.369 30.644 1.00 5.08 367 SER A O 1
ATOM 2628 N N . TYR A 1 345 ? -5.973 41.097 28.849 1.00 5.74 368 TYR A N 1
ATOM 2629 C CA . TYR A 1 345 ? -7.350 40.836 29.217 1.00 3.93 368 TYR A CA 1
ATOM 2630 C C . TYR A 1 345 ? -7.567 39.359 29.509 1.00 4.66 368 TYR A C 1
ATOM 2631 O O . TYR A 1 345 ? -7.344 38.494 28.664 1.00 4.79 368 TYR A O 1
ATOM 2640 N N . PHE A 1 346 ? -8.016 39.076 30.720 1.00 3.12 369 PHE A N 1
ATOM 2641 C CA . PHE A 1 346 ? -8.149 37.705 31.152 1.00 3.71 369 PHE A CA 1
ATOM 2642 C C . PHE A 1 346 ? -9.548 37.456 31.691 1.00 4.50 369 PHE A C 1
ATOM 2643 O O . PHE A 1 346 ? -9.933 37.987 32.732 1.00 4.36 369 PHE A O 1
ATOM 2651 N N . SER A 1 347 ? -10.309 36.646 30.975 1.00 4.92 370 SER A N 1
ATOM 2652 C CA . SER A 1 347 ? -11.675 36.392 31.362 1.00 5.65 370 SER A CA 1
ATOM 2653 C C . SER A 1 347 ? -11.785 34.924 31.719 1.00 7.04 370 SER A C 1
ATOM 2654 O O . SER A 1 347 ? -11.617 34.038 30.876 1.00 5.47 370 SER A O 1
ATOM 2657 N N . LEU A 1 348 ? -11.915 34.693 33.018 1.00 12.42 371 LEU A N 1
ATOM 2658 C CA . LEU A 1 348 ? -12.147 33.375 33.592 1.00 6.63 371 LEU A CA 1
ATOM 2659 C C . LEU A 1 348 ? -13.519 33.012 34.156 1.00 5.91 371 LEU A C 1
ATOM 2660 O O . LEU A 1 348 ? -13.634 31.990 34.817 1.00 11.18 371 LEU A O 1
ATOM 2665 N N . SER A 1 349 ? -14.533 33.840 33.920 1.00 3.41 372 SER A N 1
ATOM 2666 C CA . SER A 1 349 ? -15.855 33.653 34.514 1.00 1.93 372 SER A CA 1
ATOM 2667 C C . SER A 1 349 ? -16.367 32.229 34.459 1.00 2.75 372 SER A C 1
ATOM 2668 O O . SER A 1 349 ? -16.187 31.553 33.463 1.00 4.28 372 SER A O 1
ATOM 2671 N N . ASN A 1 350 ? -16.985 31.773 35.549 1.00 4.13 373 ASN A N 1
ATOM 2672 C CA . ASN A 1 350 ? -17.824 30.573 35.528 1.00 2.50 373 ASN A CA 1
ATOM 2673 C C . ASN A 1 350 ? -17.050 29.316 35.091 1.00 5.15 373 ASN A C 1
ATOM 2674 O O . ASN A 1 350 ? -17.564 28.459 34.369 1.00 5.09 373 ASN A O 1
ATOM 2679 N N . SER A 1 351 ? -15.773 29.266 35.454 1.00 4.99 374 SER A N 1
ATOM 2680 C CA . SER A 1 351 ? -14.903 28.149 35.069 1.00 11.13 374 SER A CA 1
ATOM 2681 C C . SER A 1 351 ? -14.530 27.069 36.104 1.00 18.22 374 SER A C 1
ATOM 2682 O O . SER A 1 351 ? -13.714 26.185 35.808 1.00 21.34 374 SER A O 1
ATOM 2685 N N . SER A 1 352 ? -15.100 27.170 37.304 1.00 14.02 375 SER A N 1
ATOM 2686 C CA . SER A 1 352 ? -14.827 26.259 38.426 1.00 17.49 375 SER A CA 1
ATOM 2687 C C . SER A 1 352 ? -13.408 26.365 38.985 1.00 18.10 375 SER A C 1
ATOM 2688 O O . SER A 1 352 ? -12.810 25.362 39.353 1.00 25.81 375 SER A O 1
ATOM 2691 N N . LEU A 1 353 ? -12.870 27.576 39.065 1.00 18.52 376 LEU A N 1
ATOM 2692 C CA . LEU A 1 353 ? -11.520 27.753 39.587 1.00 12.29 376 LEU A CA 1
ATOM 2693 C C . LEU A 1 353 ? -11.464 27.768 41.109 1.00 13.05 376 LEU A C 1
ATOM 2694 O O . LEU A 1 353 ? -12.373 28.258 41.774 1.00 10.17 376 LEU A O 1
ATOM 2699 N N . ALA A 1 354 ? -10.357 27.271 41.648 1.00 13.68 377 ALA A N 1
ATOM 2700 C CA . ALA A 1 354 ? -10.182 27.138 43.090 1.00 10.23 377 ALA A CA 1
ATOM 2701 C C . ALA A 1 354 ? -9.056 28.027 43.565 1.00 12.82 377 ALA A C 1
ATOM 2702 O O . ALA A 1 354 ? -8.186 28.423 42.780 1.00 14.75 377 ALA A O 1
ATOM 2704 N N . ASN A 1 355 ? -9.087 28.337 44.857 1.00 9.69 378 ASN A N 1
ATOM 2705 C CA . ASN A 1 355 ? -8.023 29.062 45.532 1.00 5.59 378 ASN A CA 1
ATOM 2706 C C . ASN A 1 355 ? -7.810 30.443 44.943 1.00 8.22 378 ASN A C 1
ATOM 2707 O O . ASN A 1 355 ? -6.802 30.706 44.285 1.00 7.88 378 ASN A O 1
ATOM 2712 N N . ILE A 1 356 ? -8.771 31.328 45.186 1.00 9.30 379 ILE A N 1
ATOM 2713 C CA . ILE A 1 356 ? -8.655 32.719 44.751 1.00 13.27 379 ILE A CA 1
ATOM 2714 C C . ILE A 1 356 ? -7.405 33.374 45.329 1.00 10.87 379 ILE A C 1
ATOM 2715 O O . ILE A 1 356 ? -6.822 34.285 44.726 1.00 12.17 379 ILE A O 1
ATOM 2720 N N . SER A 1 357 ? -6.994 32.885 46.497 1.00 11.24 380 SER A N 1
ATOM 2721 C CA . SER A 1 357 ? -5.784 33.354 47.160 1.00 15.22 380 SER A CA 1
ATOM 2722 C C . SER A 1 357 ? -4.558 33.156 46.271 1.00 10.86 380 SER A C 1
ATOM 2723 O O . SER A 1 357 ? -3.783 34.082 46.060 1.00 7.24 380 SER A O 1
ATOM 2726 N N . SER A 1 358 ? -4.400 31.945 45.748 1.00 9.16 381 SER A N 1
ATOM 2727 C CA . SER A 1 358 ? -3.297 31.648 44.858 1.00 9.84 381 SER A CA 1
ATOM 2728 C C . SER A 1 358 ? -3.479 32.418 43.563 1.00 10.96 381 SER A C 1
ATOM 2729 O O . SER A 1 358 ? -2.541 33.048 43.075 1.00 13.81 381 SER A O 1
ATOM 2732 N N . ALA A 1 359 ? -4.693 32.370 43.021 1.00 10.92 382 ALA A N 1
ATOM 2733 C CA . ALA A 1 359 ? -5.027 33.076 41.786 1.00 13.47 382 ALA A CA 1
ATOM 2734 C C . ALA A 1 359 ? -4.578 34.535 41.829 1.00 9.15 382 ALA A C 1
ATOM 2735 O O . ALA A 1 359 ? -3.882 34.998 40.933 1.00 12.15 382 ALA A O 1
ATOM 2737 N N . LEU A 1 360 ? -4.935 35.252 42.887 1.00 9.90 383 LEU A N 1
ATOM 2738 C CA . LEU A 1 360 ? -4.580 36.666 42.943 1.00 12.47 383 LEU A CA 1
ATOM 2739 C C . LEU A 1 360 ? -3.086 36.894 43.166 1.00 8.55 383 LEU A C 1
ATOM 2740 O O . LEU A 1 360 ? -2.507 37.824 42.618 1.00 7.95 383 LEU A O 1
ATOM 2745 N N . GLY A 1 361 ? -2.467 36.033 43.963 1.00 9.39 384 GLY A N 1
ATOM 2746 C CA . GLY A 1 361 ? -1.045 36.136 44.239 1.00 8.31 384 GLY A CA 1
ATOM 2747 C C . GLY A 1 361 ? -0.200 35.817 43.024 1.00 8.55 384 GLY A C 1
ATOM 2748 O O . GLY A 1 361 ? 0.864 36.388 42.829 1.00 10.56 384 GLY A O 1
ATOM 2749 N N . ILE A 1 362 ? -0.665 34.891 42.199 1.00 8.40 385 ILE A N 1
ATOM 2750 C CA . ILE A 1 362 ? 0.006 34.650 40.930 1.00 8.99 385 ILE A CA 1
ATOM 2751 C C . ILE A 1 362 ? -0.228 35.797 39.941 1.00 12.34 385 ILE A C 1
ATOM 2752 O O . ILE A 1 362 ? 0.730 36.414 39.454 1.00 8.08 385 ILE A O 1
ATOM 2757 N N . LEU A 1 363 ? -1.502 36.113 39.699 1.00 10.81 386 LEU A N 1
ATOM 2758 C CA . LEU A 1 363 ? -1.887 37.045 38.637 1.00 8.67 386 LEU A CA 1
ATOM 2759 C C . LEU A 1 363 ? -1.397 38.478 38.819 1.00 8.55 386 LEU A C 1
ATOM 2760 O O . LEU A 1 363 ? -1.327 39.228 37.845 1.00 8.93 386 LEU A O 1
ATOM 2765 N N . GLN A 1 364 ? -1.052 38.854 40.051 1.00 8.57 387 GLN A N 1
ATOM 2766 C CA . GLN A 1 364 ? -0.509 40.184 40.337 1.00 8.19 387 GLN A CA 1
ATOM 2767 C C . GLN A 1 364 ? 0.840 40.382 39.656 1.00 10.98 387 GLN A C 1
ATOM 2768 O O . GLN A 1 364 ? 1.299 41.510 39.487 1.00 14.65 387 GLN A O 1
ATOM 2774 N N . HIS A 1 365 ? 1.477 39.281 39.270 1.00 9.61 388 HIS A N 1
ATOM 2775 C CA . HIS A 1 365 ? 2.780 39.348 38.621 1.00 13.51 388 HIS A CA 1
ATOM 2776 C C . HIS A 1 365 ? 2.699 39.577 37.107 1.00 16.28 388 HIS A C 1
ATOM 2777 O O . HIS A 1 365 ? 3.723 39.766 36.451 1.00 13.72 388 HIS A O 1
ATOM 2784 N N . CYS A 1 366 ? 1.487 39.601 36.558 1.00 11.17 389 CYS A N 1
ATOM 2785 C CA . CYS A 1 366 ? 1.345 39.855 35.143 1.00 6.45 389 CYS A CA 1
ATOM 2786 C C . CYS A 1 366 ? 1.180 41.340 34.974 1.00 6.98 389 CYS A C 1
ATOM 2787 O O . CYS A 1 366 ? 0.091 41.877 35.132 1.00 11.01 389 CYS A O 1
ATOM 2790 N N . LYS A 1 367 ? 2.243 41.987 34.527 1.00 8.51 390 LYS A N 1
ATOM 2791 C CA . LYS A 1 367 ? 2.348 43.426 34.678 1.00 5.80 390 LYS A CA 1
ATOM 2792 C C . LYS A 1 367 ? 1.516 44.175 33.652 1.00 8.54 390 LYS A C 1
ATOM 2793 O O . LYS A 1 367 ? 1.265 45.371 33.804 1.00 10.90 390 LYS A O 1
ATOM 2799 N N . ASN A 1 368 ? 1.084 43.471 32.608 1.00 10.53 391 ASN A N 1
ATOM 2800 C CA . ASN A 1 368 ? 0.234 44.081 31.583 1.00 8.33 391 ASN A CA 1
ATOM 2801 C C . ASN A 1 368 ? -1.270 43.885 31.816 1.00 6.56 391 ASN A C 1
ATOM 2802 O O . ASN A 1 368 ? -2.094 44.415 31.079 1.00 6.73 391 ASN A O 1
ATOM 2807 N N . LEU A 1 369 ? -1.622 43.151 32.865 1.00 9.53 392 LEU A N 1
ATOM 2808 C CA . LEU A 1 369 ? -3.022 42.876 33.172 1.00 8.12 392 LEU A CA 1
ATOM 2809 C C . LEU A 1 369 ? -3.807 44.160 33.438 1.00 7.29 392 LEU A C 1
ATOM 2810 O O . LEU A 1 369 ? -3.447 44.943 34.317 1.00 6.95 392 LEU A O 1
ATOM 2815 N N . THR A 1 370 ? -4.881 44.359 32.675 1.00 4.48 393 THR A N 1
ATOM 2816 C CA . THR A 1 370 ? -5.719 45.568 32.738 1.00 3.96 393 THR A CA 1
ATOM 2817 C C . THR A 1 370 ? -7.141 45.242 33.131 1.00 3.68 393 THR A C 1
ATOM 2818 O O . THR A 1 370 ? -7.768 45.993 33.868 1.00 4.17 393 THR A O 1
ATOM 2822 N N . THR A 1 371 ? -7.704 44.240 32.465 1.00 4.71 394 THR A N 1
ATOM 2823 C CA . THR A 1 371 ? -9.054 43.783 32.746 1.00 4.14 394 THR A CA 1
ATOM 2824 C C . THR A 1 371 ? -9.041 42.310 33.156 1.00 3.67 394 THR A C 1
ATOM 2825 O O . THR A 1 371 ? -8.456 41.473 32.470 1.00 3.47 394 THR A O 1
ATOM 2829 N N . LEU A 1 372 ? -9.685 42.004 34.282 1.00 3.08 395 LEU A N 1
ATOM 2830 C CA . LEU A 1 372 ? -9.718 40.642 34.826 1.00 4.61 395 LEU A CA 1
ATOM 2831 C C . LEU A 1 372 ? -11.131 40.277 35.306 1.00 5.52 395 LEU A C 1
ATOM 2832 O O . LEU A 1 372 ? -11.696 40.941 36.182 1.00 3.01 395 LEU A O 1
ATOM 2837 N N . VAL A 1 373 ? -11.709 39.236 34.718 1.00 4.61 396 VAL A N 1
ATOM 2838 C CA . VAL A 1 373 ? -13.041 38.808 35.108 1.00 3.07 396 VAL A CA 1
ATOM 2839 C C . VAL A 1 373 ? -12.989 37.417 35.706 1.00 4.85 396 VAL A C 1
ATOM 2840 O O . VAL A 1 373 ? -12.726 36.440 34.987 1.00 3.58 396 VAL A O 1
ATOM 2844 N N . LEU A 1 374 ? -13.183 37.368 37.030 1.00 1.56 397 LEU A N 1
ATOM 2845 C CA . LEU A 1 374 ? -13.205 36.142 37.842 1.00 2.97 397 LEU A CA 1
ATOM 2846 C C . LEU A 1 374 ? -14.580 35.619 38.340 1.00 5.92 397 LEU A C 1
ATOM 2847 O O . LEU A 1 374 ? -14.643 34.686 39.149 1.00 4.35 397 LEU A O 1
ATOM 2852 N N . THR A 1 375 ? -15.657 36.256 37.889 1.00 3.77 398 THR A N 1
ATOM 2853 C CA . THR A 1 375 ? -17.027 35.947 38.311 1.00 1.89 398 THR A CA 1
ATOM 2854 C C . THR A 1 375 ? -17.413 34.459 38.258 1.00 2.87 398 THR A C 1
ATOM 2855 O O . THR A 1 375 ? -17.009 33.734 37.344 1.00 2.70 398 THR A O 1
ATOM 2859 N N . LEU A 1 376 ? -18.172 34.002 39.256 1.00 1.70 399 LEU A N 1
ATOM 2860 C CA . LEU A 1 376 ? -18.563 32.586 39.364 1.00 3.05 399 LEU A CA 1
ATOM 2861 C C . LEU A 1 376 ? -17.408 31.570 39.448 1.00 5.02 399 LEU A C 1
ATOM 2862 O O . LEU A 1 376 ? -17.475 30.489 38.868 1.00 2.09 399 LEU A O 1
ATOM 2867 N N . ASN A 1 377 ? -16.361 31.925 40.190 1.00 4.81 400 ASN A N 1
ATOM 2868 C CA . ASN A 1 377 ? -15.369 30.952 40.643 1.00 8.07 400 ASN A CA 1
ATOM 2869 C C . ASN A 1 377 ? -15.162 31.006 42.176 1.00 10.39 400 ASN A C 1
ATOM 2870 O O . ASN A 1 377 ? -15.759 31.847 42.870 1.00 6.87 400 ASN A O 1
ATOM 2875 N N . PHE A 1 378 ? -14.310 30.124 42.693 1.00 5.70 401 PHE A N 1
ATOM 2876 C CA . PHE A 1 378 ? -13.883 30.201 44.088 1.00 9.91 401 PHE A CA 1
ATOM 2877 C C . PHE A 1 378 ? -15.061 30.207 45.061 1.00 9.17 401 PHE A C 1
ATOM 2878 O O . PHE A 1 378 ? -15.071 30.978 46.015 1.00 8.22 401 PHE A O 1
ATOM 2886 N N . HIS A 1 379 ? -16.056 29.363 44.815 1.00 7.47 402 HIS A N 1
ATOM 2887 C CA . HIS A 1 379 ? -17.325 29.497 45.516 1.00 12.09 402 HIS A CA 1
ATOM 2888 C C . HIS A 1 379 ? -17.160 29.331 47.020 1.00 13.50 402 HIS A C 1
ATOM 2889 O O . HIS A 1 379 ? -16.679 28.305 47.482 1.00 17.94 402 HIS A O 1
ATOM 2896 N N . GLY A 1 380 ? -17.573 30.349 47.773 1.00 13.19 403 GLY A N 1
ATOM 2897 C CA . GLY A 1 380 ? -17.532 30.314 49.224 1.00 6.96 403 GLY A CA 1
ATOM 2898 C C . GLY A 1 380 ? -16.165 30.572 49.838 1.00 11.18 403 GLY A C 1
ATOM 2899 O O . GLY A 1 380 ? -16.000 30.509 51.057 1.00 10.48 403 GLY A O 1
ATOM 2900 N N . GLU A 1 381 ? -15.173 30.875 49.012 1.00 10.79 404 GLU A N 1
ATOM 2901 C CA . GLU A 1 381 ? -13.842 31.105 49.551 1.00 9.72 404 GLU A CA 1
ATOM 2902 C C . GLU A 1 381 ? -13.766 32.434 50.289 1.00 6.74 404 GLU A C 1
ATOM 2903 O O . GLU A 1 381 ? -14.733 33.196 50.338 1.00 7.41 404 GLU A O 1
ATOM 2909 N N . ALA A 1 382 ? -12.604 32.706 50.861 1.00 4.55 405 ALA A N 1
ATOM 2910 C CA . ALA A 1 382 ? -12.391 33.960 51.546 1.00 13.33 405 ALA A CA 1
ATOM 2911 C C . ALA A 1 382 ? -11.575 34.878 50.654 1.00 9.86 405 ALA A C 1
ATOM 2912 O O . ALA A 1 382 ? -10.481 34.534 50.245 1.00 10.16 405 ALA A O 1
ATOM 2914 N N . LEU A 1 383 ? -12.123 36.045 50.352 1.00 16.31 406 LEU A N 1
ATOM 2915 C CA . LEU A 1 383 ? -11.396 37.071 49.617 1.00 14.92 406 LEU A CA 1
ATOM 2916 C C . LEU A 1 383 ? -10.107 37.457 50.346 1.00 17.88 406 LEU A C 1
ATOM 2917 O O . LEU A 1 383 ? -10.154 37.921 51.486 1.00 35.87 406 LEU A O 1
ATOM 2922 N N . PRO A 1 384 ? -8.950 37.261 49.690 1.00 29.81 407 PRO A N 1
ATOM 2923 C CA . PRO A 1 384 ? -7.640 37.573 50.274 1.00 26.30 407 PRO A CA 1
ATOM 2924 C C . PRO A 1 384 ? -7.560 39.023 50.728 1.00 29.81 407 PRO A C 1
ATOM 2925 O O . PRO A 1 384 ? -7.864 39.915 49.936 1.00 26.88 407 PRO A O 1
ATOM 2929 N N . ASP A 1 385 ? -7.154 39.257 51.973 1.00 23.85 408 ASP A N 1
ATOM 2930 C CA . ASP A 1 385 ? -6.950 40.622 52.450 1.00 32.20 408 ASP A CA 1
ATOM 2931 C C . ASP A 1 385 ? -5.478 41.004 52.372 1.00 31.86 408 ASP A C 1
ATOM 2932 O O . ASP A 1 385 ? -5.103 42.155 52.630 1.00 29.36 408 ASP A O 1
ATOM 2937 N N . ASP A 1 386 ? -4.665 40.039 51.955 1.00 28.00 409 ASP A N 1
ATOM 2938 C CA . ASP A 1 386 ? -3.225 40.098 52.152 1.00 32.24 409 ASP A CA 1
ATOM 2939 C C . ASP A 1 386 ? -2.671 41.257 51.337 1.00 30.34 409 ASP A C 1
ATOM 2940 O O . ASP A 1 386 ? -2.751 41.274 50.113 1.00 35.17 409 ASP A O 1
ATOM 2945 N N . SER A 1 387 ? -2.053 42.204 52.024 1.00 26.94 410 SER A N 1
ATOM 2946 C CA . SER A 1 387 ? -1.858 43.533 51.448 1.00 31.21 410 SER A CA 1
ATOM 2947 C C . SER A 1 387 ? -0.544 43.756 50.723 1.00 25.55 410 SER A C 1
ATOM 2948 O O . SER A 1 387 ? -0.209 44.890 50.373 1.00 20.61 410 SER A O 1
ATOM 2951 N N . SER A 1 388 ? 0.216 42.684 50.532 1.00 23.76 411 SER A N 1
ATOM 2952 C CA . SER A 1 388 ? 1.331 42.746 49.595 1.00 35.84 411 SER A CA 1
ATOM 2953 C C . SER A 1 388 ? 0.858 42.606 48.128 1.00 24.42 411 SER A C 1
ATOM 2954 O O . SER A 1 388 ? 1.597 42.957 47.206 1.00 16.23 411 SER A O 1
ATOM 2957 N N . LEU A 1 389 ? -0.371 42.119 47.928 1.00 14.62 412 LEU A N 1
ATOM 2958 C CA . LEU A 1 389 ? -0.995 42.071 46.600 1.00 17.61 412 LEU A CA 1
ATOM 2959 C C . LEU A 1 389 ? -0.997 43.449 45.949 1.00 23.02 412 LEU A C 1
ATOM 2960 O O . LEU A 1 389 ? -1.452 44.428 46.550 1.00 20.71 412 LEU A O 1
ATOM 2965 N N . HIS A 1 390 ? -0.446 43.533 44.740 1.00 14.25 413 HIS A N 1
ATOM 2966 C CA . HIS A 1 390 ? -0.464 44.782 43.994 1.00 18.98 413 HIS A CA 1
ATOM 2967 C C . HIS A 1 390 ? -0.725 44.577 42.497 1.00 18.94 413 HIS A C 1
ATOM 2968 O O . HIS A 1 390 ? 0.081 43.952 41.797 1.00 12.60 413 HIS A O 1
ATOM 2975 N N . PHE A 1 391 ? -1.834 45.124 42.000 1.00 20.59 414 PHE A N 1
ATOM 2976 C CA . PHE A 1 391 ? -2.102 45.095 40.562 1.00 10.55 414 PHE A CA 1
ATOM 2977 C C . PHE A 1 391 ? -2.038 46.529 40.070 1.00 13.38 414 PHE A C 1
ATOM 2978 O O . PHE A 1 391 ? -3.009 47.282 40.189 1.00 18.34 414 PHE A O 1
ATOM 2986 N N . GLU A 1 392 ? -0.932 46.882 39.432 1.00 10.05 415 GLU A N 1
ATOM 2987 C CA . GLU A 1 392 ? -0.640 48.283 39.183 1.00 13.34 415 GLU A CA 1
ATOM 2988 C C . GLU A 1 392 ? -1.415 48.896 38.010 1.00 13.45 415 GLU A C 1
ATOM 2989 O O . GLU A 1 392 ? -1.892 50.025 38.116 1.00 11.86 415 GLU A O 1
ATOM 2995 N N . LYS A 1 393 ? -1.539 48.165 36.901 1.00 11.08 416 LYS A N 1
ATOM 2996 C CA . LYS A 1 393 ? -2.188 48.704 35.700 1.00 10.44 416 LYS A CA 1
ATOM 2997 C C . LYS A 1 393 ? -3.665 48.315 35.591 1.00 13.31 416 LYS A C 1
ATOM 2998 O O . LYS A 1 393 ? -4.331 48.653 34.602 1.00 13.55 416 LYS A O 1
ATOM 3004 N N . LEU A 1 394 ? -4.165 47.606 36.602 1.00 6.63 417 LEU A N 1
ATOM 3005 C CA . LEU A 1 394 ? -5.548 47.129 36.618 1.00 5.74 417 LEU A CA 1
ATOM 3006 C C . LEU A 1 394 ? -6.584 48.232 36.379 1.00 7.09 417 LEU A C 1
ATOM 3007 O O . LEU A 1 394 ? -6.597 49.256 37.067 1.00 8.90 417 LEU A O 1
ATOM 3012 N N . LYS A 1 395 ? -7.473 47.976 35.425 1.00 4.07 418 LYS A N 1
ATOM 3013 C CA . LYS A 1 395 ? -8.508 48.910 34.992 1.00 5.25 418 LYS A CA 1
ATOM 3014 C C . LYS A 1 395 ? -9.903 48.407 35.356 1.00 3.72 418 LYS A C 1
ATOM 3015 O O . LYS A 1 395 ? -10.730 49.163 35.838 1.00 4.80 418 LYS A O 1
ATOM 3021 N N . VAL A 1 396 ? -10.191 47.172 34.961 1.00 4.01 419 VAL A N 1
ATOM 3022 C CA . VAL A 1 396 ? -11.478 46.527 35.173 1.00 2.88 419 VAL A CA 1
ATOM 3023 C C . VAL A 1 396 ? -11.307 45.282 36.036 1.00 4.79 419 VAL A C 1
ATOM 3024 O O . VAL A 1 396 ? -10.587 44.356 35.651 1.00 6.71 419 VAL A O 1
ATOM 3028 N N . LEU A 1 397 ? -11.979 45.257 37.188 1.00 3.04 420 LEU A N 1
ATOM 3029 C CA . LEU A 1 397 ? -11.959 44.095 38.081 1.00 2.55 420 LEU A CA 1
ATOM 3030 C C . LEU A 1 397 ? -13.364 43.617 38.424 1.00 1.93 420 LEU A C 1
ATOM 3031 O O . LEU A 1 397 ? -14.135 44.301 39.113 1.00 1.26 420 LEU A O 1
ATOM 3036 N N . VAL A 1 398 ? -13.684 42.423 37.952 1.00 1.90 421 VAL A N 1
ATOM 3037 C CA . VAL A 1 398 ? -14.995 41.860 38.175 1.00 1.32 421 VAL A CA 1
ATOM 3038 C C . VAL A 1 398 ? -14.764 40.528 38.836 1.00 3.08 421 VAL A C 1
ATOM 3039 O O . VAL A 1 398 ? -14.245 39.604 38.201 1.00 3.61 421 VAL A O 1
ATOM 3043 N N . VAL A 1 399 ? -15.114 40.427 40.118 1.00 2.08 422 VAL A N 1
ATOM 3044 C CA . VAL A 1 399 ? -15.222 39.127 40.757 1.00 2.35 422 VAL A CA 1
ATOM 3045 C C . VAL A 1 399 ? -16.549 39.099 41.470 1.00 4.97 422 VAL A C 1
ATOM 3046 O O . VAL A 1 399 ? -16.657 39.598 42.593 1.00 8.73 422 VAL A O 1
ATOM 3050 N N . ALA A 1 400 ? -17.525 38.410 40.905 1.00 3.85 423 ALA A N 1
ATOM 3051 C CA . ALA A 1 400 ? -18.887 38.601 41.358 1.00 2.48 423 ALA A CA 1
ATOM 3052 C C . ALA A 1 400 ? -19.577 37.272 41.469 1.00 4.94 423 ALA A C 1
ATOM 3053 O O . ALA A 1 400 ? -19.246 36.338 40.724 1.00 2.70 423 ALA A O 1
ATOM 3055 N N . ASN A 1 401 ? -20.527 37.189 42.404 1.00 3.05 424 ASN A N 1
ATOM 3056 C CA . ASN A 1 401 ? -21.321 35.981 42.567 1.00 3.89 424 ASN A CA 1
ATOM 3057 C C . ASN A 1 401 ? -20.420 34.780 42.829 1.00 3.56 424 ASN A C 1
ATOM 3058 O O . ASN A 1 401 ? -20.643 33.680 42.313 1.00 1.54 424 ASN A O 1
ATOM 3063 N N . CYS A 1 402 ? -19.366 35.037 43.600 1.00 3.78 425 CYS A N 1
ATOM 3064 C CA . CYS A 1 402 ? -18.472 34.002 44.087 1.00 5.97 425 CYS A CA 1
ATOM 3065 C C . CYS A 1 402 ? -18.802 33.606 45.535 1.00 7.90 425 CYS A C 1
ATOM 3066 O O . CYS A 1 402 ? -18.159 32.722 46.107 1.00 8.57 425 CYS A O 1
ATOM 3069 N N . ARG A 1 403 ? -19.798 34.270 46.117 1.00 6.72 426 ARG A N 1
ATOM 3070 C CA . ARG A 1 403 ? -20.131 34.124 47.542 1.00 9.64 426 ARG A CA 1
ATOM 3071 C C . ARG A 1 403 ? -18.891 34.200 48.426 1.00 8.44 426 ARG A C 1
ATOM 3072 O O . ARG A 1 403 ? -18.738 33.396 49.342 1.00 11.34 426 ARG A O 1
ATOM 3080 N N . LEU A 1 404 ? -18.004 35.152 48.130 1.00 6.38 427 LEU A N 1
ATOM 3081 C CA . LEU A 1 404 ? -16.758 35.325 48.882 1.00 5.80 427 LEU A CA 1
ATOM 3082 C C . LEU A 1 404 ? -16.964 36.002 50.238 1.00 7.64 427 LEU A C 1
ATOM 3083 O O . LEU A 1 404 ? -17.890 36.790 50.420 1.00 3.38 427 LEU A O 1
ATOM 3088 N N . THR A 1 405 ? -16.053 35.742 51.167 1.00 5.64 428 THR A N 1
ATOM 3089 C CA . THR A 1 405 ? -16.191 36.253 52.520 1.00 5.98 428 THR A CA 1
ATOM 3090 C C . THR A 1 405 ? -15.002 37.132 52.814 1.00 8.03 428 THR A C 1
ATOM 3091 O O . THR A 1 405 ? -14.007 37.114 52.066 1.00 9.04 428 THR A O 1
ATOM 3095 N N . GLY A 1 406 ? -15.104 37.889 53.905 1.00 2.35 429 GLY A N 1
ATOM 3096 C CA . GLY A 1 406 ? -14.094 38.862 54.272 1.00 2.25 429 GLY A CA 1
ATOM 3097 C C . GLY A 1 406 ? -14.557 40.291 54.095 1.00 5.91 429 GLY A C 1
ATOM 3098 O O . GLY A 1 406 ? -15.756 40.566 53.954 1.00 7.92 429 GLY A O 1
ATOM 3099 N N . SER A 1 407 ? -13.613 41.218 54.168 1.00 5.24 430 SER A N 1
ATOM 3100 C CA . SER A 1 407 ? -13.934 42.631 54.025 1.00 14.56 430 SER A CA 1
ATOM 3101 C C . SER A 1 407 ? -13.506 43.190 52.670 1.00 14.58 430 SER A C 1
ATOM 3102 O O . SER A 1 407 ? -12.973 42.456 51.842 1.00 10.50 430 SER A O 1
ATOM 3105 N N . MET A 1 408 ? -13.751 44.483 52.453 1.00 14.24 431 MET A N 1
ATOM 3106 C CA . MET A 1 408 ? -13.232 45.183 51.280 1.00 25.42 431 MET A CA 1
ATOM 3107 C C . MET A 1 408 ? -11.717 45.193 51.359 1.00 18.46 431 MET A C 1
ATOM 3108 O O . MET A 1 408 ? -11.156 45.808 52.260 1.00 24.91 431 MET A O 1
ATOM 3113 N N . PRO A 1 409 ? -11.052 44.521 50.406 1.00 26.42 432 PRO A N 1
ATOM 3114 C CA . PRO A 1 409 ? -9.591 44.361 50.450 1.00 19.86 432 PRO A CA 1
ATOM 3115 C C . PRO A 1 409 ? -8.852 45.669 50.193 1.00 20.55 432 PRO A C 1
ATOM 3116 O O . PRO A 1 409 ? -9.072 46.280 49.141 1.00 17.35 432 PRO A O 1
ATOM 3120 N N . ARG A 1 410 ? -7.933 46.054 51.080 1.00 22.36 433 ARG A N 1
ATOM 3121 C CA . ARG A 1 410 ? -7.284 47.356 50.935 1.00 13.05 433 ARG A CA 1
ATOM 3122 C C . ARG A 1 410 ? -6.129 47.343 49.942 1.00 11.16 433 ARG A C 1
ATOM 3123 O O . ARG A 1 410 ? -5.718 48.396 49.464 1.00 8.37 433 ARG A O 1
ATOM 3131 N N . TRP A 1 411 ? -5.638 46.153 49.601 1.00 13.91 434 TRP A N 1
ATOM 3132 C CA . TRP A 1 411 ? -4.587 46.031 48.589 1.00 15.28 434 TRP A CA 1
ATOM 3133 C C . TRP A 1 411 ? -5.056 46.575 47.234 1.00 12.79 434 TRP A C 1
ATOM 3134 O O . TRP A 1 411 ? -4.252 46.941 46.386 1.00 15.04 434 TRP A O 1
ATOM 3145 N N . LEU A 1 412 ? -6.370 46.631 47.055 1.00 14.47 435 LEU A N 1
ATOM 3146 C CA . LEU A 1 412 ? -6.981 47.155 45.844 1.00 12.43 435 LEU A CA 1
ATOM 3147 C C . LEU A 1 412 ? -6.777 48.663 45.693 1.00 15.09 435 LEU A C 1
ATOM 3148 O O . LEU A 1 412 ? -6.726 49.191 44.577 1.00 13.18 435 LEU A O 1
ATOM 3153 N N . SER A 1 413 ? -6.660 49.354 46.822 1.00 10.85 436 SER A N 1
ATOM 3154 C CA . SER A 1 413 ? -6.574 50.809 46.835 1.00 8.60 436 SER A CA 1
ATOM 3155 C C . SER A 1 413 ? -5.370 51.318 46.055 1.00 14.47 436 SER A C 1
ATOM 3156 O O . SER A 1 413 ? -5.315 52.478 45.664 1.00 26.38 436 SER A O 1
ATOM 3159 N N . SER A 1 414 ? -4.407 50.439 45.821 1.00 20.38 437 SER A N 1
ATOM 3160 C CA . SER A 1 414 ? -3.184 50.809 45.123 1.00 20.79 437 SER A CA 1
ATOM 3161 C C . SER A 1 414 ? -3.284 50.636 43.596 1.00 26.55 437 SER A C 1
ATOM 3162 O O . SER A 1 414 ? -2.307 50.869 42.875 1.00 15.36 437 SER A O 1
ATOM 3165 N N . SER A 1 415 ? -4.449 50.221 43.099 1.00 14.79 438 SER A N 1
ATOM 3166 C CA . SER A 1 415 ? -4.630 50.217 41.668 1.00 7.17 438 SER A CA 1
ATOM 3167 C C . SER A 1 415 ? -5.266 51.550 41.347 1.00 12.75 438 SER A C 1
ATOM 3168 O O . SER A 1 415 ? -6.482 51.711 41.437 1.00 12.77 438 SER A O 1
ATOM 3171 N N . ASN A 1 416 ? -4.458 52.481 40.866 1.00 10.11 439 ASN A N 1
ATOM 3172 C CA . ASN A 1 416 ? -4.939 53.836 40.681 1.00 11.51 439 ASN A CA 1
ATOM 3173 C C . ASN A 1 416 ? -5.735 53.990 39.395 1.00 16.72 439 ASN A C 1
ATOM 3174 O O . ASN A 1 416 ? -6.592 54.863 39.288 1.00 18.07 439 ASN A O 1
ATOM 3179 N N . GLU A 1 417 ? -5.466 53.110 38.435 1.00 14.72 440 GLU A N 1
ATOM 3180 C CA . GLU A 1 417 ? -6.113 53.164 37.125 1.00 17.95 440 GLU A CA 1
ATOM 3181 C C . GLU A 1 417 ? -7.565 52.696 37.137 1.00 14.67 440 GLU A C 1
ATOM 3182 O O . GLU A 1 417 ? -8.253 52.786 36.109 1.00 16.48 440 GLU A O 1
ATOM 3188 N N . LEU A 1 418 ? -8.018 52.176 38.279 1.00 8.30 441 LEU A N 1
ATOM 3189 C CA . LEU A 1 418 ? -9.250 51.391 38.327 1.00 5.91 441 LEU A CA 1
ATOM 3190 C C . LEU A 1 418 ? -10.481 52.171 37.855 1.00 6.13 441 LEU A C 1
ATOM 3191 O O . LEU A 1 418 ? -10.732 53.303 38.270 1.00 6.95 441 LEU A O 1
ATOM 3196 N N . GLN A 1 419 ? -11.239 51.538 36.972 1.00 6.20 442 GLN A N 1
ATOM 3197 C CA . GLN A 1 419 ? -12.328 52.175 36.242 1.00 6.70 442 GLN A CA 1
ATOM 3198 C C . GLN A 1 419 ? -13.680 51.583 36.611 1.00 4.88 442 GLN A C 1
ATOM 3199 O O . GLN A 1 419 ? -14.634 52.301 36.893 1.00 3.82 442 GLN A O 1
ATOM 3205 N N . LEU A 1 420 ? -13.778 50.271 36.471 1.00 3.00 443 LEU A N 1
ATOM 3206 C CA . LEU A 1 420 ? -14.963 49.535 36.853 1.00 2.51 443 LEU A CA 1
ATOM 3207 C C . LEU A 1 420 ? -14.598 48.444 37.881 1.00 3.41 443 LEU A C 1
ATOM 3208 O O . LEU A 1 420 ? -13.674 47.644 37.664 1.00 2.57 443 LEU A O 1
ATOM 3213 N N . LEU A 1 421 ? -15.325 48.435 38.997 1.00 1.38 444 LEU A N 1
ATOM 3214 C CA . LEU A 1 421 ? -15.180 47.429 40.042 1.00 1.45 444 LEU A CA 1
ATOM 3215 C C . LEU A 1 421 ? -16.524 46.762 40.351 1.00 1.31 444 LEU A C 1
ATOM 3216 O O . LEU A 1 421 ? -17.497 47.437 40.688 1.00 0.95 444 LEU A O 1
ATOM 3221 N N . ASP A 1 422 ? -16.589 45.443 40.214 1.00 0.99 445 ASP A N 1
ATOM 3222 C CA . ASP A 1 422 ? -17.800 44.714 40.572 1.00 1.14 445 ASP A CA 1
ATOM 3223 C C . ASP A 1 422 ? -17.400 43.588 41.523 1.00 2.37 445 ASP A C 1
ATOM 3224 O O . ASP A 1 422 ? -16.709 42.638 41.129 1.00 1.38 445 ASP A O 1
ATOM 3229 N N . LEU A 1 423 ? -17.778 43.769 42.794 1.00 4.10 446 LEU A N 1
ATOM 3230 C CA . LEU A 1 423 ? -17.672 42.775 43.877 1.00 3.59 446 LEU A CA 1
ATOM 3231 C C . LEU A 1 423 ? -18.999 42.149 44.305 1.00 6.10 446 LEU A C 1
ATOM 3232 O O . LEU A 1 423 ? -19.069 41.460 45.331 1.00 3.23 446 LEU A O 1
ATOM 3237 N N . SER A 1 424 ? -20.058 42.462 43.565 1.00 5.03 447 SER A N 1
ATOM 3238 C CA . SER A 1 424 ? -21.424 42.143 43.976 1.00 4.04 447 SER A CA 1
ATOM 3239 C C . SER A 1 424 ? -21.737 40.655 44.098 1.00 2.88 447 SER A C 1
ATOM 3240 O O . SER A 1 424 ? -21.064 39.806 43.517 1.00 3.91 447 SER A O 1
ATOM 3243 N N . TRP A 1 425 ? -22.780 40.360 44.864 1.00 3.57 448 TRP A N 1
ATOM 3244 C CA . TRP A 1 425 ? -23.248 38.994 45.075 1.00 3.01 448 TRP A CA 1
ATOM 3245 C C . TRP A 1 425 ? -22.218 38.129 45.763 1.00 2.62 448 TRP A C 1
ATOM 3246 O O . TRP A 1 425 ? -22.113 36.939 45.493 1.00 4.63 448 TRP A O 1
ATOM 3257 N N . ASN A 1 426 ? -21.444 38.747 46.637 1.00 3.10 449 ASN A N 1
ATOM 3258 C CA . ASN A 1 426 ? -20.617 38.008 47.566 1.00 7.58 449 ASN A CA 1
ATOM 3259 C C . ASN A 1 426 ? -21.187 38.046 48.989 1.00 9.61 449 ASN A C 1
ATOM 3260 O O . ASN A 1 426 ? -22.304 38.518 49.215 1.00 8.28 449 ASN A O 1
ATOM 3265 N N . ARG A 1 427 ? -20.435 37.462 49.915 1.00 7.68 450 ARG A N 1
ATOM 3266 C CA . ARG A 1 427 ? -20.725 37.475 51.351 1.00 9.50 450 ARG A CA 1
ATOM 3267 C C . ARG A 1 427 ? -19.908 38.513 52.124 1.00 7.23 450 ARG A C 1
ATOM 3268 O O . ARG A 1 427 ? -19.661 38.336 53.300 1.00 11.22 450 ARG A O 1
ATOM 3276 N N . LEU A 1 428 ? -19.328 39.480 51.430 1.00 7.00 451 LEU A N 1
ATOM 3277 C CA . LEU A 1 428 ? -18.455 40.464 52.074 1.00 9.43 451 LEU A CA 1
ATOM 3278 C C . LEU A 1 428 ? -19.117 41.197 53.244 1.00 11.51 451 LEU A C 1
ATOM 3279 O O . LEU A 1 428 ? -20.332 41.435 53.232 1.00 10.34 451 LEU A O 1
ATOM 3284 N N . THR A 1 429 ? -18.319 41.545 54.251 1.00 4.66 452 THR A N 1
ATOM 3285 C CA . THR A 1 429 ? -18.853 42.181 55.461 1.00 7.29 452 THR A CA 1
ATOM 3286 C C . THR A 1 429 ? -18.004 43.351 55.918 1.00 8.06 452 THR A C 1
ATOM 3287 O O . THR A 1 429 ? -16.942 43.616 55.358 1.00 11.10 452 THR A O 1
ATOM 3291 N N . GLY A 1 430 ? -18.456 44.024 56.970 1.00 8.15 453 GLY A N 1
ATOM 3292 C CA . GLY A 1 430 ? -17.725 45.156 57.506 1.00 4.51 453 GLY A CA 1
ATOM 3293 C C . GLY A 1 430 ? -18.148 46.430 56.812 1.00 7.89 453 GLY A C 1
ATOM 3294 O O . GLY A 1 430 ? -19.058 46.421 55.982 1.00 7.81 453 GLY A O 1
ATOM 3295 N N . ALA A 1 431 ? -17.504 47.534 57.163 1.00 5.02 454 ALA A N 1
ATOM 3296 C CA . ALA A 1 431 ? -17.815 48.807 56.537 1.00 7.09 454 ALA A CA 1
ATOM 3297 C C . ALA A 1 431 ? -17.179 48.924 55.150 1.00 9.78 454 ALA A C 1
ATOM 3298 O O . ALA A 1 431 ? -16.219 48.223 54.834 1.00 9.93 454 ALA A O 1
ATOM 3300 N N . ILE A 1 432 ? -17.726 49.808 54.323 1.00 7.01 455 ILE A N 1
ATOM 3301 C CA . ILE A 1 432 ? -17.079 50.171 53.077 1.00 5.83 455 ILE A CA 1
ATOM 3302 C C . ILE A 1 432 ? -16.110 51.297 53.381 1.00 7.54 455 ILE A C 1
ATOM 3303 O O . ILE A 1 432 ? -16.517 52.386 53.777 1.00 7.46 455 ILE A O 1
ATOM 3308 N N . PRO A 1 433 ? -14.814 51.038 53.180 1.00 11.20 456 PRO A N 1
ATOM 3309 C CA . PRO A 1 433 ? -13.693 51.909 53.548 1.00 4.47 456 PRO A CA 1
ATOM 3310 C C . PRO A 1 433 ? -13.625 53.186 52.735 1.00 11.91 456 PRO A C 1
ATOM 3311 O O . PRO A 1 433 ? -14.161 53.272 51.627 1.00 14.88 456 PRO A O 1
ATOM 3315 N N . SER A 1 434 ? -12.921 54.165 53.284 1.00 10.95 457 SER A N 1
ATOM 3316 C CA . SER A 1 434 ? -12.875 55.507 52.730 1.00 11.88 457 SER A CA 1
ATOM 3317 C C . SER A 1 434 ? -12.130 55.570 51.392 1.00 9.87 457 SER A C 1
ATOM 3318 O O . SER A 1 434 ? -12.430 56.404 50.537 1.00 8.22 457 SER A O 1
ATOM 3321 N N . TRP A 1 435 ? -11.155 54.686 51.214 1.00 11.54 458 TRP A N 1
ATOM 3322 C CA . TRP A 1 435 ? -10.303 54.741 50.032 1.00 16.36 458 TRP A CA 1
ATOM 3323 C C . TRP A 1 435 ? -11.022 54.392 48.717 1.00 16.69 458 TRP A C 1
ATOM 3324 O O . TRP A 1 435 ? -10.458 54.575 47.637 1.00 15.51 458 TRP A O 1
ATOM 3335 N N . ILE A 1 436 ? -12.257 53.896 48.814 1.00 12.12 459 ILE A N 1
ATOM 3336 C CA . ILE A 1 436 ? -13.051 53.580 47.634 1.00 11.81 459 ILE A CA 1
ATOM 3337 C C . ILE A 1 436 ? -13.408 54.863 46.898 1.00 16.80 459 ILE A C 1
ATOM 3338 O O . ILE A 1 436 ? -13.750 54.833 45.715 1.00 16.51 459 ILE A O 1
ATOM 3343 N N . GLY A 1 437 ? -13.326 55.990 47.603 1.00 16.10 460 GLY A N 1
ATOM 3344 C CA . GLY A 1 437 ? -13.640 57.278 47.018 1.00 13.81 460 GLY A CA 1
ATOM 3345 C C . GLY A 1 437 ? -12.404 57.896 46.403 1.00 13.38 460 GLY A C 1
ATOM 3346 O O . GLY A 1 437 ? -12.456 58.986 45.846 1.00 18.11 460 GLY A O 1
ATOM 3347 N N . ASP A 1 438 ? -11.288 57.190 46.504 1.00 11.18 461 ASP A N 1
ATOM 3348 C CA . ASP A 1 438 ? -10.010 57.716 46.040 1.00 15.67 461 ASP A CA 1
ATOM 3349 C C . ASP A 1 438 ? -9.617 57.330 44.620 1.00 19.00 461 ASP A C 1
ATOM 3350 O O . ASP A 1 438 ? -8.634 57.850 44.088 1.00 21.76 461 ASP A O 1
ATOM 3355 N N . PHE A 1 439 ? -10.367 56.428 43.998 1.00 16.31 462 PHE A N 1
ATOM 3356 C CA . PHE A 1 439 ? -10.063 56.059 42.630 1.00 11.11 462 PHE A CA 1
ATOM 3357 C C . PHE A 1 439 ? -10.566 57.172 41.707 1.00 15.99 462 PHE A C 1
ATOM 3358 O O . PHE A 1 439 ? -11.764 57.439 41.652 1.00 15.16 462 PHE A O 1
ATOM 3366 N N . LYS A 1 440 ? -9.650 57.809 40.977 1.00 14.44 463 LYS A N 1
ATOM 3367 C CA . LYS A 1 440 ? -9.971 58.983 40.156 1.00 16.90 463 LYS A CA 1
ATOM 3368 C C . LYS A 1 440 ? -10.630 58.625 38.827 1.00 13.32 463 LYS A C 1
ATOM 3369 O O . LYS A 1 440 ? -11.344 59.434 38.235 1.00 10.35 463 LYS A O 1
ATOM 3375 N N . ALA A 1 441 ? -10.352 57.424 38.342 1.00 12.00 464 ALA A N 1
ATOM 3376 C CA . ALA A 1 441 ? -10.912 56.979 37.077 1.00 10.34 464 ALA A CA 1
ATOM 3377 C C . ALA A 1 441 ? -12.136 56.096 37.241 1.00 8.14 464 ALA A C 1
ATOM 3378 O O . ALA A 1 441 ? -12.660 55.589 36.258 1.00 12.54 464 ALA A O 1
ATOM 3380 N N . LEU A 1 442 ? -12.587 55.885 38.472 1.00 11.94 465 LEU A N 1
ATOM 3381 C CA . LEU A 1 442 ? -13.676 54.941 38.696 1.00 6.84 465 LEU A CA 1
ATOM 3382 C C . LEU A 1 442 ? -14.997 55.599 38.351 1.00 4.21 465 LEU A C 1
ATOM 3383 O O . LEU A 1 442 ? -15.338 56.621 38.932 1.00 9.56 465 LEU A O 1
ATOM 3388 N N . PHE A 1 443 ? -15.685 55.078 37.334 1.00 8.27 466 PHE A N 1
ATOM 3389 C CA . PHE A 1 443 ? -17.042 55.512 36.983 1.00 2.20 466 PHE A CA 1
ATOM 3390 C C . PHE A 1 443 ? -18.144 54.497 37.287 1.00 2.81 466 PHE A C 1
ATOM 3391 O O . PHE A 1 443 ? -19.328 54.786 37.134 1.00 1.63 466 PHE A O 1
ATOM 3399 N N . TYR A 1 444 ? -17.760 53.287 37.675 1.00 4.61 467 TYR A N 1
ATOM 3400 C CA . TYR A 1 444 ? -18.741 52.229 37.897 1.00 2.65 467 TYR A CA 1
ATOM 3401 C C . TYR A 1 444 ? -18.327 51.365 39.069 1.00 3.92 467 TYR A C 1
ATOM 3402 O O . TYR A 1 444 ? -17.249 50.770 39.051 1.00 2.67 467 TYR A O 1
ATOM 3411 N N . LEU A 1 445 ? -19.192 51.238 40.069 1.00 8.58 468 LEU A N 1
ATOM 3412 C CA . LEU A 1 445 ? -18.919 50.276 41.134 1.00 2.72 468 LEU A CA 1
ATOM 3413 C C . LEU A 1 445 ? -20.171 49.598 41.636 1.00 0.89 468 LEU A C 1
ATOM 3414 O O . LEU A 1 445 ? -21.159 50.251 41.929 1.00 0.87 468 LEU A O 1
ATOM 3419 N N . ASP A 1 446 ? -20.119 48.275 41.707 1.00 0.74 469 ASP A N 1
ATOM 3420 C CA . ASP A 1 446 ? -21.239 47.490 42.188 1.00 1.93 469 ASP A CA 1
ATOM 3421 C C . ASP A 1 446 ? -20.749 46.681 43.375 1.00 3.40 469 ASP A C 1
ATOM 3422 O O . ASP A 1 446 ? -19.945 45.756 43.225 1.00 1.80 469 ASP A O 1
ATOM 3427 N N . LEU A 1 447 ? -21.191 47.101 44.557 1.00 6.83 470 LEU A N 1
ATOM 3428 C CA . LEU A 1 447 ? -20.985 46.391 45.824 1.00 4.44 470 LEU A CA 1
ATOM 3429 C C . LEU A 1 447 ? -22.257 45.707 46.321 1.00 5.74 470 LEU A C 1
ATOM 3430 O O . LEU A 1 447 ? -22.303 45.207 47.448 1.00 4.31 470 LEU A O 1
ATOM 3435 N N . SER A 1 448 ? -23.296 45.735 45.491 1.00 3.08 471 SER A N 1
ATOM 3436 C CA . SER A 1 448 ? -24.628 45.295 45.898 1.00 2.76 471 SER A CA 1
ATOM 3437 C C . SER A 1 448 ? -24.692 43.826 46.292 1.00 3.46 471 SER A C 1
ATOM 3438 O O . SER A 1 448 ? -23.843 43.020 45.894 1.00 3.37 471 SER A O 1
ATOM 3441 N N . ASN A 1 449 ? -25.706 43.492 47.085 1.00 3.84 472 ASN A N 1
ATOM 3442 C CA . ASN A 1 449 ? -25.950 42.114 47.492 1.00 4.24 472 ASN A CA 1
ATOM 3443 C C . ASN A 1 449 ? -24.766 41.533 48.266 1.00 3.73 472 ASN A C 1
ATOM 3444 O O . ASN A 1 449 ? -24.269 40.446 47.969 1.00 3.26 472 ASN A O 1
ATOM 3449 N N . ASN A 1 450 ? -24.314 42.289 49.255 1.00 2.84 473 ASN A N 1
ATOM 3450 C CA . ASN A 1 450 ? -23.335 41.807 50.221 1.00 5.37 473 ASN A CA 1
ATOM 3451 C C . ASN A 1 450 ? -23.886 41.976 51.633 1.00 5.31 473 ASN A C 1
ATOM 3452 O O . ASN A 1 450 ? -25.089 42.102 51.813 1.00 2.99 473 ASN A O 1
ATOM 3457 N N . SER A 1 451 ? -23.032 41.811 52.632 1.00 8.52 474 SER A N 1
ATOM 3458 C CA . SER A 1 451 ? -23.367 42.116 54.034 1.00 6.13 474 SER A CA 1
ATOM 3459 C C . SER A 1 451 ? -22.833 43.430 54.592 1.00 4.81 474 SER A C 1
ATOM 3460 O O . SER A 1 451 ? -22.621 43.522 55.790 1.00 7.08 474 SER A O 1
ATOM 3463 N N . PHE A 1 452 ? -22.416 44.351 53.732 1.00 3.90 475 PHE A N 1
ATOM 3464 C CA . PHE A 1 452 ? -21.773 45.570 54.204 1.00 3.83 475 PHE A CA 1
ATOM 3465 C C . PHE A 1 452 ? -22.607 46.318 55.228 1.00 3.39 475 PHE A C 1
ATOM 3466 O O . PHE A 1 452 ? -23.831 46.384 55.115 1.00 2.64 475 PHE A O 1
ATOM 3474 N N . THR A 1 453 ? -21.922 46.877 56.219 1.00 1.78 476 THR A N 1
ATOM 3475 C CA . THR A 1 453 ? -22.566 47.612 57.298 1.00 6.59 476 THR A CA 1
ATOM 3476 C C . THR A 1 453 ? -21.865 48.931 57.503 1.00 8.81 476 THR A C 1
ATOM 3477 O O . THR A 1 453 ? -20.902 49.246 56.814 1.00 12.37 476 THR A O 1
ATOM 3481 N N . GLY A 1 454 ? -22.339 49.694 58.475 1.00 12.03 477 GLY A N 1
ATOM 3482 C CA . GLY A 1 454 ? -21.804 51.018 58.714 1.00 6.04 477 GLY A CA 1
ATOM 3483 C C . GLY A 1 454 ? -22.538 52.018 57.857 1.00 5.30 477 GLY A C 1
ATOM 3484 O O . GLY A 1 454 ? -23.520 51.679 57.191 1.00 3.54 477 GLY A O 1
ATOM 3485 N N . GLU A 1 455 ? -22.066 53.257 57.879 1.00 7.02 478 GLU A N 1
ATOM 3486 C CA . GLU A 1 455 ? -22.635 54.289 57.039 1.00 11.18 478 GLU A CA 1
ATOM 3487 C C . GLU A 1 455 ? -22.008 54.236 55.654 1.00 11.15 478 GLU A C 1
ATOM 3488 O O . GLU A 1 455 ? -21.043 53.502 55.425 1.00 14.44 478 GLU A O 1
ATOM 3494 N N . ILE A 1 456 ? -22.527 55.048 54.742 1.00 8.17 479 ILE A N 1
ATOM 3495 C CA . ILE A 1 456 ? -21.922 55.185 53.425 1.00 11.76 479 ILE A CA 1
ATOM 3496 C C . ILE A 1 456 ? -20.725 56.127 53.544 1.00 9.75 479 ILE A C 1
ATOM 3497 O O . ILE A 1 456 ? -20.868 57.233 54.036 1.00 10.31 479 ILE A O 1
ATOM 3502 N N . PRO A 1 457 ? -19.538 55.690 53.104 1.00 8.21 480 PRO A N 1
ATOM 3503 C CA . PRO A 1 457 ? -18.399 56.604 53.188 1.00 5.32 480 PRO A CA 1
ATOM 3504 C C . PRO A 1 457 ? -18.635 57.885 52.392 1.00 8.73 480 PRO A C 1
ATOM 3505 O O . PRO A 1 457 ? -19.008 57.825 51.220 1.00 9.95 480 PRO A O 1
ATOM 3509 N N . LYS A 1 458 ? -18.405 59.027 53.034 1.00 8.61 481 LYS A N 1
ATOM 3510 C CA . LYS A 1 458 ? -18.579 60.339 52.412 1.00 12.19 481 LYS A CA 1
ATOM 3511 C C . LYS A 1 458 ? -17.684 60.588 51.184 1.00 6.99 481 LYS A C 1
ATOM 3512 O O . LYS A 1 458 ? -17.966 61.462 50.365 1.00 9.26 481 LYS A O 1
ATOM 3518 N N . SER A 1 459 ? -16.601 59.832 51.060 1.00 5.16 482 SER A N 1
ATOM 3519 C CA . SER A 1 459 ? -15.635 60.070 49.997 1.00 7.84 482 SER A CA 1
ATOM 3520 C C . SER A 1 459 ? -16.174 59.691 48.601 1.00 11.71 482 SER A C 1
ATOM 3521 O O . SER A 1 459 ? -15.553 60.004 47.586 1.00 9.25 482 SER A O 1
ATOM 3524 N N . LEU A 1 460 ? -17.298 58.981 48.544 1.00 10.55 483 LEU A N 1
ATOM 3525 C CA . LEU A 1 460 ? -18.010 58.646 47.332 1.00 8.75 483 LEU A CA 1
ATOM 3526 C C . LEU A 1 460 ? -18.635 59.833 46.668 1.00 15.43 483 LEU A C 1
ATOM 3527 O O . LEU A 1 460 ? -19.079 59.771 45.576 1.00 16.10 483 LEU A O 1
ATOM 3532 N N . THR A 1 461 ? -18.617 60.929 47.381 1.00 9.30 484 THR A N 1
ATOM 3533 C CA . THR A 1 461 ? -19.138 62.166 46.974 1.00 8.58 484 THR A CA 1
ATOM 3534 C C . THR A 1 461 ? -18.119 63.029 46.264 1.00 9.09 484 THR A C 1
ATOM 3535 O O . THR A 1 461 ? -18.469 63.977 45.643 1.00 23.44 484 THR A O 1
ATOM 3539 N N . LYS A 1 462 ? -16.875 62.702 46.370 1.00 10.68 485 LYS A N 1
ATOM 3540 C CA . LYS A 1 462 ? -15.842 63.380 45.680 1.00 14.80 485 LYS A CA 1
ATOM 3541 C C . LYS A 1 462 ? -15.113 62.513 44.685 1.00 13.50 485 LYS A C 1
ATOM 3542 O O . LYS A 1 462 ? -14.024 62.837 44.297 1.00 13.97 485 LYS A O 1
ATOM 3548 N N . LEU A 1 463 ? -15.732 61.431 44.272 1.00 11.57 486 LEU A N 1
ATOM 3549 C CA . LEU A 1 463 ? -15.238 60.587 43.169 1.00 15.81 486 LEU A CA 1
ATOM 3550 C C . LEU A 1 463 ? -15.080 61.437 41.925 1.00 9.30 486 LEU A C 1
ATOM 3551 O O . LEU A 1 463 ? -16.048 62.019 41.442 1.00 15.06 486 LEU A O 1
ATOM 3556 N N . GLU A 1 464 ? -13.873 61.487 41.381 1.00 8.31 487 GLU A N 1
ATOM 3557 C CA . GLU A 1 464 ? -13.582 62.484 40.345 1.00 13.43 487 GLU A CA 1
ATOM 3558 C C . GLU A 1 464 ? -14.273 62.244 39.008 1.00 14.38 487 GLU A C 1
ATOM 3559 O O . GLU A 1 464 ? -14.789 63.182 38.401 1.00 13.17 487 GLU A O 1
ATOM 3565 N N . SER A 1 465 ? -14.300 60.996 38.556 1.00 10.11 488 SER A N 1
ATOM 3566 C CA . SER A 1 465 ? -14.964 60.681 37.293 1.00 15.93 488 SER A CA 1
ATOM 3567 C C . SER A 1 465 ? -16.476 60.885 37.345 1.00 19.01 488 SER A C 1
ATOM 3568 O O . SER A 1 465 ? -17.140 60.911 36.306 1.00 10.24 488 SER A O 1
ATOM 3571 N N . LEU A 1 466 ? -17.023 60.988 38.553 1.00 14.32 489 LEU A N 1
ATOM 3572 C CA . LEU A 1 466 ? -18.444 61.228 38.689 1.00 8.83 489 LEU A CA 1
ATOM 3573 C C . LEU A 1 466 ? -18.791 62.693 38.961 1.00 10.64 489 LEU A C 1
ATOM 3574 O O . LEU A 1 466 ? -19.955 63.066 38.954 1.00 10.06 489 LEU A O 1
ATOM 3579 N N . THR A 1 467 ? -17.791 63.542 39.154 1.00 13.89 490 THR A N 1
ATOM 3580 C CA . THR A 1 467 ? -18.094 64.958 39.347 1.00 22.62 490 THR A CA 1
ATOM 3581 C C . THR A 1 467 ? -17.765 65.795 38.115 1.00 21.90 490 THR A C 1
ATOM 3582 O O . THR A 1 467 ? -18.657 66.155 37.359 1.00 30.86 490 THR A O 1
ATOM 3586 N N . SER A 1 468 ? -16.479 66.076 37.909 1.00 43.77 491 SER A N 1
ATOM 3587 C CA . SER A 1 468 ? -16.044 67.095 36.942 1.00 40.12 491 SER A CA 1
ATOM 3588 C C . SER A 1 468 ? -16.163 66.624 35.512 1.00 50.77 491 SER A C 1
ATOM 3589 O O . SER A 1 468 ? -15.815 65.483 35.192 1.00 47.32 491 SER A O 1
ATOM 3592 N N . ARG A 1 469 ? -15.888 67.412 34.496 1.00 30.00 492 ARG A N 1
ATOM 3593 C CA . ARG A 1 469 ? -15.271 66.682 33.290 1.00 30.00 492 ARG A CA 1
ATOM 3594 C C . ARG A 1 469 ? -13.633 66.583 32.918 1.00 30.00 492 ARG A C 1
ATOM 3595 O O . ARG A 1 469 ? -13.246 66.169 31.836 1.00 30.00 492 ARG A O 1
ATOM 3603 N N . ASN A 1 470 ? -12.762 66.968 33.842 1.00 59.39 493 ASN A N 1
ATOM 3604 C CA . ASN A 1 470 ? -11.316 67.098 33.860 1.00 66.88 493 ASN A CA 1
ATOM 3605 C C . ASN A 1 470 ? -10.533 65.827 34.105 1.00 65.18 493 ASN A C 1
ATOM 3606 O O . ASN A 1 470 ? -9.335 65.783 33.942 1.00 59.89 493 ASN A O 1
ATOM 3611 N N . ILE A 1 471 ? -11.221 64.785 34.495 1.00 63.35 494 ILE A N 1
ATOM 3612 C CA . ILE A 1 471 ? -10.585 63.481 34.461 1.00 55.71 494 ILE A CA 1
ATOM 3613 C C . ILE A 1 471 ? -10.799 62.857 33.076 1.00 61.46 494 ILE A C 1
ATOM 3614 O O . ILE A 1 471 ? -11.917 62.828 32.555 1.00 61.48 494 ILE A O 1
ATOM 3619 N N . SER A 1 472 ? -9.714 62.398 32.463 1.00 52.76 495 SER A N 1
ATOM 3620 C CA . SER A 1 472 ? -9.801 61.746 31.165 1.00 51.41 495 SER A CA 1
ATOM 3621 C C . SER A 1 472 ? -8.856 60.555 31.121 1.00 47.63 495 SER A C 1
ATOM 3622 O O . SER A 1 472 ? -7.676 60.673 31.460 1.00 48.89 495 SER A O 1
ATOM 3625 N N . VAL A 1 473 ? -9.380 59.404 30.717 1.00 42.44 496 VAL A N 1
ATOM 3626 C CA . VAL A 1 473 ? -8.569 58.200 30.605 1.00 37.78 496 VAL A CA 1
ATOM 3627 C C . VAL A 1 473 ? -8.988 57.382 29.403 1.00 33.79 496 VAL A C 1
ATOM 3628 O O . VAL A 1 473 ? -10.053 57.600 28.823 1.00 33.10 496 VAL A O 1
ATOM 3632 N N . ASN A 1 474 ? -8.137 56.434 29.038 1.00 38.36 497 ASN A N 1
ATOM 3633 C CA . ASN A 1 474 ? -8.416 55.544 27.923 1.00 37.22 497 ASN A CA 1
ATOM 3634 C C . ASN A 1 474 ? -9.190 54.299 28.345 1.00 28.56 497 ASN A C 1
ATOM 3635 O O . ASN A 1 474 ? -8.820 53.600 29.293 1.00 24.31 497 ASN A O 1
ATOM 3640 N N . GLU A 1 475 ? -10.282 54.056 27.631 1.00 30.23 498 GLU A N 1
ATOM 3641 C CA . GLU A 1 475 ? -11.123 52.886 27.822 1.00 36.28 498 GLU A CA 1
ATOM 3642 C C . GLU A 1 475 ? -10.335 51.625 27.522 1.00 32.86 498 GLU A C 1
ATOM 3643 O O . GLU A 1 475 ? -9.615 51.568 26.528 1.00 42.28 498 GLU A O 1
ATOM 3649 N N . PRO A 1 476 ? -10.465 50.606 28.382 1.00 31.17 499 PRO A N 1
ATOM 3650 C CA . PRO A 1 476 ? -9.814 49.321 28.103 1.00 23.58 499 PRO A CA 1
ATOM 3651 C C . PRO A 1 476 ? -10.458 48.671 26.881 1.00 21.17 499 PRO A C 1
ATOM 3652 O O . PRO A 1 476 ? -11.658 48.835 26.652 1.00 23.30 499 PRO A O 1
ATOM 3656 N N . SER A 1 477 ? -9.679 47.918 26.116 1.00 28.68 500 SER A N 1
ATOM 3657 C CA . SER A 1 477 ? -10.208 47.301 24.907 1.00 22.03 500 SER A CA 1
ATOM 3658 C C . SER A 1 477 ? -10.006 45.786 24.801 1.00 14.79 500 SER A C 1
ATOM 3659 O O . SER A 1 477 ? -9.341 45.324 23.865 1.00 14.47 500 SER A O 1
ATOM 3662 N N . PRO A 1 478 ? -10.583 45.006 25.744 1.00 12.10 501 PRO A N 1
ATOM 3663 C CA . PRO A 1 478 ? -10.580 43.549 25.560 1.00 8.15 501 PRO A CA 1
ATOM 3664 C C . PRO A 1 478 ? -11.413 43.120 24.361 1.00 12.18 501 PRO A C 1
ATOM 3665 O O . PRO A 1 478 ? -12.263 43.871 23.893 1.00 22.41 501 PRO A O 1
ATOM 3669 N N . ASP A 1 479 ? -11.170 41.909 23.880 1.00 11.01 502 ASP A N 1
ATOM 3670 C CA . ASP A 1 479 ? -11.839 41.390 22.702 1.00 8.29 502 ASP A CA 1
ATOM 3671 C C . ASP A 1 479 ? -13.145 40.688 23.033 1.00 6.82 502 ASP A C 1
ATOM 3672 O O . ASP A 1 479 ? -13.768 40.098 22.166 1.00 16.78 502 ASP A O 1
ATOM 3677 N N . PHE A 1 480 ? -13.564 40.719 24.285 1.00 10.54 503 PHE A N 1
ATOM 3678 C CA . PHE A 1 480 ? -14.825 40.074 24.618 1.00 6.79 503 PHE A CA 1
ATOM 3679 C C . PHE A 1 480 ? -15.848 41.075 25.117 1.00 9.37 503 PHE A C 1
ATOM 3680 O O . PHE A 1 480 ? -15.479 42.128 25.638 1.00 11.06 503 PHE A O 1
ATOM 3688 N N . PRO A 1 481 ? -17.142 40.776 24.907 1.00 7.70 504 PRO A N 1
ATOM 3689 C CA . PRO A 1 481 ? -18.210 41.585 25.503 1.00 8.10 504 PRO A CA 1
ATOM 3690 C C . PRO A 1 481 ? -18.351 41.288 26.985 1.00 6.77 504 PRO A C 1
ATOM 3691 O O . PRO A 1 481 ? -17.798 40.304 27.502 1.00 4.96 504 PRO A O 1
ATOM 3695 N N . PHE A 1 482 ? -19.079 42.162 27.663 1.00 6.12 505 PHE A N 1
ATOM 3696 C CA . PHE A 1 482 ? -19.444 41.929 29.047 1.00 6.56 505 PHE A CA 1
ATOM 3697 C C . PHE A 1 482 ? -20.943 41.779 29.135 1.00 6.76 505 PHE A C 1
ATOM 3698 O O . PHE A 1 482 ? -21.699 42.360 28.339 1.00 5.99 505 PHE A O 1
ATOM 3706 N N . PHE A 1 483 ? -21.373 40.993 30.108 1.00 5.37 506 PHE A N 1
ATOM 3707 C CA . PHE A 1 483 ? -22.790 40.794 30.329 1.00 5.15 506 PHE A CA 1
ATOM 3708 C C . PHE A 1 483 ? -23.190 41.132 31.744 1.00 7.97 506 PHE A C 1
ATOM 3709 O O . PHE A 1 483 ? -22.404 41.027 32.694 1.00 6.69 506 PHE A O 1
ATOM 3717 N N . MET A 1 484 ? -24.441 41.528 31.865 1.00 8.73 507 MET A N 1
ATOM 3718 C CA . MET A 1 484 ? -24.933 42.139 33.071 1.00 6.82 507 MET A CA 1
ATOM 3719 C C . MET A 1 484 ? -26.280 41.502 33.386 1.00 11.90 507 MET A C 1
ATOM 3720 O O . MET A 1 484 ? -27.199 41.524 32.556 1.00 5.99 507 MET A O 1
ATOM 3725 N N . LYS A 1 485 ? -26.385 40.897 34.566 1.00 10.13 508 LYS A N 1
ATOM 3726 C CA . LYS A 1 485 ? -27.662 40.348 35.013 1.00 14.73 508 LYS A CA 1
ATOM 3727 C C . LYS A 1 485 ? -28.198 40.997 36.285 1.00 11.38 508 LYS A C 1
ATOM 3728 O O . LYS A 1 485 ? -27.491 41.099 37.286 1.00 12.04 508 LYS A O 1
ATOM 3734 N N . ARG A 1 486 ? -29.451 41.444 36.222 1.00 19.68 509 ARG A N 1
ATOM 3735 C CA . ARG A 1 486 ? -30.139 42.059 37.359 1.00 31.24 509 ARG A CA 1
ATOM 3736 C C . ARG A 1 486 ? -30.406 41.055 38.500 1.00 20.15 509 ARG A C 1
ATOM 3737 O O . ARG A 1 486 ? -30.016 41.291 39.637 1.00 22.26 509 ARG A O 1
ATOM 3745 N N . ASN A 1 487 ? -31.076 39.947 38.191 1.00 17.58 510 ASN A N 1
ATOM 3746 C CA . ASN A 1 487 ? -31.254 38.844 39.148 1.00 24.30 510 ASN A CA 1
ATOM 3747 C C . ASN A 1 487 ? -30.968 37.494 38.484 1.00 22.71 510 ASN A C 1
ATOM 3748 O O . ASN A 1 487 ? -30.560 37.462 37.324 1.00 23.82 510 ASN A O 1
ATOM 3753 N N . GLU A 1 488 ? -31.179 36.413 39.177 1.00 21.81 511 GLU A N 1
ATOM 3754 C CA . GLU A 1 488 ? -30.849 35.137 38.642 1.00 27.64 511 GLU A CA 1
ATOM 3755 C C . GLU A 1 488 ? -31.776 34.748 37.452 1.00 22.31 511 GLU A C 1
ATOM 3756 O O . GLU A 1 488 ? -31.426 33.978 36.635 1.00 19.22 511 GLU A O 1
ATOM 3762 N N . SER A 1 489 ? -32.908 35.324 37.262 1.00 25.30 512 SER A N 1
ATOM 3763 C CA . SER A 1 489 ? -33.667 34.850 36.160 1.00 22.51 512 SER A CA 1
ATOM 3764 C C . SER A 1 489 ? -33.945 35.890 35.061 1.00 31.18 512 SER A C 1
ATOM 3765 O O . SER A 1 489 ? -34.680 35.646 34.137 1.00 28.01 512 SER A O 1
ATOM 3768 N N . ALA A 1 490 ? -33.280 37.039 35.146 1.00 20.68 513 ALA A N 1
ATOM 3769 C CA . ALA A 1 490 ? -33.311 38.106 34.146 1.00 29.44 513 ALA A CA 1
ATOM 3770 C C . ALA A 1 490 ? -32.516 37.856 32.903 1.00 23.22 513 ALA A C 1
ATOM 3771 O O . ALA A 1 490 ? -31.478 37.277 32.974 1.00 22.83 513 ALA A O 1
ATOM 3773 N N . ARG A 1 491 ? -32.982 38.278 31.749 1.00 29.66 514 ARG A N 1
ATOM 3774 C CA . ARG A 1 491 ? -32.158 38.202 30.556 1.00 13.50 514 ARG A CA 1
ATOM 3775 C C . ARG A 1 491 ? -31.043 39.217 30.631 1.00 11.72 514 ARG A C 1
ATOM 3776 O O . ARG A 1 491 ? -31.254 40.294 31.092 1.00 10.60 514 ARG A O 1
ATOM 3784 N N . ALA A 1 492 ? -29.871 38.843 30.210 1.00 6.35 515 ALA A N 1
ATOM 3785 C CA . ALA A 1 492 ? -28.738 39.680 30.345 1.00 6.26 515 ALA A CA 1
ATOM 3786 C C . ALA A 1 492 ? -28.658 40.856 29.392 1.00 6.51 515 ALA A C 1
ATOM 3787 O O . ALA A 1 492 ? -29.145 40.820 28.346 1.00 10.11 515 ALA A O 1
ATOM 3789 N N . LEU A 1 493 ? -27.942 41.870 29.801 1.00 11.39 516 LEU A N 1
ATOM 3790 C CA . LEU A 1 493 ? -27.636 42.989 28.922 1.00 6.82 516 LEU A CA 1
ATOM 3791 C C . LEU A 1 493 ? -26.192 42.857 28.472 1.00 7.57 516 LEU A C 1
ATOM 3792 O O . LEU A 1 493 ? -25.341 42.386 29.222 1.00 6.12 516 LEU A O 1
ATOM 3797 N N . GLN A 1 494 ? -25.930 43.270 27.237 1.00 11.33 517 GLN A N 1
ATOM 3798 C CA . GLN A 1 494 ? -24.614 43.130 26.626 1.00 8.61 517 GLN A CA 1
ATOM 3799 C C . GLN A 1 494 ? -23.944 44.489 26.486 1.00 8.85 517 GLN A C 1
ATOM 3800 O O . GLN A 1 494 ? -24.585 45.485 26.174 1.00 10.15 517 GLN A O 1
ATOM 3806 N N . TYR A 1 495 ? -22.656 44.538 26.772 1.00 12.79 518 TYR A N 1
ATOM 3807 C CA . TYR A 1 495 ? -21.892 45.749 26.567 1.00 6.25 518 TYR A CA 1
ATOM 3808 C C . TYR A 1 495 ? -20.631 45.316 25.887 1.00 10.20 518 TYR A C 1
ATOM 3809 O O . TYR A 1 495 ? -19.863 44.532 26.455 1.00 8.06 518 TYR A O 1
ATOM 3818 N N . ASN A 1 496 ? -20.434 45.811 24.663 1.00 10.94 519 ASN A N 1
ATOM 3819 C CA . ASN A 1 496 ? -19.267 45.461 23.872 1.00 7.65 519 ASN A CA 1
ATOM 3820 C C . ASN A 1 496 ? -18.053 46.223 24.341 1.00 6.59 519 ASN A C 1
ATOM 3821 O O . ASN A 1 496 ? -16.932 45.755 24.192 1.00 17.16 519 ASN A O 1
ATOM 3826 N N . GLN A 1 497 ? -18.280 47.401 24.909 1.00 8.23 520 GLN A N 1
ATOM 3827 C CA . GLN A 1 497 ? -17.193 48.221 25.436 1.00 9.71 520 GLN A CA 1
ATOM 3828 C C . GLN A 1 497 ? -17.463 48.678 26.872 1.00 11.62 520 GLN A C 1
ATOM 3829 O O . GLN A 1 497 ? -18.611 48.913 27.267 1.00 10.16 520 GLN A O 1
ATOM 3835 N N . ILE A 1 498 ? -16.385 48.802 27.638 1.00 13.41 521 ILE A N 1
ATOM 3836 C CA . ILE A 1 498 ? -16.422 49.251 29.029 1.00 9.94 521 ILE A CA 1
ATOM 3837 C C . ILE A 1 498 ? -17.181 50.568 29.230 1.00 12.95 521 ILE A C 1
ATOM 3838 O O . ILE A 1 498 ? -17.957 50.709 30.184 1.00 8.05 521 ILE A O 1
ATOM 3843 N N . PHE A 1 499 ? -17.004 51.507 28.302 1.00 11.15 522 PHE A N 1
ATOM 3844 C CA . PHE A 1 499 ? -17.644 52.817 28.416 1.00 11.59 522 PHE A CA 1
ATOM 3845 C C . PHE A 1 499 ? -19.108 52.777 27.984 1.00 7.02 522 PHE A C 1
ATOM 3846 O O . PHE A 1 499 ? -19.792 53.793 28.003 1.00 7.42 522 PHE A O 1
ATOM 3854 N N . GLY A 1 500 ? -19.584 51.600 27.600 1.00 5.76 523 GLY A N 1
ATOM 3855 C CA . GLY A 1 500 ? -21.009 51.387 27.434 1.00 3.74 523 GLY A CA 1
ATOM 3856 C C . GLY A 1 500 ? -21.759 51.220 28.749 1.00 3.14 523 GLY A C 1
ATOM 3857 O O . GLY A 1 500 ? -22.982 51.297 28.784 1.00 2.75 523 GLY A O 1
ATOM 3858 N N . PHE A 1 501 ? -21.047 50.978 29.841 1.00 2.91 524 PHE A N 1
ATOM 3859 C CA . PHE A 1 501 ? -21.720 50.917 31.139 1.00 3.88 52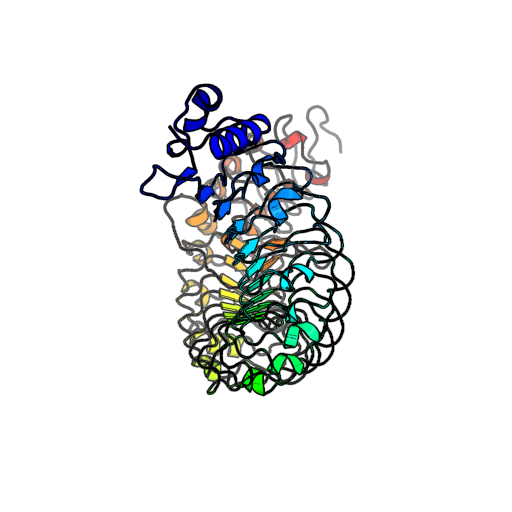4 PHE A CA 1
ATOM 3860 C C . PHE A 1 501 ? -22.062 52.321 31.607 1.00 2.50 524 PHE A C 1
ATOM 3861 O O . PHE A 1 501 ? -21.227 53.223 31.542 1.00 2.88 524 PHE A O 1
ATOM 3869 N N . PRO A 1 502 ? -23.300 52.514 32.066 1.00 1.89 525 PRO A N 1
ATOM 3870 C CA . PRO A 1 502 ? -23.688 53.813 32.621 1.00 2.79 525 PRO A CA 1
ATOM 3871 C C . PRO A 1 502 ? -22.850 54.069 33.866 1.00 2.43 525 PRO A C 1
ATOM 3872 O O . PRO A 1 502 ? -22.602 53.123 34.612 1.00 1.42 525 PRO A O 1
ATOM 3876 N N . PRO A 1 503 ? -22.379 55.307 34.068 1.00 3.09 526 PRO A N 1
ATOM 3877 C CA . PRO A 1 503 ? -21.677 55.561 35.331 1.00 4.03 526 PRO A CA 1
ATOM 3878 C C . PRO A 1 503 ? -22.621 55.323 36.518 1.00 2.40 526 PRO A C 1
ATOM 3879 O O . PRO A 1 503 ? -23.670 55.948 36.618 1.00 3.00 526 PRO A O 1
ATOM 3883 N N . THR A 1 504 ? -22.195 54.453 37.426 1.00 1.80 527 THR A N 1
ATOM 3884 C CA . THR A 1 504 ? -23.094 53.768 38.349 1.00 4.55 527 THR A CA 1
ATOM 3885 C C . THR A 1 504 ? -22.522 53.646 39.774 1.00 4.97 527 THR A C 1
ATOM 3886 O O . THR A 1 504 ? -21.380 53.211 39.960 1.00 3.27 527 THR A O 1
ATOM 3890 N N . ILE A 1 505 ? -23.319 54.011 40.773 1.00 2.57 528 ILE A N 1
ATOM 3891 C CA . ILE A 1 505 ? -23.045 53.562 42.139 1.00 4.96 528 ILE A CA 1
ATOM 3892 C C . ILE A 1 505 ? -24.168 52.638 42.566 1.00 1.52 528 ILE A C 1
ATOM 3893 O O . ILE A 1 505 ? -25.300 53.077 42.734 1.00 0.98 528 ILE A O 1
ATOM 3898 N N . GLU A 1 506 ? -23.856 51.349 42.685 1.00 1.48 529 GLU A N 1
ATOM 3899 C CA . GLU A 1 506 ? -24.852 50.373 43.089 1.00 2.63 529 GLU A CA 1
ATOM 3900 C C . GLU A 1 506 ? -24.467 49.765 44.429 1.00 3.97 529 GLU A C 1
ATOM 3901 O O . GLU A 1 506 ? -23.537 48.947 44.501 1.00 2.03 529 GLU A O 1
ATOM 3907 N N . LEU A 1 507 ? -25.158 50.216 45.481 1.00 3.72 530 LEU A N 1
ATOM 3908 C CA . LEU A 1 507 ? -25.005 49.713 46.861 1.00 3.38 530 LEU A CA 1
ATOM 3909 C C . LEU A 1 507 ? -26.140 48.842 47.448 1.00 3.42 530 LEU A C 1
ATOM 3910 O O . LEU A 1 507 ? -26.124 48.506 48.627 1.00 6.76 530 LEU A O 1
ATOM 3915 N N . GLY A 1 508 ? -27.148 48.537 46.652 1.00 4.65 531 GLY A N 1
ATOM 3916 C CA . GLY A 1 508 ? -28.344 47.897 47.150 1.00 2.78 531 GLY A CA 1
ATOM 3917 C C . GLY A 1 508 ? -28.167 46.533 47.783 1.00 5.72 531 GLY A C 1
ATOM 3918 O O . GLY A 1 508 ? -27.153 45.869 47.588 1.00 3.07 531 GLY A O 1
ATOM 3919 N N . HIS A 1 509 ? -29.175 46.121 48.551 1.00 10.07 532 HIS A N 1
ATOM 3920 C CA . HIS A 1 509 ? -29.142 44.865 49.299 1.00 4.30 532 HIS A CA 1
ATOM 3921 C C . HIS A 1 509 ? -27.900 44.705 50.147 1.00 4.55 532 HIS A C 1
ATOM 3922 O O . HIS A 1 509 ? -27.162 43.745 49.998 1.00 7.05 532 HIS A O 1
ATOM 3929 N N . ASN A 1 510 ? -27.651 45.671 51.010 1.00 3.28 533 ASN A N 1
ATOM 3930 C CA . ASN A 1 510 ? -26.608 45.538 52.006 1.00 4.65 533 ASN A CA 1
ATOM 3931 C C . ASN A 1 510 ? -27.226 45.828 53.368 1.00 8.15 533 ASN A C 1
ATOM 3932 O O . ASN A 1 510 ? -28.447 45.804 53.506 1.00 8.66 533 ASN A O 1
ATOM 3937 N N . ASN A 1 511 ? -26.402 45.964 54.397 1.00 4.76 534 ASN A N 1
ATOM 3938 C CA . ASN A 1 511 ? -26.902 46.426 55.689 1.00 5.95 534 ASN A CA 1
ATOM 3939 C C . ASN A 1 511 ? -26.631 47.886 56.100 1.00 5.30 534 ASN A C 1
ATOM 3940 O O . ASN A 1 511 ? -26.764 48.241 57.258 1.00 16.61 534 ASN A O 1
ATOM 3945 N N . LEU A 1 512 ? -26.179 48.693 55.149 1.00 4.20 535 LEU A N 1
ATOM 3946 C CA . LEU A 1 512 ? -25.782 50.085 55.378 1.00 7.29 535 LEU A CA 1
ATOM 3947 C C . LEU A 1 512 ? -26.827 50.927 56.122 1.00 8.97 535 LEU A C 1
ATOM 3948 O O . LEU A 1 512 ? -28.023 50.755 55.924 1.00 7.23 535 LEU A O 1
ATOM 3953 N N . SER A 1 513 ? -26.356 51.831 56.982 1.00 4.73 536 SER A N 1
ATOM 3954 C CA . SER A 1 513 ? -27.236 52.666 57.800 1.00 6.48 536 SER A CA 1
ATOM 3955 C C . SER A 1 513 ? -26.773 54.111 57.774 1.00 7.55 536 SER A C 1
ATOM 3956 O O . SER A 1 513 ? -25.816 54.457 57.084 1.00 6.78 536 SER A O 1
ATOM 3959 N N . GLY A 1 514 ? -27.439 54.967 58.535 1.00 7.61 537 GLY A N 1
ATOM 3960 C CA . GLY A 1 514 ? -27.065 56.367 58.526 1.00 6.49 537 GLY A CA 1
ATOM 3961 C C . GLY A 1 514 ? -27.774 57.094 57.403 1.00 8.36 537 GLY A C 1
ATOM 3962 O O . GLY A 1 514 ? -28.693 56.545 56.774 1.00 5.39 537 GLY A O 1
ATOM 3963 N N . PRO A 1 515 ? -27.372 58.347 57.155 1.00 5.79 538 PRO A N 1
ATOM 3964 C CA . PRO A 1 515 ? -28.115 59.175 56.206 1.00 6.81 538 PRO A CA 1
ATOM 3965 C C . PRO A 1 515 ? -27.565 59.092 54.779 1.00 13.45 538 PRO A C 1
ATOM 3966 O O . PRO A 1 515 ? -26.523 58.472 54.520 1.00 11.52 538 PRO A O 1
ATOM 3970 N N . ILE A 1 516 ? -28.262 59.757 53.865 1.00 5.20 539 ILE A N 1
ATOM 3971 C CA . ILE A 1 516 ? -27.791 59.911 52.509 1.00 10.02 539 ILE A CA 1
ATOM 3972 C C . ILE A 1 516 ? -27.170 61.295 52.446 1.00 10.45 539 ILE A C 1
ATOM 3973 O O . ILE A 1 516 ? -27.859 62.288 52.624 1.00 17.05 539 ILE A O 1
ATOM 3978 N N . TRP A 1 517 ? -25.866 61.363 52.224 1.00 8.97 540 TRP A N 1
ATOM 3979 C CA . TRP A 1 517 ? -25.171 62.639 52.235 1.00 8.28 540 TRP A CA 1
ATOM 3980 C C . TRP A 1 517 ? -25.741 63.631 51.237 1.00 12.22 540 TRP A C 1
ATOM 3981 O O . TRP A 1 517 ? -25.989 63.285 50.081 1.00 11.16 540 TRP A O 1
ATOM 3992 N N . GLU A 1 518 ? -25.955 64.860 51.701 1.00 9.93 541 GLU A N 1
ATOM 3993 C CA . GLU A 1 518 ? -26.337 65.968 50.837 1.00 14.63 541 GLU A CA 1
ATOM 3994 C C . GLU A 1 518 ? -25.324 66.133 49.714 1.00 10.29 541 GLU A C 1
ATOM 3995 O O . GLU A 1 518 ? -25.653 66.570 48.611 1.00 9.48 541 GLU A O 1
ATOM 4001 N N . GLU A 1 519 ? -24.086 65.765 50.006 1.00 9.38 542 GLU A N 1
ATOM 4002 C CA . GLU A 1 519 ? -22.980 65.982 49.085 1.00 15.70 542 GLU A CA 1
ATOM 4003 C C . GLU A 1 519 ? -23.046 65.081 47.843 1.00 11.14 542 GLU A C 1
ATOM 4004 O O . GLU A 1 519 ? -22.233 65.212 46.940 1.00 13.73 542 GLU A O 1
ATOM 4010 N N . PHE A 1 520 ? -24.003 64.163 47.801 1.00 8.74 543 PHE A N 1
ATOM 4011 C CA . PHE A 1 520 ? -24.200 63.370 46.601 1.00 11.33 543 PHE A CA 1
ATOM 4012 C C . PHE A 1 520 ? -24.642 64.252 45.455 1.00 11.20 543 PHE A C 1
ATOM 4013 O O . PHE A 1 520 ? -24.466 63.896 44.286 1.00 12.30 543 PHE A O 1
ATOM 4021 N N . GLY A 1 521 ? -25.162 65.427 45.797 1.00 8.62 544 GLY A N 1
ATOM 4022 C CA . GLY A 1 521 ? -25.456 66.452 44.812 1.00 8.53 544 GLY A CA 1
ATOM 4023 C C . GLY A 1 521 ? -24.245 66.878 43.993 1.00 8.90 544 GLY A C 1
ATOM 4024 O O . GLY A 1 521 ? -24.391 67.541 42.972 1.00 11.93 544 GLY A O 1
ATOM 4025 N N . ASN A 1 522 ? -23.050 66.508 44.444 1.00 8.90 545 ASN A N 1
ATOM 4026 C CA . ASN A 1 522 ? -21.822 66.783 43.704 1.00 11.38 545 ASN A CA 1
ATOM 4027 C C . ASN A 1 522 ? -21.603 65.933 42.467 1.00 10.69 545 ASN A C 1
ATOM 4028 O O . ASN A 1 522 ? -20.870 66.335 41.571 1.00 11.48 545 ASN A O 1
ATOM 4033 N N . LEU A 1 523 ? -22.207 64.754 42.398 1.00 11.90 546 LEU A N 1
ATOM 4034 C CA . LEU A 1 523 ? -21.817 63.883 41.304 1.00 15.74 546 LEU A CA 1
ATOM 4035 C C . LEU A 1 523 ? -22.729 64.226 40.144 1.00 8.04 546 LEU A C 1
ATOM 4036 O O . LEU A 1 523 ? -23.844 63.726 40.053 1.00 9.02 546 LEU A O 1
ATOM 4041 N N . LYS A 1 524 ? -22.209 65.022 39.216 1.00 8.84 547 LYS A N 1
ATOM 4042 C CA . LYS A 1 524 ? -23.037 65.576 38.150 1.00 14.17 547 LYS A CA 1
ATOM 4043 C C . LYS A 1 524 ? -23.175 64.569 37.043 1.00 9.11 547 LYS A C 1
ATOM 4044 O O . LYS A 1 524 ? -24.091 64.666 36.244 1.00 8.97 547 LYS A O 1
ATOM 4050 N N . LYS A 1 525 ? -22.221 63.639 36.983 1.00 9.45 548 LYS A N 1
ATOM 4051 C CA . LYS A 1 525 ? -22.125 62.661 35.898 1.00 10.83 548 LYS A CA 1
ATOM 4052 C C . LYS A 1 525 ? -22.669 61.268 36.216 1.00 10.17 548 LYS A C 1
ATOM 4053 O O . LYS A 1 525 ? -22.531 60.354 35.409 1.00 9.69 548 LYS A O 1
ATOM 4059 N N . LEU A 1 526 ? -23.244 61.089 37.399 1.00 5.86 549 LEU A N 1
ATOM 4060 C CA . LEU A 1 526 ? -23.729 59.770 37.793 1.00 5.21 549 LEU A CA 1
ATOM 4061 C C . LEU A 1 526 ? -25.057 59.474 37.100 1.00 4.73 549 LEU A C 1
ATOM 4062 O O . LEU A 1 526 ? -25.974 60.283 37.145 1.00 7.37 549 LEU A O 1
ATOM 4067 N N . HIS A 1 527 ? -25.141 58.364 36.382 1.00 3.13 550 HIS A N 1
ATOM 4068 C CA . HIS A 1 527 ? -26.408 57.973 35.773 1.00 2.99 550 HIS A CA 1
ATOM 4069 C C . HIS A 1 527 ? -27.323 57.154 36.684 1.00 4.56 550 HIS A C 1
ATOM 4070 O O . HIS A 1 527 ? -28.549 57.338 36.698 1.00 2.42 550 HIS A O 1
ATOM 4077 N N . VAL A 1 528 ? -26.716 56.222 37.417 1.00 3.75 551 VAL A N 1
ATOM 4078 C CA . VAL A 1 528 ? -27.462 55.272 38.236 1.00 3.19 551 VAL A CA 1
ATOM 4079 C C . VAL A 1 528 ? -27.034 55.310 39.697 1.00 3.23 551 VAL A C 1
ATOM 4080 O O . VAL A 1 528 ? -25.871 55.052 40.021 1.00 2.98 551 VAL A O 1
ATOM 4084 N N . PHE A 1 529 ? -27.974 55.631 40.576 1.00 3.44 552 PHE A N 1
ATOM 4085 C CA . PHE A 1 529 ? -27.712 55.625 42.010 1.00 3.00 552 PHE A CA 1
ATOM 4086 C C . PHE A 1 529 ? -28.672 54.648 42.670 1.00 3.34 552 PHE A C 1
ATOM 4087 O O . PHE A 1 529 ? -29.863 54.953 42.807 1.00 2.10 552 PHE A O 1
ATOM 4095 N N . ASP A 1 530 ? -28.158 53.490 43.095 1.00 2.88 553 ASP A N 1
ATOM 4096 C CA . ASP A 1 530 ? -28.995 52.464 43.724 1.00 3.52 553 ASP A CA 1
ATOM 4097 C C . ASP A 1 530 ? -28.579 52.218 45.183 1.00 7.55 553 ASP A C 1
ATOM 4098 O O . ASP A 1 530 ? -27.536 51.609 45.456 1.00 4.03 553 ASP A O 1
ATOM 4103 N N . LEU A 1 531 ? -29.393 52.732 46.105 1.00 6.36 554 LEU A N 1
ATOM 4104 C CA . LEU A 1 531 ? -29.233 52.527 47.546 1.00 4.21 554 LEU A CA 1
ATOM 4105 C C . LEU A 1 531 ? -30.203 51.521 48.174 1.00 5.54 554 LEU A C 1
ATOM 4106 O O . LEU A 1 531 ? -30.230 51.374 49.402 1.00 2.37 554 LEU A O 1
ATOM 4111 N N . LYS A 1 532 ? -31.016 50.864 47.345 1.00 3.72 555 LYS A N 1
ATOM 4112 C CA . LYS A 1 532 ? -32.168 50.098 47.833 1.00 3.44 555 LYS A CA 1
ATOM 4113 C C . LYS A 1 532 ? -31.819 48.924 48.780 1.00 6.02 555 LYS A C 1
ATOM 4114 O O . LYS A 1 532 ? -30.682 48.454 48.804 1.00 4.23 555 LYS A O 1
ATOM 4120 N N . TRP A 1 533 ? -32.794 48.484 49.580 1.00 4.78 556 TRP A N 1
ATOM 4121 C CA . TRP A 1 533 ? -32.606 47.386 50.547 1.00 2.67 556 TRP A CA 1
ATOM 4122 C C . TRP A 1 533 ? -31.438 47.581 51.461 1.00 1.95 556 TRP A C 1
ATOM 4123 O O . TRP A 1 533 ? -30.549 46.751 51.516 1.00 2.22 556 TRP A O 1
ATOM 4134 N N . ASN A 1 534 ? -31.428 48.709 52.144 1.00 4.25 557 ASN A N 1
ATOM 4135 C CA . ASN A 1 534 ? -30.465 48.959 53.210 1.00 8.41 557 ASN A CA 1
ATOM 4136 C C . ASN A 1 534 ? -31.178 49.368 54.496 1.00 3.42 557 ASN A C 1
ATOM 4137 O O . ASN A 1 534 ? -32.370 49.149 54.634 1.00 4.10 557 ASN A O 1
ATOM 4142 N N . ALA A 1 535 ? -30.419 49.827 55.473 1.00 4.27 558 ALA A N 1
ATOM 4143 C CA . ALA A 1 535 ? -30.962 50.372 56.733 1.00 10.31 558 ALA A CA 1
ATOM 4144 C C . ALA A 1 535 ? -30.981 51.898 56.819 1.00 8.26 558 ALA A C 1
ATOM 4145 O O . ALA A 1 535 ? -31.094 52.449 57.910 1.00 11.77 558 ALA A O 1
ATOM 4147 N N . LEU A 1 536 ? -30.728 52.572 55.705 1.00 5.71 559 LEU A N 1
ATOM 4148 C CA . LEU A 1 536 ? -30.549 54.023 55.691 1.00 5.24 559 LEU A CA 1
ATOM 4149 C C . LEU A 1 536 ? -31.709 54.810 56.316 1.00 7.35 559 LEU A C 1
ATOM 4150 O O . LEU A 1 536 ? -32.864 54.390 56.261 1.00 5.06 559 LEU A O 1
ATOM 4155 N N . SER A 1 537 ? -31.385 55.952 56.916 1.00 3.64 560 SER A N 1
ATOM 4156 C CA . SER A 1 537 ? -32.393 56.744 57.600 1.00 7.31 560 SER A CA 1
ATOM 4157 C C . SER A 1 537 ? -32.199 58.240 57.410 1.00 10.43 560 SER A C 1
ATOM 4158 O O . SER A 1 537 ? -31.239 58.695 56.785 1.00 7.55 560 SER A O 1
ATOM 4161 N N . GLY A 1 538 ? -33.114 59.006 57.984 1.00 7.81 561 GLY A N 1
ATOM 4162 C CA . GLY A 1 538 ? -33.050 60.438 57.859 1.00 7.85 561 GLY A CA 1
ATOM 4163 C C . GLY A 1 538 ? -33.895 60.938 56.711 1.00 11.99 561 GLY A C 1
ATOM 4164 O O . GLY A 1 538 ? -34.829 60.259 56.259 1.00 6.88 561 GLY A O 1
ATOM 4165 N N . SER A 1 539 ? -33.571 62.152 56.277 1.00 7.61 562 SER A N 1
ATOM 4166 C CA . SER A 1 539 ? -34.262 62.854 55.207 1.00 8.53 562 SER A CA 1
ATOM 4167 C C . SER A 1 539 ? -33.699 62.492 53.813 1.00 13.21 562 SER A C 1
ATOM 4168 O O . SER A 1 539 ? -32.504 62.230 53.678 1.00 9.95 562 SER A O 1
ATOM 4171 N N . ILE A 1 540 ? -34.542 62.481 52.781 1.00 6.96 563 ILE A N 1
ATOM 4172 C CA . ILE A 1 540 ? -34.019 62.509 51.416 1.00 13.05 563 ILE A CA 1
ATOM 4173 C C . ILE A 1 540 ? -33.583 63.942 51.126 1.00 8.83 563 ILE A C 1
ATOM 4174 O O . ILE A 1 540 ? -34.410 64.852 51.112 1.00 8.55 563 ILE A O 1
ATOM 4179 N N . PRO A 1 541 ? -32.280 64.145 50.900 1.00 4.96 564 PRO A N 1
ATOM 4180 C CA . PRO A 1 541 ? -31.729 65.493 50.753 1.00 4.93 564 PRO A CA 1
ATOM 4181 C C . PRO A 1 541 ? -32.260 66.210 49.511 1.00 9.68 564 PRO A C 1
ATOM 4182 O O . PRO A 1 541 ? -32.372 65.590 48.453 1.00 6.53 564 PRO A O 1
ATOM 4186 N N . SER A 1 542 ? -32.569 67.500 49.638 1.00 10.12 565 SER A N 1
ATOM 4187 C CA . SER A 1 542 ? -32.932 68.330 48.481 1.00 8.89 565 SER A CA 1
ATOM 4188 C C . SER A 1 542 ? -31.769 68.543 47.501 1.00 9.21 565 SER A C 1
ATOM 4189 O O . SER A 1 542 ? -31.965 68.780 46.305 1.00 9.90 565 SER A O 1
ATOM 4192 N N . SER A 1 543 ? -30.556 68.447 48.025 1.00 7.65 566 SER A N 1
ATOM 4193 C CA . SER A 1 543 ? -29.350 68.643 47.245 1.00 7.84 566 SER A CA 1
ATOM 4194 C C . SER A 1 543 ? -29.151 67.572 46.169 1.00 9.21 566 SER A C 1
ATOM 4195 O O . SER A 1 543 ? -28.283 67.711 45.314 1.00 9.44 566 SER A O 1
ATOM 4198 N N . LEU A 1 544 ? -29.923 66.492 46.234 1.00 7.37 567 LEU A N 1
ATOM 4199 C CA . LEU A 1 544 ? -29.837 65.450 45.226 1.00 9.79 567 LEU A CA 1
ATOM 4200 C C . LEU A 1 544 ? -30.294 65.981 43.877 1.00 13.57 567 LEU A C 1
ATOM 4201 O O . LEU A 1 544 ? -29.927 65.443 42.835 1.00 10.52 567 LEU A O 1
ATOM 4206 N N . SER A 1 545 ? -31.088 67.047 43.897 1.00 13.67 568 SER A N 1
ATOM 4207 C CA . SER A 1 545 ? -31.544 67.672 42.659 1.00 12.25 568 SER A CA 1
ATOM 4208 C C . SER A 1 545 ? -30.361 68.175 41.837 1.00 13.18 568 SER A C 1
ATOM 4209 O O . SER A 1 545 ? -30.506 68.496 40.661 1.00 15.81 568 SER A O 1
ATOM 4212 N N . GLY A 1 546 ? -29.189 68.242 42.457 1.00 8.24 569 GLY A N 1
ATOM 4213 C CA . GLY A 1 546 ? -27.994 68.638 41.747 1.00 9.02 569 GLY A CA 1
ATOM 4214 C C . GLY A 1 546 ? -27.313 67.511 40.978 1.00 14.88 569 GLY A C 1
ATOM 4215 O O . GLY A 1 546 ? -26.276 67.738 40.354 1.00 14.37 569 GLY A O 1
ATOM 4216 N N . MET A 1 547 ? -27.868 66.300 40.990 1.00 9.84 570 MET A N 1
ATOM 4217 C CA . MET A 1 547 ? -27.188 65.236 40.271 1.00 11.66 570 MET A CA 1
ATOM 4218 C C . MET A 1 547 ? -27.772 65.262 38.865 1.00 12.38 570 MET A C 1
ATOM 4219 O O . MET A 1 547 ? -28.782 64.612 38.579 1.00 8.87 570 MET A O 1
ATOM 4224 N N . THR A 1 548 ? -27.074 65.905 37.943 1.00 8.02 571 THR A N 1
ATOM 4225 C CA . THR A 1 548 ? -27.789 66.348 36.751 1.00 10.53 571 THR A CA 1
ATOM 4226 C C . THR A 1 548 ? -27.989 65.268 35.683 1.00 5.43 571 THR A C 1
ATOM 4227 O O . THR A 1 548 ? -28.964 65.312 34.962 1.00 3.57 571 THR A O 1
ATOM 4231 N N . SER A 1 549 ? -27.088 64.289 35.644 1.00 6.67 572 SER A N 1
ATOM 4232 C CA . SER A 1 549 ? -27.130 63.178 34.697 1.00 3.96 572 SER A CA 1
ATOM 4233 C C . SER A 1 549 ? -27.950 62.008 35.216 1.00 6.67 572 SER A C 1
ATOM 4234 O O . SER A 1 549 ? -27.967 60.949 34.592 1.00 11.28 572 SER A O 1
ATOM 4237 N N . LEU A 1 550 ? -28.601 62.173 36.363 1.00 3.30 573 LEU A N 1
ATOM 4238 C CA . LEU A 1 550 ? -29.293 61.056 36.987 1.00 3.23 573 LEU A CA 1
ATOM 4239 C C . LEU A 1 550 ? -30.509 60.532 36.220 1.00 4.49 573 LEU A C 1
ATOM 4240 O O . LEU A 1 550 ? -31.454 61.266 35.919 1.00 3.57 573 LEU A O 1
ATOM 4245 N N . GLU A 1 551 ? -30.468 59.229 35.963 1.00 4.72 574 GLU A N 1
ATOM 4246 C CA . GLU A 1 551 ? -31.466 58.494 35.181 1.00 6.31 574 GLU A CA 1
ATOM 4247 C C . GLU A 1 551 ? -32.297 57.589 36.074 1.00 5.72 574 GLU A C 1
ATOM 4248 O O . GLU A 1 551 ? -33.518 57.524 35.921 1.00 4.84 574 GLU A O 1
ATOM 4254 N N . ALA A 1 552 ? -31.607 56.777 36.879 1.00 3.05 575 ALA A N 1
ATOM 4255 C CA . ALA A 1 552 ? -32.256 55.875 37.819 1.00 2.81 575 ALA A CA 1
ATOM 4256 C C . ALA A 1 552 ? -31.871 56.175 39.278 1.00 3.48 575 ALA A C 1
ATOM 4257 O O . ALA A 1 552 ? -30.692 56.175 39.640 1.00 3.45 575 ALA A O 1
ATOM 4259 N N . LEU A 1 553 ? -32.869 56.445 40.111 1.00 2.45 576 LEU A N 1
ATOM 4260 C CA . LEU A 1 553 ? -32.637 56.632 41.542 1.00 3.65 576 LEU A CA 1
ATOM 4261 C C . LEU A 1 553 ? -33.462 55.631 42.323 1.00 2.03 576 LEU A C 1
ATOM 4262 O O . LEU A 1 553 ? -34.676 55.752 42.357 1.00 2.75 576 LEU A O 1
ATOM 4267 N N . ASP A 1 554 ? -32.823 54.643 42.946 1.00 1.98 577 ASP A N 1
ATOM 4268 C CA . ASP A 1 554 ? -33.586 53.690 43.759 1.00 2.49 577 ASP A CA 1
ATOM 4269 C C . ASP A 1 554 ? -33.247 53.807 45.247 1.00 4.64 577 ASP A C 1
ATOM 4270 O O . ASP A 1 554 ? -32.136 53.479 45.676 1.00 4.25 577 ASP A O 1
ATOM 4275 N N . LEU A 1 555 ? -34.191 54.354 46.006 1.00 4.39 578 LEU A N 1
ATOM 4276 C CA . LEU A 1 555 ? -34.103 54.430 47.465 1.00 2.91 578 LEU A CA 1
ATOM 4277 C C . LEU A 1 555 ? -34.971 53.437 48.220 1.00 3.02 578 LEU A C 1
ATOM 4278 O O . LEU A 1 555 ? -35.078 53.523 49.437 1.00 6.82 578 LEU A O 1
ATOM 4283 N N . SER A 1 556 ? -35.633 52.534 47.512 1.00 2.89 579 SER A N 1
ATOM 4284 C CA . SER A 1 556 ? -36.674 51.704 48.125 1.00 4.16 579 SER A CA 1
ATOM 4285 C C . SER A 1 556 ? -36.169 50.770 49.236 1.00 3.71 579 SER A C 1
ATOM 4286 O O . SER A 1 556 ? -34.980 50.460 49.295 1.00 3.23 579 SER A O 1
ATOM 4289 N N . ASN A 1 557 ? -37.078 50.335 50.115 1.00 3.42 580 ASN A N 1
ATOM 4290 C CA . ASN A 1 557 ? -36.739 49.401 51.196 1.00 3.22 580 ASN A CA 1
ATOM 4291 C C . ASN A 1 557 ? -35.613 49.865 52.121 1.00 4.65 580 ASN A C 1
ATOM 4292 O O . ASN A 1 557 ? -34.623 49.155 52.334 1.00 5.67 580 ASN A O 1
ATOM 4297 N N . ASN A 1 558 ? -35.763 51.074 52.642 1.00 2.67 581 ASN A N 1
ATOM 4298 C CA . ASN A 1 558 ? -34.883 51.594 53.672 1.00 7.07 581 ASN A CA 1
ATOM 4299 C C . ASN A 1 558 ? -35.804 52.015 54.815 1.00 8.66 581 ASN A C 1
ATOM 4300 O O . ASN A 1 558 ? -36.976 51.635 54.835 1.00 6.04 581 ASN A O 1
ATOM 4305 N N . ARG A 1 559 ? -35.292 52.701 55.822 1.00 7.30 582 ARG A N 1
ATOM 4306 C CA . ARG A 1 559 ? -36.236 53.426 56.648 1.00 12.07 582 ARG A CA 1
ATOM 4307 C C . ARG A 1 559 ? -35.911 54.902 56.561 1.00 15.04 582 ARG A C 1
ATOM 4308 O O . ARG A 1 559 ? -35.220 55.439 57.423 1.00 16.32 582 ARG A O 1
ATOM 4316 N N . LEU A 1 560 ? -36.556 55.588 55.624 1.00 13.20 583 LEU A N 1
ATOM 4317 C CA . LEU A 1 560 ? -36.276 56.993 55.390 1.00 7.28 583 LEU A CA 1
ATOM 4318 C C . LEU A 1 560 ? -37.533 57.748 55.768 1.00 5.88 583 LEU A C 1
ATOM 4319 O O . LEU A 1 560 ? -38.633 57.240 55.595 1.00 5.41 583 LEU A O 1
ATOM 4324 N N . SER A 1 561 ? -37.368 58.960 56.275 1.00 3.54 584 SER A N 1
ATOM 4325 C CA . SER A 1 561 ? -38.493 59.700 56.821 1.00 10.14 584 SER A CA 1
ATOM 4326 C C . SER A 1 561 ? -38.593 61.086 56.219 1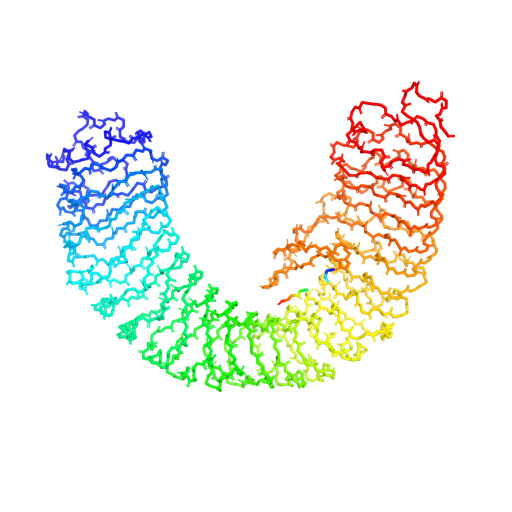.00 8.25 584 SER A C 1
ATOM 4327 O O . SER A 1 561 ? -37.657 61.566 55.580 1.00 10.18 584 SER A O 1
ATOM 4330 N N . GLY A 1 562 ? -39.732 61.729 56.456 1.00 6.81 585 GLY A N 1
ATOM 4331 C CA . GLY A 1 562 ? -39.988 63.042 55.917 1.00 6.37 585 GLY A CA 1
ATOM 4332 C C . GLY A 1 562 ? -40.680 62.945 54.577 1.00 10.00 585 GLY A C 1
ATOM 4333 O O . GLY A 1 562 ? -41.420 61.993 54.307 1.00 8.29 585 GLY A O 1
ATOM 4334 N N . SER A 1 563 ? -40.435 63.933 53.729 1.00 8.76 586 SER A N 1
ATOM 4335 C CA . SER A 1 563 ? -41.185 64.051 52.493 1.00 13.17 586 SER A CA 1
ATOM 4336 C C . SER A 1 563 ? -40.270 63.969 51.277 1.00 12.09 586 SER A C 1
ATOM 4337 O O . SER A 1 563 ? -39.059 64.161 51.388 1.00 9.49 586 SER A O 1
ATOM 4340 N N . ILE A 1 564 ? -40.849 63.668 50.118 1.00 11.75 587 ILE A N 1
ATOM 4341 C CA . ILE A 1 564 ? -40.099 63.735 48.871 1.00 8.48 587 ILE A CA 1
ATOM 4342 C C . ILE A 1 564 ? -39.841 65.199 48.526 1.00 6.18 587 ILE A C 1
ATOM 4343 O O . ILE A 1 564 ? -40.776 65.969 48.350 1.00 9.92 587 ILE A O 1
ATOM 4348 N N . PRO A 1 565 ? -38.567 65.600 48.456 1.00 6.58 588 PRO A N 1
ATOM 4349 C CA . PRO A 1 565 ? -38.326 67.023 48.195 1.00 7.45 588 PRO A CA 1
ATOM 4350 C C . PRO A 1 565 ? -38.733 67.419 46.775 1.00 14.57 588 PRO A C 1
ATOM 4351 O O . PRO A 1 565 ? -38.410 66.712 45.816 1.00 15.08 588 PRO A O 1
ATOM 4355 N N . VAL A 1 566 ? -39.438 68.541 46.656 1.00 18.55 589 VAL A N 1
ATOM 4356 C CA . VAL A 1 566 ? -39.961 69.017 45.375 1.00 11.03 589 VAL A CA 1
ATOM 4357 C C . VAL A 1 566 ? -38.844 69.217 44.352 1.00 12.95 589 VAL A C 1
ATOM 4358 O O . VAL A 1 566 ? -39.055 69.048 43.155 1.00 17.47 589 VAL A O 1
ATOM 4362 N N . SER A 1 567 ? -37.647 69.542 44.831 1.00 13.57 590 SER A N 1
ATOM 4363 C CA . SER A 1 567 ? -36.524 69.858 43.951 1.00 12.18 590 SER A CA 1
ATOM 4364 C C . SER A 1 567 ? -36.178 68.709 43.017 1.00 10.72 590 SER A C 1
ATOM 4365 O O . SER A 1 567 ? -35.626 68.920 41.939 1.00 14.69 590 SER A O 1
ATOM 4368 N N . LEU A 1 568 ? -36.523 67.496 43.428 1.00 8.98 591 LEU A N 1
ATOM 4369 C CA . LEU A 1 568 ? -36.271 66.306 42.626 1.00 10.60 591 LEU A CA 1
ATOM 4370 C C . LEU A 1 568 ? -36.889 66.380 41.222 1.00 14.75 591 LEU A C 1
ATOM 4371 O O . LEU A 1 568 ? -36.460 65.674 40.308 1.00 17.79 591 LEU A O 1
ATOM 4376 N N . GLN A 1 569 ? -37.883 67.242 41.041 1.00 11.89 592 GLN A N 1
ATOM 4377 C CA . GLN A 1 569 ? -38.523 67.373 39.737 1.00 13.71 592 GLN A CA 1
ATOM 4378 C C . GLN A 1 569 ? -37.673 68.119 38.721 1.00 12.69 592 GLN A C 1
ATOM 4379 O O . GLN A 1 569 ? -38.009 68.171 37.535 1.00 15.92 592 GLN A O 1
ATOM 4385 N N . GLN A 1 570 ? -36.553 68.653 39.199 1.00 15.07 593 GLN A N 1
ATOM 4386 C CA . GLN A 1 570 ? -35.545 69.288 38.358 1.00 14.09 593 GLN A CA 1
ATOM 4387 C C . GLN A 1 570 ? -34.497 68.293 37.869 1.00 13.61 593 GLN A C 1
ATOM 4388 O O . GLN A 1 570 ? -33.508 68.684 37.245 1.00 17.32 593 GLN A O 1
ATOM 4394 N N . LEU A 1 571 ? -34.707 67.008 38.127 1.00 9.79 594 LEU A N 1
ATOM 4395 C CA . LEU A 1 571 ? -33.832 66.034 37.498 1.00 15.36 594 LEU A CA 1
ATOM 4396 C C . LEU A 1 571 ? -34.450 65.676 36.143 1.00 15.46 594 LEU A C 1
ATOM 4397 O O . LEU A 1 571 ? -35.385 64.874 36.056 1.00 9.25 594 LEU A O 1
ATOM 4402 N N . SER A 1 572 ? -33.839 66.223 35.091 1.00 12.88 595 SER A N 1
ATOM 4403 C CA . SER A 1 572 ? -34.388 66.224 33.732 1.00 15.01 595 SER A CA 1
ATOM 4404 C C . SER A 1 572 ? -34.422 64.846 33.117 1.00 10.70 595 SER A C 1
ATOM 4405 O O . SER A 1 572 ? -35.298 64.527 32.315 1.00 10.35 595 SER A O 1
ATOM 4408 N N . PHE A 1 573 ? -33.425 64.047 33.464 1.00 8.89 596 PHE A N 1
ATOM 4409 C CA . PHE A 1 573 ? -33.242 62.752 32.838 1.00 7.74 596 PHE A CA 1
ATOM 4410 C C . PHE A 1 573 ? -33.779 61.586 33.643 1.00 5.91 596 PHE A C 1
ATOM 4411 O O . PHE A 1 573 ? -33.622 60.436 33.250 1.00 10.18 596 PHE A O 1
ATOM 4419 N N . LEU A 1 574 ? -34.419 61.861 34.769 1.00 10.30 597 LEU A N 1
ATOM 4420 C CA . LEU A 1 574 ? -34.770 60.751 35.635 1.00 11.07 597 LEU A CA 1
ATOM 4421 C C . LEU A 1 574 ? -35.997 60.053 35.057 1.00 10.01 597 LEU A C 1
ATOM 4422 O O . LEU A 1 574 ? -37.086 60.622 35.005 1.00 8.14 597 LEU A O 1
ATOM 4427 N N . SER A 1 575 ? -35.800 58.825 34.582 1.00 9.47 598 SER A N 1
ATOM 4428 C CA . SER A 1 575 ? -36.913 57.987 34.139 1.00 10.95 598 SER A CA 1
ATOM 4429 C C . SER A 1 575 ? -37.291 56.835 35.073 1.00 14.48 598 SER A C 1
ATOM 4430 O O . SER A 1 575 ? -38.313 56.178 34.872 1.00 18.72 598 SER A O 1
ATOM 4433 N N . LYS A 1 576 ? -36.475 56.593 36.091 1.00 6.54 599 LYS A N 1
ATOM 4434 C CA . LYS A 1 576 ? -36.644 55.411 36.922 1.00 4.76 599 LYS A CA 1
ATOM 4435 C C . LYS A 1 576 ? -36.460 55.809 38.386 1.00 6.80 599 LYS A C 1
ATOM 4436 O O . LYS A 1 576 ? -35.381 56.228 38.795 1.00 7.45 599 LYS A O 1
ATOM 4442 N N . PHE A 1 577 ? -37.519 55.684 39.175 1.00 7.97 600 PHE A N 1
ATOM 4443 C CA . PHE A 1 577 ? -37.506 56.196 40.529 1.00 7.07 600 PHE A CA 1
ATOM 4444 C C . PHE A 1 577 ? -38.311 55.284 41.447 1.00 10.01 600 PHE A C 1
ATOM 4445 O O . PHE A 1 577 ? -39.416 54.881 41.096 1.00 10.61 600 PHE A O 1
ATOM 4453 N N . SER A 1 578 ? -37.756 54.936 42.608 1.00 11.82 601 SER A N 1
ATOM 4454 C CA . SER A 1 578 ? -38.537 54.277 43.658 1.00 6.76 601 SER A CA 1
ATOM 4455 C C . SER A 1 578 ? -38.137 54.686 45.078 1.00 7.83 601 SER A C 1
ATOM 4456 O O . SER A 1 578 ? -36.959 54.639 45.445 1.00 4.95 601 SER A O 1
ATOM 4459 N N . VAL A 1 579 ? -39.116 55.150 45.847 1.00 9.61 602 VAL A N 1
ATOM 4460 C CA . VAL A 1 579 ? -39.026 55.258 47.309 1.00 4.68 602 VAL A CA 1
ATOM 4461 C C . VAL A 1 579 ? -39.806 54.212 48.120 1.00 9.11 602 VAL A C 1
ATOM 4462 O O . VAL A 1 579 ? -39.988 54.375 49.338 1.00 7.08 602 VAL A O 1
ATOM 4466 N N . ALA A 1 580 ? -40.347 53.202 47.448 1.00 6.05 603 ALA A N 1
ATOM 4467 C CA . ALA A 1 580 ? -41.225 52.238 48.114 1.00 7.73 603 ALA A CA 1
ATOM 4468 C C . ALA A 1 580 ? -40.617 51.582 49.373 1.00 8.72 603 ALA A C 1
ATOM 4469 O O . ALA A 1 580 ? -39.399 51.375 49.464 1.00 5.27 603 ALA A O 1
ATOM 4471 N N . TYR A 1 581 ? -41.485 51.269 50.337 1.00 7.15 604 TYR A N 1
ATOM 4472 C CA . TYR A 1 581 ? -41.089 50.654 51.609 1.00 3.54 604 TYR A CA 1
ATOM 4473 C C . TYR A 1 581 ? -40.138 51.504 52.434 1.00 4.76 604 TYR A C 1
ATOM 4474 O O . TYR A 1 581 ? -39.051 51.068 52.785 1.00 4.06 604 TYR A O 1
ATOM 4483 N N . ASN A 1 582 ? -40.558 52.736 52.698 1.00 5.03 605 ASN A N 1
ATOM 4484 C CA . ASN A 1 582 ? -39.865 53.638 53.611 1.00 9.21 605 ASN A CA 1
ATOM 4485 C C . ASN A 1 582 ? -40.813 54.190 54.707 1.00 12.57 605 ASN A C 1
ATOM 4486 O O . ASN A 1 582 ? -41.917 53.683 54.896 1.00 7.81 605 ASN A O 1
ATOM 4491 N N . ASN A 1 583 ? -40.351 55.178 55.469 1.00 7.45 606 ASN A N 1
ATOM 4492 C CA . ASN A 1 583 ? -41.215 55.927 56.393 1.00 9.23 606 ASN A CA 1
ATOM 4493 C C . ASN A 1 583 ? -41.787 57.272 55.887 1.00 8.74 606 ASN A C 1
ATOM 4494 O O . ASN A 1 583 ? -42.208 58.104 56.689 1.00 17.21 606 ASN A O 1
ATOM 4499 N N . LEU A 1 584 ? -41.691 57.535 54.589 1.00 7.11 607 LEU A N 1
ATOM 4500 C CA . LEU A 1 584 ? -42.023 58.846 54.022 1.00 5.82 607 LEU A CA 1
ATOM 4501 C C . LEU A 1 584 ? -43.485 59.283 54.145 1.00 6.30 607 LEU A C 1
ATOM 4502 O O . LEU A 1 584 ? -44.397 58.459 54.220 1.00 7.71 607 LEU A O 1
ATOM 4507 N N . SER A 1 585 ? -43.692 60.597 54.121 1.00 6.19 608 SER A N 1
ATOM 4508 C CA . SER A 1 585 ? -45.014 61.196 54.319 1.00 11.83 608 SER A CA 1
ATOM 4509 C C . SER A 1 585 ? -45.233 62.416 53.446 1.00 8.16 608 SER A C 1
ATOM 4510 O O . SER A 1 585 ? -44.279 63.076 53.054 1.00 11.41 608 SER A O 1
ATOM 4513 N N . GLY A 1 586 ? -46.495 62.755 53.207 1.00 14.09 609 GLY A N 1
ATOM 4514 C CA . GLY A 1 586 ? -46.836 63.986 52.505 1.00 16.76 609 GLY A CA 1
ATOM 4515 C C . GLY A 1 586 ? -47.296 63.741 51.086 1.00 17.18 609 GLY A C 1
ATOM 4516 O O . GLY A 1 586 ? -47.606 62.607 50.734 1.00 25.37 609 GLY A O 1
ATOM 4517 N N . VAL A 1 587 ? -47.180 64.754 50.303 1.00 17.83 610 VAL A N 1
ATOM 4518 C CA . VAL A 1 587 ? -47.607 64.756 48.943 1.00 17.08 610 VAL A CA 1
ATOM 4519 C C . VAL A 1 587 ? -46.508 64.215 48.007 1.00 16.80 610 VAL A C 1
ATOM 4520 O O . VAL A 1 587 ? -45.377 64.519 48.217 1.00 19.03 610 VAL A O 1
ATOM 4524 N N . ILE A 1 588 ? -46.834 63.388 47.022 1.00 15.65 611 ILE A N 1
ATOM 4525 C CA . ILE A 1 588 ? -45.916 63.190 45.916 1.00 17.63 611 ILE A CA 1
ATOM 4526 C C . ILE A 1 588 ? -46.017 64.450 45.076 1.00 15.01 611 ILE A C 1
ATOM 4527 O O . ILE A 1 588 ? -47.121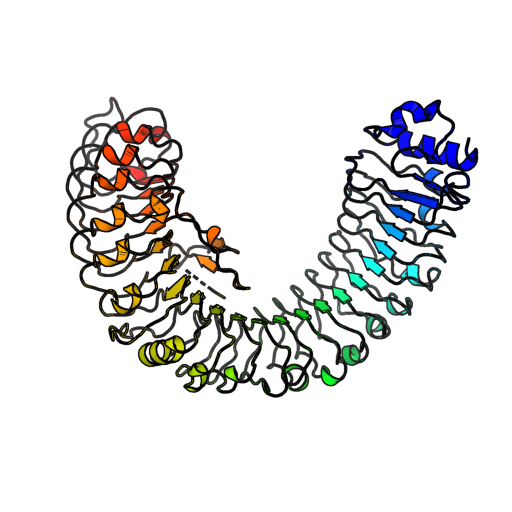 64.896 44.760 1.00 12.66 611 ILE A O 1
ATOM 4532 N N . PRO A 1 589 ? -44.868 65.044 44.733 1.00 19.81 612 PRO A N 1
ATOM 4533 C CA . PRO A 1 589 ? -44.850 66.257 43.905 1.00 28.24 612 PRO A CA 1
ATOM 4534 C C . PRO A 1 589 ? -45.544 66.066 42.555 1.00 17.16 612 PRO A C 1
ATOM 4535 O O . PRO A 1 589 ? -45.182 65.148 41.826 1.00 23.38 612 PRO A O 1
ATOM 4539 N N . SER A 1 590 ? -46.458 66.945 42.221 1.00 12.18 613 SER A N 1
ATOM 4540 C CA . SER A 1 590 ? -47.236 66.830 41.016 1.00 24.01 613 SER A CA 1
ATOM 4541 C C . SER A 1 590 ? -46.611 67.307 39.689 1.00 17.52 613 SER A C 1
ATOM 4542 O O . SER A 1 590 ? -45.723 68.085 39.664 1.00 18.34 613 SER A O 1
ATOM 4545 N N . GLY A 1 591 ? -47.119 66.799 38.593 1.00 18.17 614 GLY A N 1
ATOM 4546 C CA . GLY A 1 591 ? -46.706 67.226 37.274 1.00 15.15 614 GLY A CA 1
ATOM 4547 C C . GLY A 1 591 ? -45.310 66.774 36.912 1.00 20.97 614 GLY A C 1
ATOM 4548 O O . GLY A 1 591 ? -44.794 65.803 37.477 1.00 18.31 614 GLY A O 1
ATOM 4549 N N . GLY A 1 592 ? -44.660 67.537 36.068 1.00 21.17 615 GLY A N 1
ATOM 4550 C CA . GLY A 1 592 ? -43.340 67.222 35.600 1.00 21.28 615 GLY A CA 1
ATOM 4551 C C . GLY A 1 592 ? -42.889 65.800 35.486 1.00 13.03 615 GLY A C 1
ATOM 4552 O O . GLY A 1 592 ? -43.423 65.024 34.816 1.00 12.68 615 GLY A O 1
ATOM 4553 N N . GLN A 1 593 ? -41.820 65.500 36.166 1.00 20.54 616 GLN A N 1
ATOM 4554 C CA . GLN A 1 593 ? -41.196 64.195 36.080 1.00 15.23 616 GLN A CA 1
ATOM 4555 C C . GLN A 1 593 ? -41.901 63.105 36.893 1.00 14.25 616 GLN A C 1
ATOM 4556 O O . GLN A 1 593 ? -41.966 61.950 36.472 1.00 15.44 616 GLN A O 1
ATOM 4562 N N . PHE A 1 594 ? -42.423 63.469 38.057 1.00 11.22 617 PHE A N 1
ATOM 4563 C CA . PHE A 1 594 ? -42.918 62.467 38.997 1.00 12.50 617 PHE A CA 1
ATOM 4564 C C . PHE A 1 594 ? -44.254 61.831 38.629 1.00 10.75 617 PHE A C 1
ATOM 4565 O O . PHE A 1 594 ? -44.609 60.782 39.166 1.00 11.88 617 PHE A O 1
ATOM 4573 N N . GLN A 1 595 ? -44.991 62.450 37.713 1.00 12.94 618 GLN A N 1
ATOM 4574 C CA . GLN A 1 595 ? -46.287 61.899 37.322 1.00 12.29 618 GLN A CA 1
ATOM 4575 C C . GLN A 1 595 ? -46.116 60.649 36.473 1.00 10.09 618 GLN A C 1
ATOM 4576 O O . GLN A 1 595 ? -47.014 59.824 36.381 1.00 12.90 618 GLN A O 1
ATOM 4582 N N . THR A 1 596 ? -44.939 60.500 35.884 1.00 8.08 619 THR A N 1
ATOM 4583 C CA . THR A 1 596 ? -44.652 59.359 35.025 1.00 11.60 619 THR A CA 1
ATOM 4584 C C . THR A 1 596 ? -44.368 58.053 35.781 1.00 15.57 619 THR A C 1
ATOM 4585 O O . THR A 1 596 ? -44.506 56.963 35.219 1.00 13.76 619 THR A O 1
ATOM 4589 N N . PHE A 1 597 ? -43.985 58.159 37.053 1.00 17.17 620 PHE A N 1
ATOM 4590 C CA . PHE A 1 597 ? -43.675 56.975 37.857 1.00 10.75 620 PHE A CA 1
ATOM 4591 C C . PHE A 1 597 ? -44.947 56.263 38.301 1.00 6.72 620 PHE A C 1
ATOM 4592 O O . PHE A 1 597 ? -45.927 56.914 38.646 1.00 9.08 620 PHE A O 1
ATOM 4600 N N . PRO A 1 598 ? -44.935 54.919 38.273 1.00 10.48 621 PRO A N 1
ATOM 4601 C CA . PRO A 1 598 ? -46.076 54.083 38.668 1.00 10.77 621 PRO A CA 1
ATOM 4602 C C . PRO A 1 598 ? -46.243 54.012 40.198 1.00 9.48 621 PRO A C 1
ATOM 4603 O O . PRO A 1 598 ? -45.264 54.187 40.920 1.00 12.64 621 PRO A O 1
ATOM 4607 N N . ASN A 1 599 ? -47.458 53.733 40.667 1.00 12.98 622 ASN A N 1
ATOM 4608 C CA . ASN A 1 599 ? -47.786 53.715 42.099 1.00 16.20 622 ASN A CA 1
ATOM 4609 C C . ASN A 1 599 ? -46.762 52.950 42.925 1.00 11.83 622 ASN A C 1
ATOM 4610 O O . ASN A 1 599 ? -46.418 53.353 44.041 1.00 11.11 622 ASN A O 1
ATOM 4615 N N . SER A 1 600 ? -46.273 51.853 42.353 1.00 13.62 623 SER A N 1
ATOM 4616 C CA . SER A 1 600 ? -45.309 50.969 43.006 1.00 10.65 623 SER A CA 1
ATOM 4617 C C . SER A 1 600 ? -44.036 51.697 43.446 1.00 6.94 623 SER A C 1
ATOM 4618 O O . SER A 1 600 ? -43.277 51.188 44.264 1.00 7.19 623 SER A O 1
ATOM 4621 N N . SER A 1 601 ? -43.791 52.867 42.876 1.00 5.11 624 SER A N 1
ATOM 4622 C CA . SER A 1 601 ? -42.606 53.639 43.199 1.00 5.31 624 SER A CA 1
ATOM 4623 C C . SER A 1 601 ? -42.750 54.293 44.560 1.00 7.29 624 SER A C 1
ATOM 4624 O O . SER A 1 601 ? -41.750 54.612 45.202 1.00 7.56 624 SER A O 1
ATOM 4627 N N . PHE A 1 602 ? -43.991 54.588 44.940 1.00 7.08 625 PHE A N 1
ATOM 4628 C CA . PHE A 1 602 ? -44.306 55.166 46.249 1.00 8.14 625 PHE A CA 1
ATOM 4629 C C . PHE A 1 602 ? -44.968 54.270 47.313 1.00 8.15 625 PHE A C 1
ATOM 4630 O O . PHE A 1 602 ? -45.264 54.747 48.407 1.00 7.33 625 PHE A O 1
ATOM 4638 N N . GLU A 1 603 ? -45.231 53.003 47.010 1.00 6.47 626 GLU A N 1
ATOM 4639 C CA . GLU A 1 603 ? -46.058 52.194 47.923 1.00 7.50 626 GLU A CA 1
ATOM 4640 C C . GLU A 1 603 ? -45.388 51.897 49.271 1.00 10.65 626 GLU A C 1
ATOM 4641 O O . GLU A 1 603 ? -44.173 52.072 49.439 1.00 5.44 626 GLU A O 1
ATOM 4647 N N . SER A 1 604 ? -46.202 51.481 50.236 1.00 6.89 627 SER A N 1
ATOM 4648 C CA . SER A 1 604 ? -45.730 51.201 51.591 1.00 8.63 627 SER A CA 1
ATOM 4649 C C . SER A 1 604 ? -45.046 52.418 52.223 1.00 6.11 627 SER A C 1
ATOM 4650 O O . SER A 1 604 ? -43.959 52.320 52.782 1.00 3.12 627 SER A O 1
ATOM 4653 N N . ASN A 1 605 ? -45.696 53.568 52.090 1.00 7.47 628 ASN A N 1
ATOM 4654 C CA . ASN A 1 605 ? -45.303 54.795 52.770 1.00 10.39 628 ASN A CA 1
ATOM 4655 C C . ASN A 1 605 ? -46.587 55.469 53.188 1.00 11.50 628 ASN A C 1
ATOM 4656 O O . ASN A 1 605 ? -47.663 54.881 53.099 1.00 11.74 628 ASN A O 1
ATOM 4661 N N . HIS A 1 606 ? -46.470 56.694 53.669 1.00 10.82 629 HIS A N 1
ATOM 4662 C CA . HIS A 1 606 ? -47.630 57.558 53.857 1.00 14.34 629 HIS A CA 1
ATOM 4663 C C . HIS A 1 606 ? -47.869 58.602 52.764 1.00 21.42 629 HIS A C 1
ATOM 4664 O O . HIS A 1 606 ? -48.589 59.579 52.968 1.00 21.00 629 HIS A O 1
ATOM 4671 N N . LEU A 1 607 ? -47.165 58.432 51.650 1.00 18.24 630 LEU A N 1
ATOM 4672 C CA . LEU A 1 607 ? -47.286 59.312 50.490 1.00 21.46 630 LEU A CA 1
ATOM 4673 C C . LEU A 1 607 ? -48.617 59.219 49.744 1.00 24.28 630 LEU A C 1
ATOM 4674 O O . LEU A 1 607 ? -49.139 58.133 49.500 1.00 28.80 630 LEU A O 1
ATOM 4679 N N . CYS A 1 608 ? -49.133 60.375 49.346 1.00 25.42 631 CYS A N 1
ATOM 4680 C CA . CYS A 1 608 ? -50.376 60.451 48.601 1.00 21.74 631 CYS A CA 1
ATOM 4681 C C . CYS A 1 608 ? -50.178 61.411 47.456 1.00 21.27 631 CYS A C 1
ATOM 4682 O O . CYS A 1 608 ? -49.326 62.294 47.529 1.00 20.28 631 CYS A O 1
ATOM 4685 N N . GLY A 1 609 ? -50.958 61.230 46.394 1.00 19.21 632 GLY A N 1
ATOM 4686 C CA . GLY A 1 609 ? -50.968 62.172 45.296 1.00 18.86 632 GLY A CA 1
ATOM 4687 C C . GLY A 1 609 ? -51.594 63.459 45.776 1.00 17.84 632 GLY A C 1
ATOM 4688 O O . GLY A 1 609 ? -52.391 63.435 46.714 1.00 17.90 632 GLY A O 1
ATOM 4689 N N . GLU A 1 610 ? -51.228 64.573 45.143 1.00 16.75 633 GLU A N 1
ATOM 4690 C CA . GLU A 1 610 ? -51.760 65.884 45.500 1.00 16.71 633 GLU A CA 1
ATOM 4691 C C . GLU A 1 610 ? -53.288 65.854 45.540 1.00 23.95 633 GLU A C 1
ATOM 4692 O O . GLU A 1 610 ? -53.931 65.249 44.670 1.00 21.56 633 GLU A O 1
ATOM 4698 N N . HIS A 1 611 ? -53.851 66.486 46.567 1.00 15.92 634 HIS A N 1
ATOM 4699 C CA . HIS A 1 611 ? -55.306 66.546 46.780 1.00 23.05 634 HIS A CA 1
ATOM 4700 C C . HIS A 1 611 ? -55.929 65.236 47.264 1.00 24.33 634 HIS A C 1
ATOM 4701 O O . HIS A 1 611 ? -57.140 65.171 47.479 1.00 28.79 634 HIS A O 1
ATOM 4708 N N . ARG A 1 612 ? -55.111 64.190 47.382 1.00 26.63 635 ARG A N 1
ATOM 4709 C CA . ARG A 1 612 ? -55.544 62.906 47.954 1.00 30.79 635 ARG A CA 1
ATOM 4710 C C . ARG A 1 612 ? -55.164 62.594 49.428 1.00 23.09 635 ARG A C 1
ATOM 4711 O O . ARG A 1 612 ? -55.456 61.501 49.907 1.00 17.71 635 ARG A O 1
ATOM 4719 N N . PHE A 1 613 ? -54.507 63.526 50.125 1.00 26.24 636 PHE A N 1
ATOM 4720 C CA . PHE A 1 613 ? -54.069 63.302 51.520 1.00 23.38 636 PHE A CA 1
ATOM 4721 C C . PHE A 1 613 ? -55.144 63.679 52.562 1.00 20.16 636 PHE A C 1
ATOM 4722 O O . PHE A 1 613 ? -55.738 64.759 52.486 1.00 18.28 636 PHE A O 1
ATOM 4730 N N . PRO A 1 614 ? -55.385 62.796 53.551 1.00 20.84 637 PRO A N 1
ATOM 4731 C CA . PRO A 1 614 ? -54.800 61.457 53.695 1.00 25.77 637 PRO A CA 1
ATOM 4732 C C . PRO A 1 614 ? -55.500 60.441 52.800 1.00 27.38 637 PRO A C 1
ATOM 4733 O O . PRO A 1 614 ? -56.656 60.652 52.415 1.00 22.36 637 PRO A O 1
ATOM 4737 N N . CYS A 1 615 ? -54.798 59.358 52.482 1.00 32.15 638 CYS A N 1
ATOM 4738 C CA . CYS A 1 615 ? -55.353 58.260 51.694 1.00 36.73 638 CYS A CA 1
ATOM 4739 C C . CYS A 1 615 ? -55.384 56.994 52.539 1.00 34.33 638 CYS A C 1
ATOM 4740 O O . CYS A 1 615 ? -56.453 56.470 52.848 1.00 53.90 638 CYS A O 1
ATOM 4743 N N . SER A 1 616 ? -54.211 56.508 52.926 1.00 41.04 639 SER A N 1
ATOM 4744 C CA . SER A 1 616 ? -54.140 55.388 53.861 1.00 52.57 639 SER A CA 1
ATOM 4745 C C . SER A 1 616 ? -52.913 55.492 54.754 1.00 34.66 639 SER A C 1
ATOM 4746 O O . SER A 1 616 ? -53.041 55.667 55.963 1.00 34.17 639 SER A O 1
ATOM 4765 N N . ILE B 2 2 ? -21.866 41.408 36.859 1.00 4.34 29 ILE P N 1
ATOM 4766 C CA . ILE B 2 2 ? -21.256 41.317 35.551 1.00 3.69 29 ILE P CA 1
ATOM 4767 C C . ILE B 2 2 ? -20.575 39.971 35.350 1.00 3.60 29 ILE P C 1
ATOM 4768 O O . ILE B 2 2 ? -19.886 39.485 36.224 1.00 3.92 29 ILE P O 1
ATOM 4789 N N . THR B 2 4 ? -19.043 37.134 31.943 1.00 6.78 31 THR P N 1
ATOM 4790 C CA . THR B 2 4 ? -18.377 37.133 30.673 1.00 7.83 31 THR P CA 1
ATOM 4791 C C . THR B 2 4 ? -18.544 35.700 30.148 1.00 10.97 31 THR P C 1
ATOM 4792 O O . THR B 2 4 ? -18.827 34.796 30.943 1.00 5.94 31 THR P O 1
ATOM 4796 N N . GLN B 2 5 ? -18.425 35.477 28.838 1.00 8.49 32 GLN P N 1
ATOM 4797 C CA . GLN B 2 5 ? -18.701 34.135 28.300 1.00 14.26 32 GLN P CA 1
ATOM 4798 C C . GLN B 2 5 ? -18.093 33.792 26.923 1.00 26.75 32 GLN P C 1
ATOM 4799 O O . GLN B 2 5 ? -18.380 32.715 26.382 1.00 17.57 32 GLN P O 1
#

InterPro domains:
  IPR000719 Protein kinase domain [PF00069] (736-1002)
  IPR000719 Protein kinase domain [PS50011] (734-1005)
  IPR000719 Protein kinase domain [SM00220] (734-1005)
  IPR001611 Leucine-rich repeat [PF00560] (245-266)
  IPR001611 Leucine-rich repeat [PF00560] (441-461)
  IPR001611 Leucine-rich repeat [PF00560] (465-486)
  IPR001611 Leucine-rich repeat [PF13855] (102-159)
  IPR001611 Leucine-rich repeat [PF13855] (528-583)
  IPR001611 Leucine-rich repeat [PS51450] (125-147)
  IPR001611 Leucine-rich repeat [PS51450] (572-595)
  IPR003591 Leucine-rich repeat, typical subtype [SM00369] (99-123)
  IPR003591 Leucine-rich repeat, typical subtype [SM00369] (146-170)
  IPR003591 Leucine-rich repeat, typical subtype [SM00369] (243-266)
  IPR003591 Leucine-rich repeat, typical subtype [SM00369] (315-339)
  IPR003591 Leucine-rich repeat, typical subtype [SM00369] (546-569)
  IPR003591 Leucine-rich repeat, typical subtype [SM00369] (570-593)
  IPR008271 Serine/threonine-protein kinase, active site [PS00108] (856-868)
  IPR011009 Protein kinase-like domain superfamily [SSF56112] (715-1005)
  IPR013210 Leucine-rich repeat-containing N-terminal, plant-type [PF08263] (32-71)
  IPR017441 Protein kinase, ATP binding site [PS00107] (740-763)

GO terms:
  GO:0005886 plasma membrane (C, EXP)
  GO:0106310 protein serine kinase activity (F, EXP)
  GO:0004672 protein kinase activity (F, IDA)
  GO:0004674 protein serine/threonine kinase activity (F, IDA)
  GO:0001653 peptide receptor activity (F, IDA)
  GO:0009617 response to bacterium (P, IDA)
  GO:0004383 guanylate cyclase activity (F, IDA)
  GO:0031347 regulation of defense response (P, IGI)
  GO:0001653 peptide receptor activity (F, IMP)
  GO:0045087 innate immune response (P, IMP)
  GO:0005515 protein binding (F, IPI)

Radius of gyration: 31.16 Å; Cα contacts (8 Å, |Δi|>4): 1766; chains: 2; bounding box: 62×54×87 Å

Nearest PDB structures (foldseek):
  4z63-assembly1_A  TM=1.002E+00  e=1.914E-102  Arabidopsis thaliana
  4z64-assembly2_A  TM=9.560E-01  e=2.199E-85  Arabidopsis thaliana
  4z5w-assembly2_B  TM=9.050E-01  e=1.599E-59  Daucus carota
  4z61-assembly2_B  TM=9.214E-01  e=4.349E-58  Daucus carota
  5xjo-assembly2_B  TM=8.743E-01  e=1.286E-30  Arabidopsis thaliana

Secondary structure (DSSP, 8-state):
---HHHHHHHHHHHHTEESPPGGGTTTTT---GGGSTTEEESTTTTSSEEEEE-TTS--EEE--GGGGG-TT--EEE--SSEEEEPPPGGGGG-TT--EEE--SSEEEE---S----TT--EEE--SSEE-SS--GGGGTT-TT--EEE--SS--EEE--S-GGG-TT--EEE--SSEEES---GGGGG-TT--EEE--SS--EEE--GGGGG-TT-SEEE--SSEEEEEPPS-GGG-TT--EEE--SSEEES---HHHHT-SS-SEEE--SS--EEE----TTT-SS--EEE--SSEEEESPPTTGGG-TT--EEE--S-EE-S---GGGGG--S--EEE-TTS----HHHHHHHHTT-TT--EEE-TT-STT-BPP--TT---SS--EEE--SS--BS---GGGGG-TT--EEE--SS--EEEPPGGGG--TT--EEE--SSEEESPPPGGGGS-HHHH-S----PPP--SS-EEE-SSTTSPPEEESSGGGSPPEEE--SS---S---GGGGG-TT--EEE--SS---SPPPGGGGG-TT--EEE--SS--EE---GGGGG-TT--EEE--SSEEEEEEPPSTTGGGS-GGGT-SSEEEETT--S--/---

Foldseek 3Di:
DEDPLQLVLVLQFCVFKPDQDDQCPCSVPDPQPLPRPQWADPPHRHYATATRACAQVQIAGEGDLSPLSRQRHQYYHHHHYAYEEEDHPSVQERARHAYYAHAAYAYEDEDDLDGAHQNYAEDHHHNYAYEDADNLVSLVRPLRYAYDHHEHYAYEEAVDARVLSNQNHAEYHHYHYAHEEEHDLSVLNRQNHQYDAPEHYAYEDENDLSVLSNQNHAADHQYHYAYEEANHQNQVSNQNHAYDHHDDYAYEEEDHQNNLQHQRYQEDAHEQYAYEEAHDHDLCRHANHAEYHHHNYAYEEADDLCVLSNQRHAADAPEPYAYEEEDDQSLLNNQNYAEEAHAQHAHADVVSVQVSNLSRQNHAAYAQANYHAAEEDDLPQVRANANYAHEHYELSQYEEEDRCNCLNHQNYAEEEHYNHAYEEADDQSVLVRQNHQYYAHAHYAYEEAHHPSVLVRNVQADPPDDDDWDQHQDWDWDDPDDVDDIDIGNTPVPDQREDHHYQYAYEEEDDLSNLRRQRHAYYHHYQYAYEEEDHLSVLSNANYAADEQDNYAYEEEDDLSVLSNQRHQHAAHHQYAYADEDHDDHRRVNDDPRRHYNYQYDHPPCPRPD

Sequence (613 aa):
RCHPHDLEALRDFIAHLEPKPDGWINSSSSTDCCNWTGITCNSNNTGRVIRLELGNKKLSGKLSESLGKLDEIRVLNLSRNFIKDSIPLSIFNLKNLQTLDLSSNDLSGGIPTSINLPALQSFDLSSNKFNGSLPSHICHNSTQIRVVKLAVNYFAGNFTSGFGKCVLLEHLCLGMNDLTGNIPEDLFHLKRLNLLGIQENRLSGSLSREIRNLSSLVRLDVSWNLFSGEIPDVFDELPQLKFFLGQTNGFIGGIPKSLANSPSLNLLNLRNNSLSGRLMLNCTAMIALNSLDLGTNRFNGRLPENLPDCKRLKNVNLARNTFHGQVPESFKNFESLSYFSLSNSSLANISSALGILQHCKNLTTLVLTLNFHGEALPDDSSLHFEKLKVLVVANCRLTGSMPRWLSSSNELQLLDLSWNRLTGAIPSWIGDFKALFYLDLSNNSFTGEIPKSLTKLESLTSRNISVNEPSPDFPFFMKRNESARALQYNQIFGFPPTIELGHNNLSGPIWEEFGNLKKLHVFDLKWNALSGSIPSSLSGMTSLEALDLSNNRLSGSIPVSLQQLSFLSKFSVAYNNLSGVIPSGGQFQTFPNSSFESNHLCGEHRFPCSITQ